Protein AF-A0A3Q0JK46-F1 (afdb_monomer_lite)

Foldseek 3Di:
DVVVVVVVVVVVVVVVVVVVVVVVVVVVVVVVVVVVVVVVVVVVVVVPDDDPDDDDDDDDDDDDDDDDDDDDDDDDDDDDDDDDDDDDDDDDDDDDDDDDDDDDDDDDDDDDDDDDDDDDDDDDDDDDDDDDDDDDDDDDDDDDDDPDPPVVVVVVVVVVVVVVVVVVVVVVVVVVVVVVVVVVVVVVVVVVVVVVVVVVVVVVVVVVVVVVVVVVVVVVVVVVVVVVVVVVVVVVVVVVVVVVVVVVVVVVVVVVVVVVVVVVVVVVVVVVVVVVVVVVVVVVVVVVVVVVVVVVVVVVVVVVVVVVVVVVVVVVVVVVVVVVVVVVVVVVVVVVVVVVVVVVVVVVVVVVVVVVVVVCVVVCCVPDDDYDDDDDDDVVVVVVVVVVVVVVVVVVVVVVVVVVVVVVVVVVVVVVVVVVVVVVVVVVVVVVVVVVVVVVVVVVVVVVVVVVVVVVVVVVVVVPDDDDDDPVCPVVVVVVVVVVVVVVVVVVVVVVVVVVVVVVVVVVVVVVVVVVVVVVVVVVVVVVVVVVVVVVVVVVVVVVVVVVVVVVVVVVVVVVVVVVVVVVVVVVVVVVVVVVVVVVVVVVVVVVVVVVVVVVVVCVVPDDDDDDPPVVVVVVVVVVVVVVVVVVVVVVVVVVVVVVVVVVVVVVVVVVVVVVVVVVVVVVVVVVVVVVVVVVVVVVVVVVVVVVVVVVVVD

pLDDT: mean 78.19, std 22.67, range [26.06, 98.19]

InterPro domains:
  IPR012929 Nucleoprotein, TPR/MLP1-2 domain [PF07926] (473-592)

Secondary structure (DSSP, 8-state):
-HHHHHHHHHHHHHHHHHHHHHHHHHHHHHHHHHHHHHHHHHHHHHHTPPPS----------------------------------------------------------------------------------------------TTHHHHHHHHHHHHHHHHHHHHHHHHHHHHHHHHHHHHHHHHHHHHHHHHHHHHHHHHHHHHHHHHHHHHHHHHHHHHHHHHHHHHHHHHHHHHHHHHHHHHHHHHHHHHHHHHHHHHHHHHHHHHHHHHHHHHHHHHHHHHHHHHHHHHHHHHHHHHHHHHHHHHHHHHHHHHHHHHHHHHHHHHHHHHHHHHHHHHHHHHHHHHHHHHHHHHHHTTTTS----------HHHHHHHHHHHHHHHHHHHHHHHHHHHHHHHHHHHHHHHHHHHHHHHHHHHHHHHHHHHHHHHHHHHHHHHHHHHHHHHHHHHHTTS------SS-HHHHHHHHHHHHHHHHHHHHHHHHHHHHHHHHHHHHHHHHHHHHHHHHHHHHHHHHHHHHHHHHHHHHHHHHHHHHHHHHHHHHHHHHHHHHHHHHHHHHHHHHHHHHHHHHHHHHHHHHHHHHHHHHHHHTT-----SHHHHHHHHHHHHHHHHHHHHHHHHHHHHHHHHHHHHHHHHHHHHHHHHHHHHHHHHHHHHHHHHHHHHHHHHHHHHHHHHHHHTTT-

Organism: Diaphorina citri (NCBI:txid121845)

Structure (mmCIF, N/CA/C/O backbone):
data_AF-A0A3Q0JK46-F1
#
_entry.id   AF-A0A3Q0JK46-F1
#
loop_
_atom_site.group_PDB
_atom_site.id
_atom_site.type_symbol
_atom_site.label_atom_id
_atom_site.label_alt_id
_atom_site.label_comp_id
_atom_site.label_asym_id
_atom_site.label_entity_id
_atom_site.label_seq_id
_atom_site.pdbx_PDB_ins_code
_atom_site.Cartn_x
_atom_site.Cartn_y
_atom_site.Cartn_z
_atom_site.occupancy
_atom_site.B_iso_or_equiv
_atom_site.auth_seq_id
_atom_site.auth_comp_id
_atom_site.auth_asym_id
_atom_site.auth_atom_id
_atom_site.pdbx_PDB_model_num
ATOM 1 N N . MET A 1 1 ? 60.859 -30.352 -31.148 1.00 54.44 1 MET A N 1
ATOM 2 C CA . MET A 1 1 ? 59.499 -29.776 -31.241 1.00 54.44 1 MET A CA 1
ATOM 3 C C . MET A 1 1 ? 59.283 -28.743 -30.148 1.00 54.44 1 MET A C 1
ATOM 5 O O . MET A 1 1 ? 58.729 -27.698 -30.446 1.00 54.44 1 MET A O 1
ATOM 9 N N . ASP A 1 2 ? 59.776 -28.986 -28.934 1.00 56.00 2 ASP A N 1
ATOM 10 C CA . ASP A 1 2 ? 59.498 -28.159 -27.749 1.00 56.00 2 ASP A CA 1
ATOM 11 C C . ASP A 1 2 ? 59.950 -26.694 -27.879 1.00 56.00 2 ASP A C 1
ATOM 13 O O . ASP A 1 2 ? 59.172 -25.804 -27.560 1.00 56.00 2 ASP A O 1
ATOM 17 N N . GLN A 1 3 ? 61.101 -26.423 -28.511 1.00 58.47 3 GLN A N 1
ATOM 18 C CA . GLN A 1 3 ? 61.557 -25.051 -28.813 1.00 58.47 3 GLN A CA 1
ATOM 19 C C . GLN A 1 3 ? 60.502 -24.195 -29.546 1.00 58.47 3 GLN A C 1
ATOM 21 O O . GLN A 1 3 ? 60.342 -23.020 -29.240 1.00 58.47 3 GLN A O 1
ATOM 26 N N . SER A 1 4 ? 59.721 -24.788 -30.458 1.00 75.19 4 SER A N 1
ATOM 27 C CA . SER A 1 4 ? 58.657 -24.070 -31.179 1.00 75.19 4 SER A CA 1
ATOM 28 C C . SER A 1 4 ? 57.432 -23.783 -30.303 1.00 75.19 4 SER A C 1
ATOM 30 O O . SER A 1 4 ? 56.652 -22.890 -30.629 1.00 75.19 4 SER A O 1
ATOM 32 N N . LYS A 1 5 ? 57.236 -24.539 -29.216 1.00 83.19 5 LYS A N 1
ATOM 33 C CA . LYS A 1 5 ? 56.159 -24.320 -28.246 1.00 83.19 5 LYS A CA 1
ATOM 34 C C . LYS A 1 5 ? 56.530 -23.196 -27.280 1.00 83.19 5 LYS A C 1
ATOM 36 O O . LYS A 1 5 ? 55.692 -22.339 -27.019 1.00 83.19 5 LYS A O 1
ATOM 41 N N . ASP A 1 6 ? 57.779 -23.167 -26.824 1.00 87.38 6 ASP A N 1
ATOM 42 C CA . ASP A 1 6 ? 58.286 -22.121 -25.932 1.00 87.38 6 ASP A CA 1
ATOM 43 C C . ASP A 1 6 ? 58.323 -20.752 -26.638 1.00 87.38 6 ASP A C 1
ATOM 45 O O . ASP A 1 6 ? 57.899 -19.752 -26.064 1.00 87.38 6 ASP A O 1
ATOM 49 N N . GLU A 1 7 ? 58.703 -20.707 -27.923 1.00 88.56 7 GLU A N 1
ATOM 50 C CA . GLU A 1 7 ? 58.594 -19.499 -28.762 1.00 88.56 7 GLU A CA 1
ATOM 51 C C . GLU A 1 7 ? 57.142 -19.005 -28.913 1.00 88.56 7 GLU A C 1
ATOM 53 O O . GLU A 1 7 ? 56.888 -17.800 -28.887 1.00 88.56 7 GLU A O 1
ATOM 58 N N . LEU A 1 8 ? 56.174 -19.921 -29.039 1.00 88.62 8 LEU A N 1
ATOM 59 C CA . LEU A 1 8 ? 54.745 -19.593 -29.110 1.00 88.62 8 LEU A CA 1
ATOM 60 C C . LEU A 1 8 ? 54.203 -19.053 -27.779 1.00 88.62 8 LEU A C 1
ATOM 62 O O . LEU A 1 8 ? 53.422 -18.102 -27.790 1.00 88.62 8 LEU A O 1
ATOM 66 N N . ILE A 1 9 ? 54.636 -19.618 -26.648 1.00 88.19 9 ILE A N 1
ATOM 67 C CA . ILE A 1 9 ? 54.274 -19.141 -25.305 1.00 88.19 9 ILE A CA 1
ATOM 68 C C . ILE A 1 9 ? 54.871 -17.751 -25.063 1.00 88.19 9 ILE A C 1
ATOM 70 O O . ILE A 1 9 ? 54.131 -16.830 -24.731 1.00 88.19 9 ILE A O 1
ATOM 74 N N . ALA A 1 10 ? 56.165 -17.554 -25.333 1.00 91.19 10 ALA A N 1
ATOM 75 C CA . ALA A 1 10 ? 56.815 -16.250 -25.193 1.00 91.19 10 ALA A CA 1
ATOM 76 C C . ALA A 1 10 ? 56.170 -15.177 -26.096 1.00 91.19 10 ALA A C 1
ATOM 78 O O . ALA A 1 10 ? 56.003 -14.020 -25.695 1.00 91.19 10 ALA A O 1
ATOM 79 N N . LYS A 1 11 ? 55.748 -15.551 -27.314 1.00 91.75 11 LYS A N 1
ATOM 80 C CA . LYS A 1 11 ? 55.000 -14.649 -28.198 1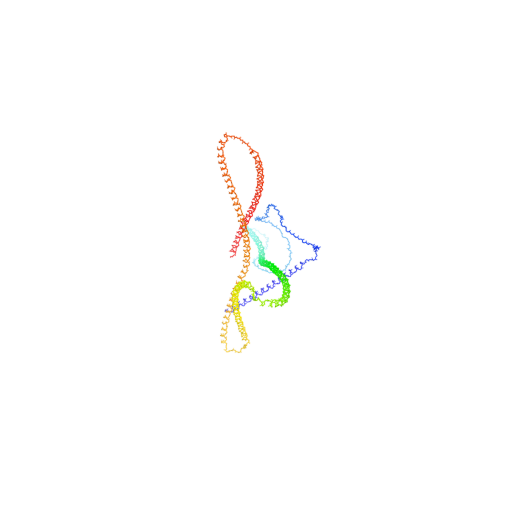.00 91.75 11 LYS A CA 1
ATOM 81 C C . LYS A 1 11 ? 53.621 -14.295 -27.629 1.00 91.75 11 LYS A C 1
ATOM 83 O O . LYS A 1 11 ? 53.259 -13.125 -27.630 1.00 91.75 11 LYS A O 1
ATOM 88 N N . TYR A 1 12 ? 52.883 -15.267 -27.097 1.00 93.75 12 TYR A N 1
ATOM 89 C CA . TYR A 1 12 ? 51.590 -15.015 -26.455 1.00 93.75 12 TYR A CA 1
ATOM 90 C C . TYR A 1 12 ? 51.715 -14.144 -25.191 1.00 93.75 12 TYR A C 1
ATOM 92 O O . TYR A 1 12 ? 50.911 -13.242 -24.985 1.00 93.75 12 TYR A O 1
ATOM 100 N N . GLU A 1 13 ? 52.741 -14.354 -24.363 1.00 92.06 13 GLU A N 1
ATOM 101 C CA . GLU A 1 13 ? 52.990 -13.551 -23.155 1.00 92.06 13 GLU A CA 1
ATOM 102 C C . GLU A 1 13 ? 53.415 -12.108 -23.480 1.00 92.06 13 GLU A C 1
ATOM 104 O O . GLU A 1 13 ? 52.968 -11.161 -22.828 1.00 92.06 13 GLU A O 1
ATOM 109 N N . SER A 1 14 ? 54.227 -11.911 -24.523 1.00 92.50 14 SER A N 1
ATOM 110 C CA . SER A 1 14 ? 54.567 -10.568 -25.019 1.00 92.50 14 SER A CA 1
ATOM 111 C C . SER A 1 14 ? 53.364 -9.854 -25.648 1.00 92.50 14 SER A C 1
ATOM 113 O O . SER A 1 14 ? 53.134 -8.684 -25.355 1.00 92.50 14 SER A O 1
ATOM 115 N N . GLU A 1 15 ? 52.534 -10.549 -26.427 1.00 92.75 15 GLU A N 1
ATOM 116 C CA . GLU A 1 15 ? 51.297 -9.984 -26.982 1.00 92.75 15 GLU A CA 1
ATOM 117 C C . GLU A 1 15 ? 50.302 -9.618 -25.862 1.00 92.75 15 GLU A C 1
ATOM 119 O O . GLU A 1 15 ? 49.806 -8.488 -25.815 1.00 92.75 15 GLU A O 1
ATOM 124 N N . LYS A 1 16 ? 50.121 -10.503 -24.870 1.00 91.50 16 LYS A N 1
ATOM 125 C CA . LYS A 1 16 ? 49.303 -10.254 -23.672 1.00 91.50 16 LYS A CA 1
ATOM 126 C C . LYS A 1 16 ? 49.772 -9.025 -22.891 1.00 91.50 16 LYS A C 1
ATOM 128 O O . LYS A 1 16 ? 48.956 -8.167 -22.571 1.00 91.50 16 LYS A O 1
ATOM 133 N N . THR A 1 17 ? 51.071 -8.909 -22.614 1.00 91.06 17 THR A N 1
ATOM 134 C CA . THR A 1 17 ? 51.610 -7.752 -21.875 1.00 91.06 17 THR A CA 1
ATOM 135 C C . THR A 1 17 ? 51.507 -6.447 -22.669 1.00 91.06 17 THR A C 1
ATOM 137 O O . THR A 1 17 ? 51.283 -5.397 -22.068 1.00 91.06 17 THR A O 1
ATOM 140 N N . THR A 1 18 ? 51.582 -6.477 -24.008 1.00 90.81 18 THR A N 1
ATOM 141 C CA . THR A 1 18 ? 51.302 -5.279 -24.823 1.00 90.81 18 THR A CA 1
ATOM 142 C C . THR A 1 18 ? 49.830 -4.864 -24.810 1.00 90.81 18 THR A C 1
ATOM 144 O O . THR A 1 18 ? 49.554 -3.665 -24.790 1.00 90.81 18 THR A O 1
ATOM 147 N N . LEU A 1 19 ? 48.890 -5.815 -24.759 1.00 89.12 19 LEU A N 1
ATOM 148 C CA . LEU A 1 19 ? 47.460 -5.523 -24.609 1.00 89.12 19 LEU A CA 1
ATOM 149 C C . LEU A 1 19 ? 47.152 -4.943 -23.222 1.00 89.12 19 LEU A C 1
ATOM 151 O O . LEU A 1 19 ? 46.529 -3.890 -23.135 1.00 89.12 19 LEU A O 1
ATOM 155 N N . GLU A 1 20 ? 47.684 -5.541 -22.152 1.00 90.12 20 GLU A N 1
ATOM 156 C CA . GLU A 1 20 ? 47.546 -5.021 -20.780 1.00 90.12 20 GLU A CA 1
ATOM 157 C C . GLU A 1 20 ? 48.080 -3.577 -20.654 1.00 90.12 20 GLU A C 1
ATOM 159 O O . GLU A 1 20 ? 47.459 -2.735 -20.005 1.00 90.12 20 GLU A O 1
ATOM 164 N N . GLN A 1 21 ? 49.187 -3.246 -21.333 1.00 90.94 21 GLN A N 1
ATOM 165 C CA . GLN A 1 21 ? 49.713 -1.874 -21.396 1.00 90.94 21 GLN A CA 1
ATOM 166 C C . GLN A 1 21 ? 48.823 -0.920 -22.212 1.00 90.94 21 GLN A C 1
ATOM 168 O O . GLN A 1 21 ? 48.664 0.241 -21.828 1.00 90.94 21 GLN A O 1
ATOM 173 N N . GLN A 1 22 ? 48.234 -1.374 -23.324 1.00 89.38 22 GLN A N 1
ATOM 174 C CA . GLN A 1 22 ? 47.293 -0.564 -24.110 1.00 89.38 22 GLN A CA 1
ATOM 175 C C . GLN A 1 22 ? 46.001 -0.279 -23.334 1.00 89.38 22 GLN A C 1
ATOM 177 O O . GLN A 1 22 ? 45.529 0.863 -23.343 1.00 89.38 22 GLN A O 1
ATOM 182 N N . ASP A 1 23 ? 45.476 -1.264 -22.608 1.00 90.19 23 ASP A N 1
ATOM 183 C CA . ASP A 1 23 ? 44.317 -1.096 -21.731 1.00 90.19 23 ASP A CA 1
ATOM 184 C C . ASP A 1 23 ? 44.625 -0.126 -20.582 1.00 90.19 23 ASP A C 1
ATOM 186 O O . ASP A 1 23 ? 43.828 0.773 -20.309 1.00 90.19 23 ASP A O 1
ATOM 190 N N . GLU A 1 24 ? 45.807 -0.211 -19.957 1.00 92.62 24 GLU A N 1
ATOM 191 C CA . GLU A 1 24 ? 46.208 0.723 -18.895 1.00 92.62 24 GLU A CA 1
ATOM 192 C C . GLU A 1 24 ? 46.352 2.172 -19.408 1.00 92.62 24 GLU A C 1
ATOM 194 O O . GLU A 1 24 ? 45.926 3.121 -18.739 1.00 92.62 24 GLU A O 1
ATOM 199 N N . ILE A 1 25 ? 46.911 2.367 -20.609 1.00 92.00 25 ILE A N 1
ATOM 200 C CA . ILE A 1 25 ? 47.009 3.686 -21.261 1.00 92.00 25 ILE A CA 1
ATOM 201 C C . ILE A 1 25 ? 45.612 4.234 -21.583 1.00 92.00 25 ILE A C 1
ATOM 203 O O . ILE A 1 25 ? 45.320 5.397 -21.291 1.00 92.00 25 ILE A O 1
ATOM 207 N N . THR A 1 26 ? 44.731 3.398 -22.136 1.00 88.88 26 THR A N 1
ATOM 208 C CA . THR A 1 26 ? 43.356 3.781 -22.493 1.00 88.88 26 THR A CA 1
ATOM 209 C C . THR A 1 26 ? 42.543 4.124 -21.242 1.00 88.88 26 THR A C 1
ATOM 211 O O . THR A 1 26 ? 41.862 5.153 -21.196 1.00 88.88 26 THR A O 1
ATOM 214 N N . PHE A 1 27 ? 42.686 3.337 -20.173 1.00 90.94 27 PHE A N 1
ATOM 215 C CA . PHE A 1 27 ? 42.077 3.610 -18.875 1.00 90.94 27 PHE A CA 1
ATOM 216 C C . PHE A 1 27 ? 42.545 4.958 -18.306 1.00 90.94 27 PHE A C 1
ATOM 218 O O . PHE A 1 27 ? 41.708 5.801 -17.977 1.00 90.94 27 PHE A O 1
ATOM 225 N N . LYS A 1 28 ? 43.859 5.223 -18.277 1.00 91.88 28 LYS A N 1
ATOM 226 C CA . LYS A 1 28 ? 44.412 6.513 -17.820 1.00 91.88 28 LYS A CA 1
ATOM 227 C C . LYS A 1 28 ? 43.871 7.694 -18.633 1.00 91.88 28 LYS A C 1
ATOM 229 O O . LYS A 1 28 ? 43.449 8.682 -18.037 1.00 91.88 28 LYS A O 1
ATOM 234 N N . ALA A 1 29 ? 43.796 7.578 -19.960 1.00 89.44 29 ALA A N 1
ATOM 235 C CA . ALA A 1 29 ? 43.247 8.627 -20.822 1.00 89.44 29 ALA A CA 1
ATOM 236 C C . ALA A 1 29 ? 41.762 8.926 -20.527 1.00 89.44 29 ALA A C 1
ATOM 238 O O . ALA A 1 29 ? 41.373 10.091 -20.410 1.00 89.44 29 ALA A O 1
ATOM 239 N N . THR A 1 30 ? 40.930 7.892 -20.339 1.00 90.25 30 THR A N 1
ATOM 240 C CA . THR A 1 30 ? 39.512 8.086 -19.971 1.00 90.25 30 THR A CA 1
ATOM 241 C C . THR A 1 30 ? 39.337 8.671 -18.566 1.00 90.25 30 THR A C 1
ATOM 243 O O . THR A 1 30 ? 38.408 9.453 -18.343 1.00 90.25 30 THR A O 1
ATOM 246 N N . LEU A 1 31 ? 40.242 8.359 -17.630 1.00 89.06 31 LEU A N 1
ATOM 247 C CA . LEU A 1 31 ? 40.262 8.955 -16.295 1.00 89.06 31 LEU A CA 1
ATOM 248 C C . LEU A 1 31 ? 40.544 10.464 -16.370 1.00 89.06 31 LEU A C 1
ATOM 250 O O . LEU A 1 31 ? 39.764 11.253 -15.837 1.00 89.06 31 LEU A O 1
ATOM 254 N N . THR A 1 32 ? 41.588 10.877 -17.099 1.00 92.25 32 THR A N 1
ATOM 255 C CA . THR A 1 32 ? 41.931 12.297 -17.297 1.00 92.25 32 THR A CA 1
ATOM 256 C C . THR A 1 32 ? 40.783 13.072 -17.950 1.00 92.25 32 THR A C 1
ATOM 258 O O . THR A 1 32 ? 40.392 14.124 -17.445 1.00 92.25 32 THR A O 1
ATOM 261 N N . GLN A 1 33 ? 40.151 12.520 -18.993 1.00 90.69 33 GLN A N 1
ATOM 262 C CA . GLN A 1 33 ? 38.990 13.149 -19.638 1.00 90.69 33 GLN A CA 1
ATOM 263 C C . GLN A 1 33 ? 37.796 13.318 -18.673 1.00 90.69 33 GLN A C 1
ATOM 265 O O . GLN A 1 33 ? 37.050 14.298 -18.746 1.00 90.69 33 GLN A O 1
ATOM 270 N N . ARG A 1 34 ? 37.599 12.374 -17.741 1.00 87.75 34 ARG A N 1
ATOM 271 C CA . ARG A 1 34 ? 36.551 12.458 -16.711 1.00 87.75 34 ARG A CA 1
ATOM 272 C C . ARG A 1 34 ? 36.863 13.519 -15.653 1.00 87.75 34 ARG A C 1
ATOM 274 O O . ARG A 1 34 ? 35.942 14.197 -15.196 1.00 87.75 34 ARG A O 1
ATOM 281 N N . GLU A 1 35 ? 38.130 13.689 -15.281 1.00 91.62 35 GLU A N 1
ATOM 282 C CA . GLU A 1 35 ? 38.567 14.769 -14.390 1.00 91.62 35 GLU A CA 1
ATOM 283 C C . GLU A 1 35 ? 38.396 16.154 -15.024 1.00 91.62 35 GLU A C 1
ATOM 285 O O . GLU A 1 35 ? 37.951 17.080 -14.346 1.00 91.62 35 GLU A O 1
ATOM 290 N N . GLU A 1 36 ? 38.709 16.308 -16.312 1.00 92.12 36 GLU A N 1
ATOM 291 C CA . GLU A 1 36 ? 38.500 17.564 -17.045 1.00 92.12 36 GLU A CA 1
ATOM 292 C C . GLU A 1 36 ? 37.016 17.938 -17.113 1.00 92.12 36 GLU A C 1
ATOM 294 O O . GLU A 1 36 ? 36.653 19.042 -16.708 1.00 92.12 36 GLU A O 1
ATOM 299 N N . ARG A 1 37 ? 36.134 16.991 -17.463 1.00 87.62 37 ARG A N 1
ATOM 300 C CA . ARG A 1 37 ? 34.677 17.219 -17.423 1.00 87.62 37 ARG A CA 1
ATOM 301 C C . ARG A 1 37 ? 34.159 17.578 -16.029 1.00 87.62 37 ARG A C 1
ATOM 303 O O . ARG A 1 37 ? 33.268 18.414 -15.909 1.00 87.62 37 ARG A O 1
ATOM 310 N N . MET A 1 38 ? 34.704 16.992 -14.957 1.00 88.38 38 MET A N 1
ATOM 311 C CA . MET A 1 38 ? 34.345 17.416 -13.594 1.00 88.38 38 MET A CA 1
ATOM 312 C C . MET A 1 38 ? 34.795 18.850 -13.295 1.00 88.38 38 MET A C 1
ATOM 314 O O . MET A 1 38 ? 34.051 19.585 -12.648 1.00 88.38 38 MET A O 1
ATOM 318 N N . LYS A 1 39 ? 35.970 19.277 -13.777 1.00 91.06 39 LYS A N 1
ATOM 319 C CA . LYS A 1 39 ? 36.441 20.665 -13.630 1.00 91.06 39 LYS A CA 1
ATOM 320 C C . LYS A 1 39 ? 35.548 21.648 -14.397 1.00 91.06 39 LYS A C 1
ATOM 322 O O . LYS A 1 39 ? 35.236 22.703 -13.851 1.00 91.06 39 LYS A O 1
ATOM 327 N N . GLU A 1 40 ? 35.086 21.296 -15.598 1.00 89.38 40 GLU A N 1
ATOM 328 C CA . GLU A 1 40 ? 34.120 22.100 -16.366 1.00 89.38 40 GLU A CA 1
ATOM 329 C C . GLU A 1 40 ? 32.773 22.229 -15.643 1.00 89.38 40 GLU A C 1
ATOM 331 O O . GLU A 1 40 ? 32.318 23.345 -15.399 1.00 89.38 40 GLU A O 1
ATOM 336 N N . VAL A 1 41 ? 32.181 21.117 -15.191 1.00 84.69 41 VAL A N 1
ATOM 337 C CA . VAL A 1 41 ? 30.906 21.132 -14.447 1.00 84.69 41 VAL A CA 1
ATOM 338 C C . VAL A 1 41 ? 31.023 21.923 -13.137 1.00 84.69 41 VAL A C 1
ATOM 340 O O . VAL A 1 41 ? 30.101 22.650 -12.764 1.00 84.69 41 VAL A O 1
ATOM 343 N N . LEU A 1 42 ? 32.152 21.833 -12.426 1.00 85.00 42 LEU A N 1
ATOM 344 C CA . LEU A 1 42 ? 32.397 22.651 -11.233 1.00 85.00 42 LEU A CA 1
ATOM 345 C C . LEU A 1 42 ? 32.535 24.143 -11.568 1.00 85.00 42 LEU A C 1
ATOM 347 O O . LEU A 1 42 ? 32.092 24.978 -10.780 1.00 85.00 42 LEU A O 1
ATOM 351 N N . LYS A 1 43 ? 33.100 24.484 -12.731 1.00 88.00 43 LYS A N 1
ATOM 352 C CA . LYS A 1 43 ? 33.203 25.865 -13.214 1.00 88.00 43 LYS A CA 1
ATOM 353 C C . LYS A 1 43 ? 31.827 26.443 -13.564 1.00 88.00 43 LYS A C 1
ATOM 355 O O . LYS A 1 43 ? 31.497 27.514 -13.064 1.00 88.00 43 LYS A O 1
ATOM 360 N N . GLU A 1 44 ? 30.993 25.716 -14.310 1.00 83.44 44 GLU A N 1
ATOM 361 C CA . GLU A 1 44 ? 29.611 26.134 -14.611 1.00 83.44 44 GLU A CA 1
ATOM 362 C C . GLU A 1 44 ? 28.785 26.349 -13.329 1.00 83.44 44 GLU A C 1
ATOM 364 O O . GLU A 1 44 ? 28.089 27.353 -13.191 1.00 83.44 44 GLU A O 1
ATOM 369 N N . ASN A 1 45 ? 28.912 25.459 -12.337 1.00 74.44 45 ASN A N 1
ATOM 370 C CA . ASN A 1 45 ? 28.222 25.611 -11.049 1.00 74.44 45 ASN A CA 1
ATOM 371 C C . ASN A 1 45 ? 28.745 26.787 -10.198 1.00 74.44 45 ASN A C 1
ATOM 373 O O . ASN A 1 45 ? 28.012 27.299 -9.350 1.00 74.44 45 ASN A O 1
ATOM 377 N N . LEU A 1 46 ? 29.990 27.230 -10.403 1.00 75.06 46 LEU A N 1
ATOM 378 C CA . LEU A 1 46 ? 30.533 28.435 -9.766 1.00 75.06 46 LEU A CA 1
ATOM 379 C C . LEU A 1 46 ? 30.070 29.720 -10.469 1.00 75.06 46 LEU A C 1
ATOM 381 O O . LEU A 1 46 ? 29.821 30.715 -9.788 1.00 75.06 46 LEU A O 1
ATOM 385 N N . GLU A 1 47 ? 29.906 29.688 -11.793 1.00 68.38 47 GLU A N 1
ATOM 386 C CA . GLU A 1 47 ? 29.376 30.801 -12.594 1.00 68.38 47 GLU A CA 1
ATOM 387 C C . GLU A 1 47 ? 27.846 30.973 -12.435 1.00 68.38 47 GLU A C 1
ATOM 389 O O . GLU A 1 47 ? 27.329 32.072 -12.616 1.00 68.38 47 GLU A O 1
ATOM 394 N N . LEU A 1 48 ? 27.123 29.931 -11.999 1.00 54.69 48 LEU A N 1
ATOM 395 C CA . LEU A 1 48 ? 25.669 29.942 -11.758 1.00 54.69 48 LEU A CA 1
ATOM 396 C C . LEU A 1 48 ? 25.225 30.378 -10.343 1.00 54.69 48 LEU A C 1
ATOM 398 O O . LEU A 1 48 ? 24.068 30.170 -9.970 1.00 54.69 48 LEU A O 1
ATOM 402 N N . LYS A 1 49 ? 26.087 31.016 -9.539 1.00 47.12 49 LYS A N 1
ATOM 403 C CA . LYS A 1 49 ? 25.633 31.670 -8.296 1.00 47.12 49 LYS A CA 1
ATOM 404 C C . LYS A 1 49 ? 24.848 32.952 -8.622 1.00 47.12 49 LYS A C 1
ATOM 406 O O . LYS A 1 49 ? 25.454 33.895 -9.128 1.00 47.12 49 LYS A O 1
ATOM 411 N N . PRO A 1 50 ? 23.544 33.052 -8.293 1.00 42.72 50 PRO A N 1
ATOM 412 C CA . PRO A 1 50 ? 22.793 34.280 -8.524 1.00 42.72 50 PRO A CA 1
ATOM 413 C C . PRO A 1 50 ? 23.304 35.405 -7.618 1.00 42.72 50 PRO A C 1
ATOM 415 O O . PRO A 1 50 ? 23.495 35.215 -6.413 1.00 42.72 50 PRO A O 1
ATOM 418 N N . THR A 1 51 ? 23.493 36.591 -8.194 1.00 41.31 51 THR A N 1
ATOM 419 C CA . THR A 1 51 ? 23.767 37.823 -7.450 1.00 41.31 51 THR A CA 1
ATOM 420 C C . THR A 1 51 ? 22.619 38.139 -6.497 1.00 41.31 51 THR A C 1
ATOM 422 O O . THR A 1 51 ? 21.451 38.171 -6.880 1.00 41.31 51 THR A O 1
ATOM 425 N N . GLN A 1 52 ? 22.973 38.369 -5.236 1.00 44.19 52 GLN A N 1
ATOM 426 C CA . GLN A 1 52 ? 22.060 38.571 -4.117 1.00 44.19 52 GLN A CA 1
ATOM 427 C C . GLN A 1 52 ? 21.533 40.018 -4.071 1.00 44.19 52 GLN A C 1
ATOM 429 O O . GLN A 1 52 ? 21.844 40.755 -3.142 1.00 44.19 52 GLN A O 1
ATOM 434 N N . GLU A 1 53 ? 20.733 40.423 -5.056 1.00 44.25 53 GLU A N 1
ATOM 435 C CA . GLU A 1 53 ? 20.059 41.732 -5.083 1.00 44.25 53 GLU A CA 1
ATOM 436 C C . GLU A 1 53 ? 18.728 41.628 -5.853 1.00 44.25 53 GLU A C 1
ATOM 438 O O . GLU A 1 53 ? 18.707 41.716 -7.073 1.00 44.25 53 GLU A O 1
ATOM 443 N N . ASP A 1 54 ? 17.646 41.321 -5.120 1.00 37.94 54 ASP A N 1
ATOM 444 C CA . ASP A 1 54 ? 16.265 41.831 -5.293 1.00 37.94 54 ASP A CA 1
ATOM 445 C C . ASP A 1 54 ? 15.234 40.913 -4.604 1.00 37.94 54 ASP A C 1
ATOM 447 O O . ASP A 1 54 ? 14.743 39.924 -5.150 1.00 37.94 54 ASP A O 1
ATOM 451 N N . LEU A 1 55 ? 14.856 41.278 -3.374 1.00 35.28 55 LEU A N 1
ATOM 452 C CA . LEU A 1 55 ? 13.710 40.717 -2.652 1.00 35.28 55 LEU A CA 1
ATOM 453 C C . LEU A 1 55 ? 12.881 41.866 -2.052 1.00 35.28 55 LEU A C 1
ATOM 455 O O . LEU A 1 55 ? 13.330 42.503 -1.096 1.00 35.28 55 LEU A O 1
ATOM 459 N N . PRO A 1 56 ? 11.661 42.142 -2.554 1.00 43.34 56 PRO A N 1
ATOM 460 C CA . PRO A 1 56 ? 10.792 43.152 -1.963 1.00 43.34 56 PRO A CA 1
ATOM 461 C C . PRO A 1 56 ? 10.156 42.640 -0.665 1.00 43.34 56 PRO A C 1
ATOM 463 O O . PRO A 1 56 ? 9.235 41.822 -0.669 1.00 43.34 56 PRO A O 1
ATOM 466 N N . SER A 1 57 ? 10.609 43.171 0.467 1.00 44.28 57 SER A N 1
ATOM 467 C CA . SER A 1 57 ? 10.015 42.932 1.785 1.00 44.28 57 SER A CA 1
ATOM 468 C C . SER A 1 57 ? 8.537 43.342 1.840 1.00 44.28 57 SER A C 1
ATOM 470 O O . SER A 1 57 ? 8.233 44.537 1.867 1.00 44.28 57 SER A O 1
ATOM 472 N N . ARG A 1 58 ? 7.603 42.385 1.970 1.00 36.25 58 ARG A N 1
ATOM 473 C CA . ARG A 1 58 ? 6.223 42.683 2.404 1.00 36.25 58 ARG A CA 1
ATOM 474 C C . ARG A 1 58 ? 5.594 41.626 3.323 1.00 36.25 58 ARG A C 1
ATOM 476 O O . ARG A 1 58 ? 4.921 40.704 2.889 1.00 36.25 58 ARG A O 1
ATOM 483 N N . LEU A 1 59 ? 5.753 41.913 4.617 1.00 33.62 59 LEU A N 1
ATOM 484 C CA . LEU A 1 59 ? 4.778 41.745 5.705 1.00 33.62 59 LEU A CA 1
ATOM 485 C C . LEU A 1 59 ? 4.231 40.342 6.025 1.00 33.62 59 LEU A C 1
ATOM 487 O O . LEU A 1 59 ? 3.298 39.830 5.415 1.00 33.62 59 LEU A O 1
ATOM 491 N N . MET A 1 60 ? 4.707 39.835 7.164 1.00 36.12 60 MET A N 1
ATOM 492 C CA . MET A 1 60 ? 4.004 38.859 7.993 1.00 36.12 60 MET A CA 1
ATOM 493 C C . MET A 1 60 ? 2.657 39.388 8.518 1.00 36.12 60 MET A C 1
ATOM 495 O O . MET A 1 60 ? 2.574 40.519 8.994 1.00 36.12 60 MET A O 1
ATOM 499 N N . GLY A 1 61 ? 1.671 38.488 8.599 1.00 33.47 61 GLY A N 1
ATOM 500 C CA . GLY A 1 61 ? 0.690 38.470 9.690 1.00 33.47 61 GLY A CA 1
ATOM 501 C C . GLY A 1 61 ? -0.756 38.856 9.359 1.00 33.47 61 GLY A C 1
ATOM 502 O O . GLY A 1 61 ? -1.084 40.040 9.311 1.00 33.47 61 GLY A O 1
ATOM 503 N N . LYS A 1 62 ? -1.646 37.847 9.322 1.00 33.06 62 LYS A N 1
ATOM 504 C CA . LYS A 1 62 ? -2.830 37.740 10.211 1.00 33.06 62 LYS A CA 1
ATOM 505 C C . LYS A 1 62 ? -3.600 36.412 10.037 1.00 33.06 62 LYS A C 1
ATOM 507 O O . LYS A 1 62 ? -3.874 35.987 8.925 1.00 33.06 62 LYS A O 1
ATOM 512 N N . SER A 1 63 ? -3.910 35.798 11.182 1.00 30.44 63 SER A N 1
ATOM 513 C CA . SER A 1 63 ? -5.048 34.910 11.518 1.00 30.44 63 SER A CA 1
ATOM 514 C C . SER A 1 63 ? -5.959 34.324 10.412 1.00 30.44 63 SER A C 1
ATOM 516 O O . SER A 1 63 ? -6.669 35.072 9.748 1.00 30.44 63 SER A O 1
ATOM 518 N N . THR A 1 64 ? -6.000 32.980 10.347 1.00 32.03 64 THR A N 1
ATOM 519 C CA . THR A 1 64 ? -7.177 32.061 10.467 1.00 32.03 64 THR A CA 1
ATOM 520 C C . THR A 1 64 ? -8.624 32.543 10.180 1.00 32.03 64 THR A C 1
ATOM 522 O O . THR A 1 64 ? -8.955 33.678 10.511 1.00 32.03 64 THR A O 1
ATOM 525 N N . PRO A 1 65 ? -9.589 31.635 9.856 1.00 55.56 65 PRO A N 1
ATOM 526 C CA . PRO A 1 65 ? -9.510 30.297 9.220 1.00 55.56 65 PRO A CA 1
ATOM 527 C C . PRO A 1 65 ? -10.643 30.027 8.166 1.00 55.56 65 PRO A C 1
ATOM 529 O O . PRO A 1 65 ? -11.411 30.920 7.831 1.00 55.56 65 PRO A O 1
ATOM 532 N N . CYS A 1 66 ? -10.804 28.751 7.756 1.00 27.84 66 CYS A N 1
ATOM 533 C CA . CYS A 1 66 ? -12.039 28.080 7.264 1.00 27.84 66 CYS A CA 1
ATOM 534 C C . CYS A 1 66 ? -12.399 27.956 5.750 1.00 27.84 66 CYS A C 1
ATOM 536 O O . CYS A 1 66 ? -12.471 28.919 5.004 1.00 27.84 66 CYS A O 1
ATOM 538 N N . LEU A 1 67 ? -12.818 26.714 5.419 1.00 29.66 67 LEU A N 1
ATOM 539 C CA . LEU A 1 67 ? -13.880 26.267 4.480 1.00 29.66 67 LEU A CA 1
ATOM 540 C C . LEU A 1 67 ? -13.704 26.273 2.936 1.00 29.66 67 LEU A C 1
ATOM 542 O O . LEU A 1 67 ? -14.020 27.226 2.239 1.00 29.66 67 LEU A O 1
ATOM 546 N N . ARG A 1 68 ? -13.422 25.069 2.407 1.00 34.22 68 ARG A N 1
ATOM 547 C CA . ARG A 1 68 ? -14.331 24.226 1.577 1.00 34.22 68 ARG A CA 1
ATOM 548 C C . ARG A 1 68 ? -15.277 24.914 0.549 1.00 34.22 68 ARG A C 1
ATOM 550 O O . ARG A 1 68 ? -16.416 25.214 0.890 1.00 34.22 68 ARG A O 1
ATOM 557 N N . ALA A 1 69 ? -14.880 24.910 -0.730 1.00 28.12 69 ALA A N 1
ATOM 558 C CA . ALA A 1 69 ? -15.697 24.711 -1.956 1.00 28.12 69 ALA A CA 1
ATOM 559 C C . ALA A 1 69 ? -14.697 24.496 -3.123 1.00 28.12 69 ALA A C 1
ATOM 561 O O . ALA A 1 69 ? -13.711 25.218 -3.180 1.00 28.12 69 ALA A O 1
ATOM 562 N N . GLN A 1 70 ? -14.688 23.460 -3.970 1.00 30.88 70 GLN A N 1
ATOM 563 C CA . GLN A 1 70 ? -15.690 22.824 -4.842 1.00 30.88 70 GLN A CA 1
ATOM 564 C C . GLN A 1 70 ? -16.236 23.688 -6.007 1.00 30.88 70 GLN A C 1
ATOM 566 O O . GLN A 1 70 ? -17.137 24.495 -5.824 1.00 30.88 70 GLN A O 1
ATOM 571 N N . ASN A 1 71 ? -15.764 23.324 -7.211 1.00 31.48 71 ASN A N 1
ATOM 572 C CA . ASN A 1 71 ? -16.427 23.344 -8.527 1.00 31.48 71 ASN A CA 1
ATOM 573 C C . ASN A 1 71 ? -16.559 24.635 -9.367 1.00 31.48 71 ASN A C 1
ATOM 575 O O . ASN A 1 71 ? -16.703 25.745 -8.870 1.00 31.48 71 ASN A O 1
ATOM 579 N N . ALA A 1 72 ? -16.608 24.373 -10.688 1.00 29.28 72 ALA A N 1
ATOM 580 C CA . ALA A 1 72 ? -16.638 25.271 -11.853 1.00 29.28 72 ALA A CA 1
ATOM 581 C C . ALA A 1 72 ? -15.274 25.944 -12.164 1.00 29.28 72 ALA A C 1
ATOM 583 O O . ALA A 1 72 ? -14.583 26.399 -11.265 1.00 29.28 72 ALA A O 1
ATOM 584 N N . TRP A 1 73 ? -14.799 26.023 -13.412 1.00 27.89 73 TRP A N 1
ATOM 585 C CA . TRP A 1 73 ? -15.526 26.103 -14.687 1.00 27.89 73 TRP A CA 1
ATOM 586 C C . TRP A 1 73 ? -14.985 25.165 -15.787 1.00 27.89 73 TRP A C 1
ATOM 588 O O . TRP A 1 73 ? -13.780 25.049 -15.990 1.00 27.89 73 TRP A O 1
ATOM 598 N N . LEU A 1 74 ? -15.908 24.613 -16.577 1.00 32.41 74 LEU A N 1
ATOM 599 C CA . LEU A 1 74 ? -15.724 24.286 -17.999 1.00 32.41 74 LEU A CA 1
ATOM 600 C C . LEU A 1 74 ? -16.538 25.320 -18.800 1.00 32.41 74 LEU A C 1
ATOM 602 O O . LEU A 1 74 ? -17.535 25.829 -18.279 1.00 32.41 74 LEU A O 1
ATOM 606 N N . PRO A 1 75 ? -16.169 25.610 -20.057 1.00 43.88 75 PRO A N 1
ATOM 607 C CA . PRO A 1 75 ? -17.073 25.136 -21.105 1.00 43.88 75 PRO A CA 1
ATOM 608 C C . PRO A 1 75 ? -16.386 24.555 -22.354 1.00 43.88 75 PRO A C 1
ATOM 610 O O . PRO A 1 75 ? -15.257 24.880 -22.708 1.00 43.88 75 PRO A O 1
ATOM 613 N N . SER A 1 76 ? -17.155 23.697 -23.027 1.00 31.08 76 SER A N 1
ATOM 614 C CA . SER A 1 76 ? -17.000 23.243 -24.422 1.00 31.08 76 SER A CA 1
ATOM 615 C C . SER A 1 76 ? -17.212 24.434 -25.402 1.00 31.08 76 SER A C 1
ATOM 617 O O . SER A 1 76 ? -17.665 25.485 -24.958 1.00 31.08 76 SER A O 1
ATOM 619 N N . ALA A 1 77 ? -16.972 24.401 -26.721 1.00 34.69 77 ALA A N 1
ATOM 620 C CA . ALA A 1 77 ? -16.785 23.302 -27.676 1.00 34.69 77 ALA A CA 1
ATOM 621 C C . ALA A 1 77 ? -16.096 23.795 -28.987 1.00 34.69 77 ALA A C 1
ATOM 623 O O . ALA A 1 77 ? -15.649 24.933 -29.074 1.00 34.69 77 ALA A O 1
ATOM 624 N N . ASP A 1 78 ? -16.152 22.946 -30.025 1.00 28.28 78 ASP A N 1
ATOM 625 C CA . ASP A 1 78 ? -16.122 23.249 -31.475 1.00 28.28 78 ASP A CA 1
ATOM 626 C C . ASP A 1 78 ? -14.787 23.390 -32.266 1.00 28.28 78 ASP A C 1
ATOM 628 O O . ASP A 1 78 ? -14.312 24.475 -32.584 1.00 28.28 78 ASP A O 1
ATOM 632 N N . LYS A 1 79 ? -14.410 22.233 -32.850 1.00 32.72 79 LYS A N 1
ATOM 633 C CA . LYS A 1 79 ? -14.263 21.990 -34.316 1.00 32.72 79 LYS A CA 1
ATOM 634 C C . LYS A 1 79 ? -12.899 22.214 -35.030 1.00 32.72 79 LYS A C 1
ATOM 636 O O . LYS A 1 79 ? -11.990 22.805 -34.460 1.00 32.72 79 LYS A O 1
ATOM 641 N N . PRO A 1 80 ? -12.684 21.567 -36.212 1.00 46.75 80 PRO A N 1
ATOM 642 C CA . PRO A 1 80 ? -11.408 20.886 -36.483 1.00 46.75 80 PRO A CA 1
ATOM 643 C C . PRO A 1 80 ? -10.728 21.221 -37.833 1.00 46.75 80 PRO A C 1
ATOM 645 O O . PRO A 1 80 ? -11.263 21.952 -38.658 1.00 46.75 80 PRO A O 1
ATOM 648 N N . HIS A 1 81 ? -9.607 20.526 -38.084 1.00 31.06 81 HIS A N 1
ATOM 649 C CA . HIS A 1 81 ? -8.902 20.338 -39.365 1.00 31.06 81 HIS A CA 1
ATOM 650 C C . HIS A 1 81 ? -8.325 21.581 -40.069 1.00 31.06 81 HIS A C 1
ATOM 652 O O . HIS A 1 81 ? -9.051 22.336 -40.700 1.00 31.06 81 HIS A O 1
ATOM 658 N N . ILE A 1 82 ? -6.990 21.625 -40.190 1.00 32.97 82 ILE A N 1
ATOM 659 C CA . ILE A 1 82 ? -6.300 21.997 -41.440 1.00 32.97 82 ILE A CA 1
ATOM 660 C C . ILE A 1 82 ? -5.007 21.175 -41.590 1.00 32.97 82 ILE A C 1
ATOM 662 O O . ILE A 1 82 ? -4.388 20.739 -40.625 1.00 32.97 82 ILE A O 1
ATOM 666 N N . ARG A 1 83 ? -4.701 20.885 -42.853 1.00 32.06 83 ARG A N 1
ATOM 667 C CA . ARG A 1 83 ? -3.819 19.847 -43.403 1.00 32.06 83 ARG A CA 1
ATOM 668 C C . ARG A 1 83 ? -2.328 19.986 -43.069 1.00 32.06 83 ARG A C 1
ATOM 670 O O . ARG A 1 83 ? -1.768 21.072 -43.161 1.00 32.06 83 ARG A O 1
ATOM 677 N N . PHE A 1 84 ? -1.673 18.833 -42.916 1.00 33.88 84 PHE A N 1
ATOM 678 C CA . PHE A 1 84 ? -0.263 18.657 -43.275 1.00 33.88 84 PHE A CA 1
ATOM 679 C C . PHE A 1 84 ? -0.069 18.836 -44.797 1.00 33.88 84 PHE A C 1
ATOM 681 O O . PHE A 1 84 ? -0.781 18.228 -45.597 1.00 33.88 84 PHE A O 1
ATOM 688 N N . TYR A 1 85 ? 0.932 19.626 -45.173 1.00 29.89 85 TYR A N 1
ATOM 689 C CA . TYR A 1 85 ? 1.628 19.661 -46.467 1.00 29.89 85 TYR A CA 1
ATOM 690 C C . TYR A 1 85 ? 3.104 19.873 -46.073 1.00 29.89 85 TYR A C 1
ATOM 692 O O . TYR A 1 85 ? 3.384 20.710 -45.223 1.00 29.89 85 TYR A O 1
ATOM 700 N N . ILE A 1 86 ? 4.062 19.073 -46.532 1.00 30.91 86 ILE A N 1
ATOM 701 C CA . ILE A 1 86 ? 4.751 19.259 -47.817 1.00 30.91 86 ILE A CA 1
ATOM 702 C C . ILE A 1 86 ? 5.184 17.898 -48.389 1.00 30.91 86 ILE A C 1
ATOM 704 O O . ILE A 1 86 ? 5.353 16.914 -47.675 1.00 30.91 86 ILE A O 1
ATOM 708 N N . TYR A 1 87 ? 5.302 17.860 -49.713 1.00 28.23 87 TYR A N 1
ATOM 709 C CA . TYR A 1 87 ? 5.319 16.663 -50.546 1.00 28.23 87 TYR A CA 1
ATOM 710 C C . TYR A 1 87 ? 6.747 16.255 -50.943 1.00 28.23 87 TYR A C 1
ATOM 712 O O . TYR A 1 87 ? 7.534 17.099 -51.370 1.00 28.23 87 TYR A O 1
ATOM 720 N N . CYS A 1 88 ? 7.063 14.960 -50.899 1.00 29.09 88 CYS A N 1
ATOM 721 C CA . CYS A 1 88 ? 8.215 14.410 -51.614 1.00 29.09 88 CYS A CA 1
ATOM 722 C C . CYS A 1 88 ? 7.841 14.168 -53.082 1.00 29.09 88 CYS A C 1
ATOM 724 O O . CYS A 1 88 ? 6.906 13.417 -53.328 1.00 29.09 88 CYS A O 1
ATOM 726 N N . GLN A 1 89 ? 8.593 14.723 -54.036 1.00 29.42 89 GLN A N 1
ATOM 727 C CA . GLN A 1 89 ? 8.873 14.138 -55.362 1.00 29.42 89 GLN A CA 1
ATOM 728 C C . GLN A 1 89 ? 9.730 15.119 -56.182 1.00 29.42 89 GLN A C 1
ATOM 730 O O . GLN A 1 89 ? 9.355 16.279 -56.310 1.00 29.42 89 GLN A O 1
ATOM 735 N N . TRP A 1 90 ? 10.810 14.641 -56.808 1.00 27.05 90 TRP A N 1
ATOM 736 C CA . TRP A 1 90 ? 10.932 14.561 -58.278 1.00 27.05 90 TRP A CA 1
ATOM 737 C C . TRP A 1 90 ? 12.250 13.872 -58.672 1.00 27.05 90 TRP A C 1
ATOM 739 O O . TRP A 1 90 ? 13.301 14.128 -58.093 1.00 27.05 90 TRP A O 1
ATOM 749 N N . TYR A 1 91 ? 12.188 12.986 -59.667 1.00 31.84 91 TYR A N 1
ATOM 750 C CA . TYR A 1 91 ? 13.326 12.253 -60.236 1.00 31.84 91 TYR A CA 1
ATOM 751 C C . TYR A 1 91 ? 13.199 12.299 -61.767 1.00 31.84 91 TYR A C 1
ATOM 753 O O . TYR A 1 91 ? 12.084 12.169 -62.268 1.00 31.84 91 TYR A O 1
ATOM 761 N N . ARG A 1 92 ? 14.334 12.364 -62.489 1.00 31.16 92 ARG A N 1
ATOM 762 C CA . ARG A 1 92 ? 14.462 12.480 -63.972 1.00 31.16 92 ARG A CA 1
ATOM 763 C C . ARG A 1 92 ? 14.048 13.872 -64.499 1.00 31.16 92 ARG A C 1
ATOM 765 O O . ARG A 1 92 ? 13.009 14.386 -64.129 1.00 31.16 92 ARG A O 1
ATOM 772 N N . THR A 1 93 ? 14.820 14.549 -65.353 1.00 31.23 93 THR A N 1
ATOM 773 C CA . THR A 1 93 ? 15.405 14.070 -66.624 1.00 31.23 93 THR A CA 1
ATOM 774 C C . THR A 1 93 ? 16.733 14.749 -67.011 1.00 31.23 93 THR A C 1
ATOM 776 O O . THR A 1 93 ? 17.013 15.872 -66.610 1.00 31.23 93 THR A O 1
ATOM 779 N N . LEU A 1 94 ? 17.512 14.077 -67.872 1.00 32.59 94 LEU A N 1
ATOM 780 C CA . LEU A 1 94 ? 18.664 14.623 -68.620 1.00 32.59 94 LEU A CA 1
ATOM 781 C C . LEU A 1 94 ? 18.267 15.827 -69.506 1.00 32.59 94 LEU A C 1
ATOM 783 O O . LEU A 1 94 ? 17.116 15.901 -69.944 1.00 32.59 94 LEU A O 1
ATOM 787 N N . PRO A 1 95 ? 19.225 16.703 -69.871 1.00 38.25 95 PRO A N 1
ATOM 788 C CA . PRO A 1 95 ? 19.776 16.575 -71.228 1.00 38.25 95 PRO A CA 1
ATOM 789 C C . PRO A 1 95 ? 21.311 16.708 -71.335 1.00 38.25 95 PRO A C 1
ATOM 791 O O . PRO A 1 95 ? 22.029 17.007 -70.386 1.00 38.25 95 PRO A O 1
ATOM 794 N N . ARG A 1 96 ? 21.810 16.426 -72.544 1.00 32.25 96 ARG A N 1
ATOM 795 C CA . ARG A 1 96 ? 23.226 16.329 -72.936 1.00 32.25 96 ARG A CA 1
ATOM 796 C C . ARG A 1 96 ? 23.800 17.663 -73.462 1.00 32.25 96 ARG A C 1
ATOM 798 O O . ARG A 1 96 ? 23.077 18.488 -74.005 1.00 32.25 96 ARG A O 1
ATOM 805 N N . THR A 1 97 ? 25.139 17.712 -73.487 1.00 31.72 97 THR A N 1
ATOM 806 C CA . THR A 1 97 ? 26.047 18.459 -74.401 1.00 31.72 97 THR A CA 1
ATOM 807 C C . THR A 1 97 ? 26.335 19.967 -74.248 1.00 31.72 97 THR A C 1
ATOM 809 O O . THR A 1 97 ? 25.460 20.808 -74.372 1.00 31.72 97 THR A O 1
ATOM 812 N N . ARG A 1 98 ? 27.658 20.241 -74.227 1.00 30.52 98 ARG A N 1
ATOM 813 C CA . ARG A 1 98 ? 28.415 21.400 -74.763 1.00 30.52 98 ARG A CA 1
ATOM 814 C C . ARG A 1 98 ? 28.110 22.819 -74.244 1.00 30.52 98 ARG A C 1
ATOM 816 O O . ARG A 1 98 ? 27.195 23.471 -74.724 1.00 30.52 98 ARG A O 1
ATOM 823 N N . SER A 1 99 ? 29.099 23.403 -73.555 1.00 30.55 99 SER A N 1
ATOM 824 C CA . SER A 1 99 ? 29.866 24.537 -74.115 1.00 30.55 99 SER A CA 1
ATOM 825 C C . SER A 1 99 ? 31.238 24.693 -73.432 1.00 30.55 99 SER A C 1
ATOM 827 O O . SER A 1 99 ? 31.497 24.077 -72.403 1.00 30.55 99 SER A O 1
ATOM 829 N N . VAL A 1 100 ? 32.125 25.476 -74.050 1.00 32.12 100 VAL A N 1
ATOM 830 C CA . VAL A 1 100 ? 33.545 25.683 -73.704 1.00 32.12 100 VAL A CA 1
ATOM 831 C C . VAL A 1 100 ? 33.766 27.103 -73.153 1.00 32.12 100 VAL A C 1
ATOM 833 O O . VAL A 1 100 ? 33.075 28.028 -73.584 1.00 32.12 100 VAL A O 1
ATOM 836 N N . ARG A 1 101 ? 34.828 27.262 -72.338 1.00 31.55 101 ARG A N 1
ATOM 837 C CA . ARG A 1 101 ? 35.381 28.470 -71.667 1.00 31.55 101 ARG A CA 1
ATOM 838 C C . ARG A 1 101 ? 34.948 28.612 -70.197 1.00 31.55 101 ARG A C 1
ATOM 840 O O . ARG A 1 101 ? 33.776 28.456 -69.895 1.00 31.55 101 ARG A O 1
ATOM 847 N N . GLY A 1 102 ? 35.852 28.930 -69.268 1.00 30.00 102 GLY A N 1
ATOM 848 C CA . GLY A 1 102 ? 37.307 29.104 -69.410 1.00 30.00 102 GLY A CA 1
ATOM 849 C C . GLY A 1 102 ? 38.000 29.244 -68.051 1.00 30.00 102 GLY A C 1
ATOM 850 O O . GLY A 1 102 ? 37.351 29.600 -67.074 1.00 30.00 102 GLY A O 1
ATOM 851 N N . ILE A 1 103 ? 39.302 28.946 -67.995 1.00 33.59 103 ILE A N 1
ATOM 852 C CA . ILE A 1 103 ? 40.109 29.009 -66.767 1.00 33.59 103 ILE A CA 1
ATOM 853 C C . ILE A 1 103 ? 41.002 30.254 -66.785 1.00 33.59 103 ILE A C 1
ATOM 855 O O . ILE A 1 103 ? 41.820 30.435 -67.682 1.00 33.59 103 ILE A O 1
ATOM 859 N N . THR A 1 104 ? 40.869 31.047 -65.728 1.00 33.00 104 THR A N 1
ATOM 860 C CA . THR A 1 104 ? 41.901 31.881 -65.090 1.00 33.00 104 THR A CA 1
ATOM 861 C C . THR A 1 104 ? 41.622 31.755 -63.586 1.00 33.00 104 THR A C 1
ATOM 863 O O . THR A 1 104 ? 40.450 31.698 -63.226 1.00 33.00 104 THR A O 1
ATOM 866 N N . ARG A 1 105 ? 42.579 31.713 -62.661 1.00 30.75 105 ARG A N 1
ATOM 867 C CA . ARG A 1 105 ? 43.968 32.197 -62.674 1.00 30.75 105 ARG A CA 1
ATOM 868 C C . ARG A 1 105 ? 44.787 31.353 -61.667 1.00 30.75 105 ARG A C 1
ATOM 870 O O . ARG A 1 105 ? 44.304 30.320 -61.226 1.00 30.75 105 ARG A O 1
ATOM 877 N N . ASP A 1 106 ? 45.967 31.851 -61.309 1.00 30.94 106 ASP A N 1
ATOM 878 C CA . ASP A 1 106 ? 46.887 31.370 -60.267 1.00 30.94 106 ASP A CA 1
ATOM 879 C C . ASP A 1 106 ? 47.759 30.171 -60.705 1.00 30.94 106 ASP A C 1
ATOM 881 O O . ASP A 1 106 ? 47.260 29.113 -61.062 1.00 30.94 106 ASP A O 1
ATOM 885 N N . GLY A 1 107 ? 49.091 30.264 -60.769 1.00 29.81 107 GLY A N 1
ATOM 886 C CA . GLY A 1 107 ? 49.981 31.384 -60.434 1.00 29.81 107 GLY A CA 1
ATOM 887 C C . GLY A 1 107 ? 50.851 31.092 -59.218 1.00 29.81 107 GLY A C 1
ATOM 888 O O . GLY A 1 107 ? 50.776 31.796 -58.218 1.00 29.81 107 GLY A O 1
ATOM 889 N N . SER A 1 108 ? 51.709 30.083 -59.332 1.00 34.09 108 SER A N 1
ATOM 890 C CA . SER A 1 108 ? 52.828 29.848 -58.422 1.00 34.09 108 SER A CA 1
ATOM 891 C C . SER A 1 108 ? 54.084 29.494 -59.221 1.00 34.09 108 SER A C 1
ATOM 893 O O . SER A 1 108 ? 54.025 29.072 -60.378 1.00 34.09 108 SER A O 1
ATOM 895 N N . THR A 1 109 ? 55.230 29.816 -58.637 1.00 31.67 109 THR A N 1
ATOM 896 C CA . THR A 1 109 ? 56.498 30.041 -59.334 1.00 31.67 109 THR A CA 1
ATOM 897 C C . THR A 1 109 ? 57.471 28.877 -59.226 1.00 31.67 109 THR A C 1
ATOM 899 O O . THR A 1 109 ? 57.548 28.254 -58.179 1.00 31.67 109 THR A O 1
ATOM 902 N N . ALA A 1 110 ? 58.275 28.727 -60.284 1.00 31.77 110 ALA A N 1
ATOM 903 C CA . ALA A 1 110 ? 59.683 28.320 -60.289 1.00 31.77 110 ALA A CA 1
ATOM 904 C C . ALA A 1 110 ? 60.137 27.152 -59.391 1.00 31.77 110 ALA A C 1
ATOM 906 O O . ALA A 1 110 ? 60.247 27.301 -58.183 1.00 31.77 110 ALA A O 1
ATOM 907 N N . GLU A 1 111 ? 60.674 26.110 -60.031 1.00 29.66 111 GLU A N 1
ATOM 908 C CA . GLU A 1 111 ? 62.015 25.634 -59.669 1.00 29.66 111 GLU A CA 1
ATOM 909 C C . GLU A 1 111 ? 62.720 24.979 -60.867 1.00 29.66 111 GLU A C 1
ATOM 911 O O . GLU A 1 111 ? 62.095 24.671 -61.885 1.00 29.66 111 GLU A O 1
ATOM 916 N N . SER A 1 112 ? 64.049 24.879 -60.791 1.00 32.16 112 SER A N 1
ATOM 917 C CA . SER A 1 112 ? 64.933 24.662 -61.943 1.00 32.16 112 SER A CA 1
ATOM 918 C C . SER A 1 112 ? 66.071 23.682 -61.647 1.00 32.16 112 SER A C 1
ATOM 920 O O . SER A 1 112 ? 66.871 23.926 -60.745 1.00 32.16 112 SER A O 1
ATOM 922 N N . SER A 1 113 ? 66.207 22.627 -62.451 1.00 29.03 113 SER A N 1
ATOM 923 C CA . SER A 1 113 ? 67.433 21.827 -62.697 1.00 29.03 113 SER A CA 1
ATOM 924 C C . SER A 1 113 ? 67.138 20.910 -63.902 1.00 29.03 113 SER A C 1
ATOM 926 O O . SER A 1 113 ? 65.986 20.538 -64.092 1.00 29.03 113 SER A O 1
ATOM 928 N N . SER A 1 114 ? 68.017 20.810 -64.911 1.00 29.81 114 SER A N 1
ATOM 929 C CA . SER A 1 114 ? 69.040 19.750 -65.106 1.00 29.81 114 SER A CA 1
ATOM 930 C C . SER A 1 114 ? 68.439 18.322 -65.220 1.00 29.81 114 SER A C 1
ATOM 932 O O . SER A 1 114 ? 67.413 18.038 -64.625 1.00 29.81 114 SER A O 1
ATOM 934 N N . SER A 1 115 ? 68.957 17.361 -65.993 1.00 29.70 115 SER A N 1
ATOM 935 C CA . SER A 1 115 ? 70.260 17.193 -66.648 1.00 29.70 115 SER A CA 1
ATOM 936 C C . SER A 1 115 ? 70.124 16.137 -67.776 1.00 29.70 115 SER A C 1
ATOM 938 O O . SER A 1 115 ? 69.502 15.102 -67.572 1.00 29.70 115 SER A O 1
ATOM 940 N N . ASP A 1 116 ? 70.704 16.448 -68.944 1.00 30.28 116 ASP A N 1
ATOM 941 C CA . ASP A 1 116 ? 71.507 15.573 -69.829 1.00 30.28 116 ASP A CA 1
ATOM 942 C C . ASP A 1 116 ? 70.985 14.348 -70.634 1.00 30.28 116 ASP A C 1
ATOM 944 O O . ASP A 1 116 ? 70.034 13.655 -70.304 1.00 30.28 116 ASP A O 1
ATOM 948 N N . GLN A 1 117 ? 71.782 14.072 -71.687 1.00 28.45 117 GLN A N 1
ATOM 949 C CA . GLN A 1 117 ? 72.135 12.765 -72.286 1.00 28.45 117 GLN A CA 1
ATOM 950 C C . GLN A 1 117 ? 71.113 11.937 -73.103 1.00 28.45 117 GLN A C 1
ATOM 952 O O 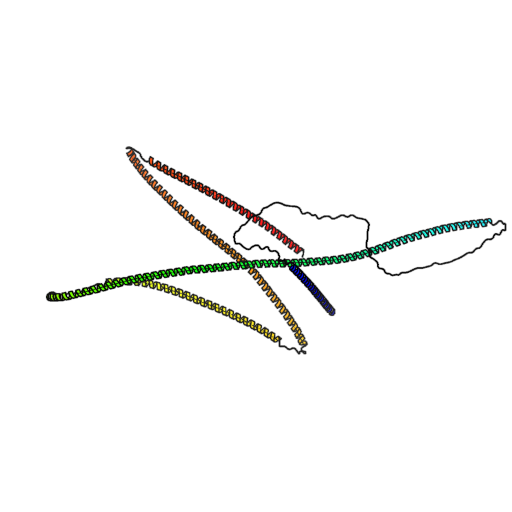. GLN A 1 117 ? 70.365 11.131 -72.567 1.00 28.45 117 GLN A O 1
ATOM 957 N N . GLN A 1 118 ? 71.245 11.989 -74.441 1.00 31.72 118 GLN A N 1
ATOM 958 C CA . GLN A 1 118 ? 71.828 10.938 -75.329 1.00 31.72 118 GLN A CA 1
ATOM 959 C C . GLN A 1 118 ? 71.474 11.275 -76.799 1.00 31.72 118 GLN A C 1
ATOM 961 O O . GLN A 1 118 ? 70.320 11.518 -77.122 1.00 31.72 118 GLN A O 1
ATOM 966 N N . GLU A 1 119 ? 72.400 11.534 -77.728 1.00 29.06 119 GLU A N 1
ATOM 967 C CA . GLU A 1 119 ? 73.490 10.714 -78.300 1.00 29.06 119 GLU A CA 1
ATOM 968 C C . GLU A 1 119 ? 73.078 9.604 -79.306 1.00 29.06 119 GLU A C 1
ATOM 970 O O . GLU A 1 119 ? 72.769 8.483 -78.927 1.00 29.06 119 GLU A O 1
ATOM 975 N N . ARG A 1 120 ? 73.328 9.920 -80.594 1.00 32.22 120 ARG A N 1
ATOM 976 C CA . ARG A 1 120 ? 74.050 9.116 -81.620 1.00 32.22 120 ARG A CA 1
ATOM 977 C C . ARG A 1 120 ? 73.365 8.018 -82.468 1.00 32.22 120 ARG A C 1
ATOM 979 O O . ARG A 1 120 ? 72.492 7.281 -82.039 1.00 32.22 120 ARG A O 1
ATOM 986 N N . HIS A 1 121 ? 74.011 7.864 -83.642 1.00 33.34 121 HIS A N 1
ATOM 987 C CA . HIS A 1 121 ? 74.002 6.802 -84.676 1.00 33.34 121 HIS A CA 1
ATOM 988 C C . HIS A 1 121 ? 73.033 7.011 -85.860 1.00 33.34 121 HIS A C 1
ATOM 990 O O . HIS A 1 121 ? 71.856 7.251 -85.647 1.00 33.34 121 HIS A O 1
ATOM 996 N N . GLY A 1 122 ? 73.440 6.935 -87.141 1.00 29.66 122 GLY A N 1
ATOM 997 C CA . GLY A 1 122 ? 74.758 6.795 -87.812 1.00 29.66 122 GLY A CA 1
ATOM 998 C C . GLY A 1 122 ? 74.646 7.318 -89.272 1.00 29.66 122 GLY A C 1
ATOM 999 O O . GLY A 1 122 ? 73.539 7.488 -89.758 1.00 29.66 122 GLY A O 1
ATOM 1000 N N . GLN A 1 123 ? 75.697 7.768 -89.979 1.00 31.83 123 GLN A N 1
ATOM 1001 C CA . GLN A 1 123 ? 76.701 6.947 -90.702 1.00 31.83 123 GLN A CA 1
ATOM 1002 C C . GLN A 1 123 ? 76.058 5.823 -91.559 1.00 31.83 123 GLN A C 1
ATOM 1004 O O . GLN A 1 123 ? 75.312 5.028 -91.007 1.00 31.83 123 GLN A O 1
ATOM 1009 N N . ARG A 1 124 ? 76.326 5.648 -92.871 1.00 31.86 124 ARG A N 1
ATOM 1010 C CA . ARG A 1 124 ? 77.556 5.910 -93.666 1.00 31.86 124 ARG A CA 1
ATOM 1011 C C . ARG A 1 124 ? 77.314 5.784 -95.196 1.00 31.86 124 ARG A C 1
ATOM 1013 O O . ARG A 1 124 ? 76.397 5.082 -95.586 1.00 31.86 124 ARG A O 1
ATOM 1020 N N . LEU A 1 125 ? 78.255 6.333 -95.983 1.00 29.81 125 LEU A N 1
ATOM 1021 C CA . LEU A 1 125 ? 78.778 5.869 -97.296 1.00 29.81 125 LEU A CA 1
ATOM 1022 C C . LEU A 1 125 ? 77.819 5.522 -98.458 1.00 29.81 125 LEU A C 1
ATOM 1024 O O . LEU A 1 125 ? 77.039 4.584 -98.377 1.00 29.81 125 LEU A O 1
ATOM 1028 N N . ILE A 1 126 ? 78.102 6.110 -99.627 1.00 31.33 126 ILE A N 1
ATOM 1029 C CA . ILE A 1 126 ? 78.802 5.410 -100.726 1.00 31.33 126 ILE A CA 1
ATOM 1030 C C . ILE A 1 126 ? 79.617 6.450 -101.519 1.00 31.33 126 ILE A C 1
ATOM 1032 O O . ILE A 1 126 ? 79.096 7.481 -101.937 1.00 31.33 126 ILE A O 1
ATOM 1036 N N . GLU A 1 127 ? 80.914 6.193 -101.680 1.00 33.25 127 GLU A N 1
ATOM 1037 C CA . GLU A 1 127 ? 81.769 6.847 -102.678 1.00 33.25 127 GLU A CA 1
ATOM 1038 C C . GLU A 1 127 ? 81.613 6.114 -104.022 1.00 33.25 127 GLU A C 1
ATOM 1040 O O . GLU A 1 127 ? 81.309 4.923 -104.016 1.00 33.25 127 GLU A O 1
ATOM 1045 N N . LEU A 1 128 ? 81.910 6.769 -105.153 1.00 30.62 128 LEU A N 1
ATOM 1046 C CA . LEU A 1 128 ? 83.012 6.371 -106.057 1.00 30.62 128 LEU A CA 1
ATOM 1047 C C . LEU A 1 128 ? 82.933 7.049 -107.446 1.00 30.62 128 LEU A C 1
ATOM 1049 O O . LEU A 1 128 ? 81.923 6.992 -108.136 1.00 30.62 128 LEU A O 1
ATOM 1053 N N . LEU A 1 129 ? 84.106 7.536 -107.869 1.00 29.80 129 LEU A N 1
ATOM 1054 C CA . LEU A 1 129 ? 84.683 7.440 -109.222 1.00 29.80 129 LEU A CA 1
ATOM 1055 C C . LEU A 1 129 ? 84.147 8.274 -110.417 1.00 29.80 129 LEU A C 1
ATOM 1057 O O . LEU A 1 129 ? 83.108 8.001 -111.001 1.00 29.80 129 LEU A O 1
ATOM 1061 N N . VAL A 1 130 ? 85.084 9.112 -110.901 1.00 31.61 130 VAL A N 1
ATOM 1062 C CA . VAL A 1 130 ? 85.610 9.197 -112.291 1.00 31.61 130 VAL A CA 1
ATOM 1063 C C . VAL A 1 130 ? 85.362 10.493 -113.092 1.00 31.61 130 VAL A C 1
ATOM 1065 O O . VAL A 1 130 ? 84.264 10.834 -113.515 1.00 31.61 130 VAL A O 1
ATOM 1068 N N . LEU A 1 131 ? 86.495 11.180 -113.302 1.00 33.94 131 LEU A N 1
ATOM 1069 C CA . LEU A 1 131 ? 86.808 12.270 -114.240 1.00 33.94 131 LEU A CA 1
ATOM 1070 C C . LEU A 1 131 ? 87.092 11.683 -115.667 1.00 33.94 131 LEU A C 1
ATOM 1072 O O . LEU A 1 131 ? 86.719 10.548 -115.932 1.00 33.94 131 LEU A O 1
ATOM 1076 N N . PRO A 1 132 ? 87.839 12.337 -116.580 1.00 50.00 132 PRO A N 1
ATOM 1077 C CA . PRO A 1 132 ? 87.401 13.421 -117.465 1.00 50.00 132 PRO A CA 1
ATOM 1078 C C . PRO A 1 132 ? 87.701 13.142 -118.965 1.00 50.00 132 PRO A C 1
ATOM 1080 O O . PRO A 1 132 ? 88.487 12.258 -119.290 1.00 50.00 132 PRO A O 1
ATOM 1083 N N . GLN A 1 133 ? 87.202 13.988 -119.876 1.00 31.02 133 GLN A N 1
ATOM 1084 C CA . GLN A 1 133 ? 87.854 14.332 -121.163 1.00 31.02 133 GLN A CA 1
ATOM 1085 C C . GLN A 1 133 ? 87.505 15.806 -121.460 1.00 31.02 133 GLN A C 1
ATOM 1087 O O . GLN A 1 133 ? 86.336 16.170 -121.390 1.00 31.02 133 GLN A O 1
ATOM 1092 N N . GLU A 1 134 ? 88.428 16.772 -121.551 1.00 31.31 134 GLU A N 1
ATOM 1093 C CA . GLU A 1 134 ? 89.534 16.969 -122.516 1.00 31.31 134 GLU A CA 1
ATOM 1094 C C . GLU A 1 134 ? 89.099 17.018 -123.993 1.00 31.31 134 GLU A C 1
ATOM 1096 O O . GLU A 1 134 ? 88.479 16.084 -124.489 1.00 31.31 134 GLU A O 1
ATOM 1101 N N . GLY A 1 135 ? 89.474 18.084 -124.726 1.00 31.50 135 GLY A N 1
ATOM 1102 C CA . GLY A 1 135 ? 89.269 18.131 -126.187 1.00 31.50 135 GLY A CA 1
ATOM 1103 C C . GLY A 1 135 ? 89.117 19.509 -126.850 1.00 31.50 135 GLY A C 1
ATOM 1104 O O . GLY A 1 135 ? 88.086 19.795 -127.444 1.00 31.50 135 GLY A O 1
ATOM 1105 N N . MET A 1 136 ? 90.174 20.320 -126.755 1.00 32.56 136 MET A N 1
ATOM 1106 C CA . MET A 1 136 ? 90.598 21.498 -127.555 1.00 32.56 136 MET A CA 1
ATOM 1107 C C . MET A 1 136 ? 90.185 21.583 -129.073 1.00 32.56 136 MET A C 1
ATOM 1109 O O . MET A 1 136 ? 89.624 20.646 -129.637 1.00 32.56 136 MET A O 1
ATOM 1113 N N . PRO A 1 137 ? 90.414 22.730 -129.768 1.00 47.12 137 PRO A N 1
ATOM 1114 C CA . PRO A 1 137 ? 89.528 23.252 -130.822 1.00 47.12 137 PRO A CA 1
ATOM 1115 C C . PRO A 1 137 ? 89.800 22.738 -132.245 1.00 47.12 137 PRO A C 1
ATOM 1117 O O . PRO A 1 137 ? 90.829 22.130 -132.533 1.00 47.12 137 PRO A O 1
ATOM 1120 N N . LYS A 1 138 ? 88.904 23.089 -133.182 1.00 35.81 138 LYS A N 1
ATOM 1121 C CA . LYS A 1 138 ? 89.090 22.866 -134.626 1.00 35.81 138 LYS A CA 1
ATOM 1122 C C . LYS A 1 138 ? 89.380 24.164 -135.378 1.00 35.81 138 LYS A C 1
ATOM 1124 O O . LYS A 1 138 ? 88.564 25.081 -135.412 1.00 35.81 138 LYS A O 1
ATOM 1129 N N . SER A 1 139 ? 90.555 24.200 -135.995 1.00 35.88 139 SER A N 1
ATOM 1130 C CA . SER A 1 139 ? 91.017 25.230 -136.922 1.00 35.88 139 SER A CA 1
ATOM 1131 C C . SER A 1 139 ? 90.384 25.084 -138.313 1.00 35.88 139 SER A C 1
ATOM 1133 O O . SER A 1 139 ? 89.951 24.006 -138.721 1.00 35.88 139 SER A O 1
ATOM 1135 N N . SER A 1 140 ? 90.347 26.192 -139.055 1.00 35.84 140 SER A N 1
ATOM 1136 C CA . SER A 1 140 ? 89.897 26.231 -140.448 1.00 35.84 140 SER A CA 1
ATOM 1137 C C . SER A 1 140 ? 91.003 25.752 -141.393 1.00 35.84 140 SER A C 1
ATOM 1139 O O . SER A 1 140 ? 92.097 26.315 -141.385 1.00 35.84 140 SER A O 1
ATOM 1141 N N . ILE A 1 141 ? 90.713 24.754 -142.236 1.00 39.81 141 ILE A N 1
ATOM 1142 C CA . ILE A 1 141 ? 91.542 24.383 -143.391 1.00 39.81 141 ILE A CA 1
ATOM 1143 C C . ILE A 1 141 ? 90.634 24.211 -144.614 1.00 39.81 141 ILE A C 1
ATOM 1145 O O . ILE A 1 141 ? 89.822 23.291 -144.683 1.00 39.81 141 ILE A O 1
ATOM 1149 N N . ASN A 1 142 ? 90.809 25.096 -145.596 1.00 36.34 142 ASN A N 1
ATOM 1150 C CA . ASN A 1 142 ? 90.256 24.953 -146.940 1.00 36.34 142 ASN A CA 1
ATOM 1151 C C . ASN A 1 142 ? 91.153 24.035 -147.785 1.00 36.34 142 ASN A C 1
ATOM 1153 O O . ASN A 1 142 ? 92.310 24.377 -148.022 1.00 36.34 142 ASN A O 1
ATOM 1157 N N . SER A 1 143 ? 90.606 22.959 -148.353 1.00 37.59 143 SER A N 1
ATOM 1158 C CA . SER A 1 143 ? 91.073 22.403 -149.634 1.00 37.59 143 SER A CA 1
ATOM 1159 C C . SER A 1 143 ? 89.957 21.582 -150.321 1.00 37.59 143 SER A C 1
ATOM 1161 O O . SER A 1 143 ? 88.996 21.190 -149.652 1.00 37.59 143 SER A O 1
ATOM 1163 N N . PRO A 1 144 ? 89.972 21.412 -151.661 1.00 47.75 144 PRO A N 1
ATOM 1164 C CA . PRO A 1 144 ? 88.733 21.190 -152.411 1.00 47.75 144 PRO A CA 1
ATOM 1165 C C . PRO A 1 144 ? 88.524 19.771 -152.983 1.00 47.75 144 PRO A C 1
ATOM 1167 O O . PRO A 1 144 ? 89.460 19.115 -153.418 1.00 47.75 144 PRO A O 1
ATOM 1170 N N . LYS A 1 145 ? 87.237 19.418 -153.147 1.00 38.12 145 LYS A N 1
ATOM 1171 C CA . LYS A 1 145 ? 86.655 18.554 -154.205 1.00 38.12 145 LYS A CA 1
ATOM 1172 C C . LYS A 1 145 ? 87.187 17.111 -154.382 1.00 38.12 145 LYS A C 1
ATOM 1174 O O . LYS A 1 145 ? 88.142 16.879 -155.113 1.00 38.12 145 LYS A O 1
ATOM 1179 N N . SER A 1 146 ? 86.382 16.128 -153.964 1.00 40.81 146 SER A N 1
ATOM 1180 C CA . SER A 1 146 ? 85.899 15.048 -154.859 1.00 40.81 146 SER A CA 1
ATOM 1181 C C . SER A 1 146 ? 84.649 14.347 -154.279 1.00 40.81 146 SER A C 1
ATOM 1183 O O . SER A 1 146 ? 84.347 14.460 -153.090 1.00 40.81 146 SER A O 1
ATOM 1185 N N . ASN A 1 147 ? 83.848 13.710 -155.141 1.00 49.66 147 ASN A N 1
ATOM 1186 C CA . ASN A 1 147 ? 82.408 13.483 -154.925 1.00 49.66 147 ASN A CA 1
ATOM 1187 C C . ASN A 1 147 ? 82.044 12.184 -154.170 1.00 49.66 147 ASN A C 1
ATOM 1189 O O . ASN A 1 147 ? 81.399 11.310 -154.743 1.00 49.66 147 ASN A O 1
ATOM 1193 N N . VAL A 1 148 ? 82.410 12.054 -152.887 1.00 51.88 148 VAL A N 1
ATOM 1194 C CA . VAL A 1 148 ? 82.017 10.884 -152.050 1.00 51.88 148 VAL A CA 1
ATOM 1195 C C . VAL A 1 148 ? 81.395 11.273 -150.686 1.00 51.88 148 VAL A C 1
ATOM 1197 O O . VAL A 1 148 ? 80.832 10.439 -149.985 1.00 51.88 148 VAL A O 1
ATOM 1200 N N . SER A 1 149 ? 81.412 12.553 -150.294 1.00 54.81 149 SER A N 1
ATOM 1201 C CA . SER A 1 149 ? 81.124 12.977 -148.907 1.00 54.81 149 SER A CA 1
ATOM 1202 C C . SER A 1 149 ? 79.648 13.177 -148.515 1.00 54.81 149 SER A C 1
ATOM 1204 O O . SER A 1 149 ? 79.372 13.403 -147.336 1.00 54.81 149 SER A O 1
ATOM 1206 N N . ILE A 1 150 ? 78.691 13.107 -149.449 1.00 60.72 150 ILE A N 1
ATOM 1207 C CA . ILE A 1 150 ? 77.271 13.406 -149.158 1.00 60.72 150 ILE A CA 1
ATOM 1208 C C . ILE A 1 150 ? 76.578 12.233 -148.443 1.00 60.72 150 ILE A C 1
ATOM 1210 O O . ILE A 1 150 ? 75.882 12.447 -147.454 1.00 60.72 150 ILE A O 1
ATOM 1214 N N . PHE A 1 151 ? 76.808 10.992 -148.885 1.00 62.25 151 PHE A N 1
ATOM 1215 C CA . PHE A 1 151 ? 76.141 9.809 -148.321 1.00 62.25 151 PHE A CA 1
ATOM 1216 C C . PHE A 1 151 ? 76.568 9.528 -146.870 1.00 62.25 151 PHE A C 1
ATOM 1218 O O . PHE A 1 151 ? 75.723 9.332 -146.000 1.00 62.25 151 PHE A O 1
ATOM 1225 N N . ALA A 1 152 ? 77.873 9.617 -146.585 1.00 62.56 152 ALA A N 1
ATOM 1226 C CA . ALA A 1 152 ? 78.399 9.470 -145.228 1.00 62.56 152 ALA A CA 1
ATOM 1227 C C . ALA A 1 152 ? 77.907 10.579 -144.280 1.00 62.56 152 ALA A C 1
ATOM 1229 O O . ALA A 1 152 ? 77.655 10.309 -143.110 1.00 62.56 152 ALA A O 1
ATOM 1230 N N . ARG A 1 153 ? 77.710 11.814 -144.774 1.00 66.06 153 ARG A N 1
ATOM 1231 C CA . ARG A 1 153 ? 77.050 12.871 -143.991 1.00 66.06 153 ARG A CA 1
ATOM 1232 C C . ARG A 1 153 ? 75.598 12.525 -143.689 1.00 66.06 153 ARG A C 1
ATOM 1234 O O . ARG A 1 153 ? 75.215 12.638 -142.537 1.00 66.06 153 ARG A O 1
ATOM 1241 N N . SER A 1 154 ? 74.830 12.051 -144.671 1.00 72.94 154 SER A N 1
ATOM 1242 C CA . SER A 1 154 ? 73.424 11.675 -144.465 1.00 72.94 154 SER A CA 1
ATOM 1243 C C . SER A 1 154 ? 73.257 10.617 -143.368 1.00 72.94 154 SER A C 1
ATOM 1245 O O . SER A 1 154 ? 72.436 10.802 -142.479 1.00 72.94 154 SER A O 1
ATOM 1247 N N . GLN A 1 155 ? 74.072 9.555 -143.380 1.00 73.38 155 GLN A N 1
ATOM 1248 C CA . GLN A 1 155 ? 74.019 8.514 -142.342 1.00 73.38 155 GLN A CA 1
ATOM 1249 C C . GLN A 1 155 ? 74.477 9.018 -140.964 1.00 73.38 155 GLN A C 1
ATOM 1251 O O . GLN A 1 155 ? 73.928 8.606 -139.945 1.00 73.38 155 GLN A O 1
ATOM 1256 N N . LEU A 1 156 ? 75.458 9.926 -140.911 1.00 74.06 156 LEU A N 1
ATOM 1257 C CA . LEU A 1 156 ? 75.881 10.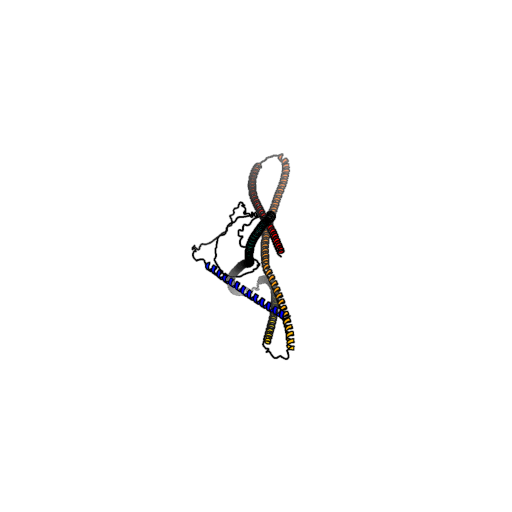554 -139.655 1.00 74.06 156 LEU A CA 1
ATOM 1258 C C . LEU A 1 156 ? 74.828 11.523 -139.102 1.00 74.06 156 LEU A C 1
ATOM 1260 O O . LEU A 1 156 ? 74.653 11.578 -137.890 1.00 74.06 156 LEU A O 1
ATOM 1264 N N . GLU A 1 157 ? 74.114 12.259 -139.956 1.00 75.81 157 GLU A N 1
ATOM 1265 C CA . GLU A 1 157 ? 73.003 13.131 -139.550 1.00 75.81 157 GLU A CA 1
ATOM 1266 C C . GLU A 1 157 ? 71.806 12.303 -139.042 1.00 75.81 157 GLU A C 1
ATOM 1268 O O . GLU A 1 157 ? 71.174 12.680 -138.059 1.00 75.81 157 GLU A O 1
ATOM 1273 N N . GLU A 1 158 ? 71.536 11.142 -139.651 1.00 79.56 158 GLU A N 1
ATOM 1274 C CA . GLU A 1 158 ? 70.471 10.213 -139.247 1.00 79.56 158 GLU A CA 1
ATOM 1275 C C . GLU A 1 158 ? 70.773 9.521 -137.905 1.00 79.56 158 GLU A C 1
ATOM 1277 O O . GLU A 1 158 ? 69.946 9.566 -136.994 1.00 79.56 158 GLU A O 1
ATOM 1282 N N . LEU A 1 159 ? 71.984 8.975 -137.726 1.00 78.94 159 LEU A N 1
ATOM 1283 C CA . LEU A 1 159 ? 72.443 8.432 -136.437 1.00 78.94 159 LEU A CA 1
ATOM 1284 C C . LEU A 1 159 ? 72.476 9.504 -135.340 1.00 78.94 159 LEU A C 1
ATOM 1286 O O . LEU A 1 159 ? 72.127 9.236 -134.192 1.00 78.94 159 LEU A O 1
ATOM 1290 N N . ARG A 1 160 ? 72.862 10.737 -135.687 1.00 80.88 160 ARG A N 1
ATOM 1291 C CA . ARG A 1 160 ? 72.808 11.884 -134.775 1.00 80.88 160 ARG A CA 1
ATOM 1292 C C . ARG A 1 160 ? 71.369 12.225 -134.391 1.00 80.88 160 ARG A C 1
ATOM 1294 O O . ARG A 1 160 ? 71.130 12.489 -133.221 1.00 80.88 160 ARG A O 1
ATOM 1301 N N . GLY A 1 161 ? 70.427 12.191 -135.334 1.00 81.56 161 GLY A N 1
ATOM 1302 C CA . GLY A 1 161 ? 69.000 12.367 -135.060 1.00 81.56 161 GLY A CA 1
ATOM 1303 C C . GLY A 1 161 ? 68.461 11.305 -134.101 1.00 81.56 161 GLY A C 1
ATOM 1304 O O . GLY A 1 161 ? 67.843 11.650 -133.100 1.00 81.56 161 GLY A O 1
ATOM 1305 N N . GLN A 1 162 ? 68.780 10.029 -134.343 1.00 83.50 162 GLN A N 1
ATOM 1306 C CA . GLN A 1 162 ? 68.405 8.922 -133.456 1.00 83.50 162 GLN A CA 1
ATOM 1307 C C . GLN A 1 162 ? 68.967 9.113 -132.039 1.00 83.50 162 GLN A C 1
ATOM 1309 O O . GLN A 1 162 ? 68.204 9.071 -131.077 1.00 83.50 162 GLN A O 1
ATOM 1314 N N . LEU A 1 163 ? 70.264 9.416 -131.907 1.00 82.12 163 LEU A N 1
ATOM 1315 C CA . LEU A 1 163 ? 70.902 9.684 -130.611 1.00 82.12 163 LEU A CA 1
ATOM 1316 C C . LEU A 1 163 ? 70.320 10.911 -129.895 1.00 82.12 163 LEU A C 1
ATOM 1318 O O . LEU A 1 163 ? 70.216 10.893 -128.672 1.00 82.12 163 LEU A O 1
ATOM 1322 N N . VAL A 1 164 ? 69.923 11.957 -130.629 1.00 84.62 164 VAL A N 1
ATOM 1323 C CA . VAL A 1 164 ? 69.223 13.115 -130.051 1.00 84.62 164 VAL A CA 1
ATOM 1324 C C . VAL A 1 164 ? 67.860 12.686 -129.509 1.00 84.62 164 VAL A C 1
ATOM 1326 O O . VAL A 1 164 ? 67.617 12.901 -128.328 1.00 84.62 164 VAL A O 1
ATOM 1329 N N . THR A 1 165 ? 67.034 11.981 -130.289 1.00 86.69 165 THR A N 1
ATOM 1330 C CA . THR A 1 165 ? 65.716 11.512 -129.811 1.00 86.69 165 THR A CA 1
ATOM 1331 C C . THR A 1 165 ? 65.810 10.504 -128.660 1.00 86.69 165 THR A C 1
ATOM 1333 O O . THR A 1 165 ? 64.981 10.514 -127.754 1.00 86.69 165 THR A O 1
ATOM 1336 N N . GLU A 1 166 ? 66.840 9.651 -128.642 1.00 88.12 166 GLU A N 1
ATOM 1337 C CA . GLU A 1 166 ? 67.093 8.722 -127.537 1.00 88.12 166 GLU A CA 1
ATOM 1338 C C . GLU A 1 166 ? 67.550 9.470 -126.273 1.00 88.12 166 GLU A C 1
ATOM 1340 O O . GLU A 1 166 ? 67.186 9.085 -125.161 1.00 88.12 166 GLU A O 1
ATOM 1345 N N . ASN A 1 167 ? 68.328 10.547 -126.426 1.00 85.25 167 ASN A N 1
ATOM 1346 C CA . ASN A 1 167 ? 68.743 11.391 -125.311 1.00 85.25 167 ASN A CA 1
ATOM 1347 C C . ASN A 1 167 ? 67.585 12.248 -124.776 1.00 85.25 167 ASN A C 1
ATOM 1349 O O . ASN A 1 167 ? 67.395 12.290 -123.567 1.00 85.25 167 ASN A O 1
ATOM 1353 N N . GLU A 1 168 ? 66.765 12.841 -125.648 1.00 88.81 168 GLU A N 1
ATOM 1354 C CA . GLU A 1 168 ? 65.530 13.553 -125.284 1.00 88.81 168 GLU A CA 1
ATOM 1355 C C . GLU A 1 168 ? 64.578 12.629 -124.506 1.00 88.81 168 GLU A C 1
ATOM 1357 O O . GLU A 1 168 ? 64.163 12.964 -123.398 1.00 88.81 168 GLU A O 1
ATOM 1362 N N . TYR A 1 169 ? 64.334 11.407 -124.997 1.00 91.69 169 TYR A N 1
ATOM 1363 C CA . TYR A 1 169 ? 63.537 10.402 -124.282 1.00 91.69 169 TYR A CA 1
ATOM 1364 C C . TYR A 1 169 ? 64.147 10.008 -122.924 1.00 91.69 169 TYR A C 1
ATOM 1366 O O . TYR A 1 169 ? 63.430 9.853 -121.933 1.00 91.69 169 TYR A O 1
ATOM 1374 N N . LYS A 1 170 ? 65.476 9.857 -122.834 1.00 91.12 170 LYS A N 1
ATOM 1375 C CA . LYS A 1 170 ? 66.158 9.589 -121.554 1.00 91.12 170 LYS A CA 1
ATOM 1376 C C . LYS A 1 170 ? 66.061 10.773 -120.594 1.00 91.12 170 LYS A C 1
ATOM 1378 O O . LYS A 1 170 ? 65.905 10.544 -119.398 1.00 91.12 170 LYS A O 1
ATOM 1383 N N . GLU A 1 171 ? 66.121 12.010 -121.078 1.00 92.00 171 GLU A N 1
ATOM 1384 C CA . GLU A 1 171 ? 65.941 13.218 -120.269 1.00 92.00 171 GLU A CA 1
ATOM 1385 C C . GLU A 1 171 ? 64.489 13.362 -119.777 1.00 92.00 171 GLU A C 1
ATOM 1387 O O . GLU A 1 171 ? 64.275 13.624 -118.590 1.00 92.00 171 GLU A O 1
ATOM 1392 N N . GLU A 1 172 ? 63.484 13.085 -120.611 1.00 91.25 172 GLU A N 1
ATOM 1393 C CA . GLU A 1 172 ? 62.072 13.007 -120.198 1.00 91.25 172 GLU A CA 1
ATOM 1394 C C . GLU A 1 172 ? 61.827 11.880 -119.182 1.00 91.25 172 GLU A C 1
ATOM 1396 O O . GLU A 1 172 ? 61.151 12.073 -118.167 1.00 91.25 172 GLU A O 1
ATOM 1401 N N . MET A 1 173 ? 62.438 10.710 -119.377 1.00 93.62 173 MET A N 1
ATOM 1402 C CA . MET A 1 173 ? 62.354 9.612 -118.413 1.00 93.62 173 MET A CA 1
ATOM 1403 C C . MET A 1 173 ? 63.046 9.977 -117.089 1.00 93.62 173 MET A C 1
ATOM 1405 O O . MET A 1 173 ? 62.506 9.702 -116.018 1.00 93.62 173 MET A O 1
ATOM 1409 N N . LEU A 1 174 ? 64.206 10.642 -117.129 1.00 92.25 174 LEU A N 1
ATOM 1410 C CA . LEU A 1 174 ? 64.924 11.104 -115.936 1.00 92.25 174 LEU A CA 1
ATOM 1411 C C . LEU A 1 174 ? 64.185 12.225 -115.198 1.00 92.25 174 LEU A C 1
ATOM 1413 O O . LEU A 1 174 ? 64.178 12.223 -113.969 1.00 92.25 174 LEU A O 1
ATOM 1417 N N . THR A 1 175 ? 63.546 13.163 -115.899 1.00 93.50 175 THR A N 1
ATOM 1418 C CA . THR A 1 175 ? 62.705 14.194 -115.263 1.00 93.50 175 THR A CA 1
ATOM 1419 C C . THR A 1 175 ? 61.448 13.581 -114.655 1.00 93.50 175 THR A C 1
ATOM 1421 O O . THR A 1 175 ? 61.117 13.908 -113.519 1.00 93.50 175 THR A O 1
ATOM 1424 N N . THR A 1 176 ? 60.822 12.607 -115.321 1.00 92.56 176 THR A N 1
ATOM 1425 C CA . THR A 1 176 ? 59.686 11.853 -114.767 1.00 92.56 176 THR A CA 1
ATOM 1426 C C . THR A 1 176 ? 60.091 11.045 -113.524 1.00 92.56 176 THR A C 1
ATOM 1428 O O . THR A 1 176 ? 59.387 11.063 -112.516 1.00 92.56 176 THR A O 1
ATOM 1431 N N . LEU A 1 177 ? 61.251 10.378 -113.537 1.00 92.81 177 LEU A N 1
ATOM 1432 C CA . LEU A 1 177 ? 61.779 9.651 -112.374 1.00 92.81 177 LEU A CA 1
ATOM 1433 C C . LEU A 1 177 ? 62.157 10.588 -111.218 1.00 92.81 177 LEU A C 1
ATOM 1435 O O . LEU A 1 177 ? 61.869 10.261 -110.069 1.00 92.81 177 LEU A O 1
ATOM 1439 N N . ARG A 1 178 ? 62.739 11.763 -111.502 1.00 94.38 178 ARG A N 1
ATOM 1440 C CA . ARG A 1 178 ? 62.984 12.813 -110.496 1.00 94.38 178 ARG A CA 1
ATOM 1441 C C . ARG A 1 178 ? 61.676 13.313 -109.892 1.00 94.38 178 ARG A C 1
ATOM 1443 O O . ARG A 1 178 ? 61.558 13.324 -108.674 1.00 94.38 178 ARG A O 1
ATOM 1450 N N . HIS A 1 179 ? 60.676 13.620 -110.716 1.00 94.88 179 HIS A N 1
ATOM 1451 C CA . HIS A 1 179 ? 59.363 14.051 -110.242 1.00 94.88 179 HIS A CA 1
ATOM 1452 C C . HIS A 1 179 ? 58.687 12.982 -109.366 1.00 94.88 179 HIS A C 1
ATOM 1454 O O . HIS A 1 179 ? 58.167 13.290 -108.298 1.00 94.88 179 HIS A O 1
ATOM 1460 N N . ASN A 1 180 ? 58.766 11.704 -109.748 1.00 94.38 180 ASN A N 1
ATOM 1461 C CA . ASN A 1 180 ? 58.254 10.597 -108.935 1.00 94.38 180 ASN A CA 1
ATOM 1462 C C . ASN A 1 180 ? 59.032 10.415 -107.616 1.00 94.38 180 ASN A C 1
ATOM 1464 O O . ASN A 1 180 ? 58.427 10.113 -106.584 1.00 94.38 180 ASN A O 1
ATOM 1468 N N . ALA A 1 181 ? 60.352 10.622 -107.614 1.00 93.12 181 ALA A N 1
ATOM 1469 C CA . ALA A 1 181 ? 61.169 10.633 -106.399 1.00 93.12 181 ALA A CA 1
ATOM 1470 C C . ALA A 1 181 ? 60.828 11.823 -105.476 1.00 93.12 181 ALA A C 1
ATOM 1472 O O . ALA A 1 181 ? 60.732 11.657 -104.263 1.00 93.12 181 ALA A O 1
ATOM 1473 N N . GLU A 1 182 ? 60.576 13.008 -106.036 1.00 95.25 182 GLU A N 1
ATOM 1474 C CA . GLU A 1 182 ? 60.118 14.194 -105.301 1.00 95.25 182 GLU A CA 1
ATOM 1475 C C . GLU A 1 182 ? 58.714 13.991 -104.711 1.00 95.25 182 GLU A C 1
ATOM 1477 O O . GLU A 1 182 ? 58.493 14.287 -103.537 1.00 95.25 182 GLU A O 1
ATOM 1482 N N . LEU A 1 183 ? 57.778 13.424 -105.481 1.00 95.38 183 LEU A N 1
ATOM 1483 C CA . LEU A 1 183 ? 56.426 13.101 -105.017 1.00 95.38 183 LEU A CA 1
ATOM 1484 C C . LEU A 1 183 ? 56.441 12.069 -103.883 1.00 95.38 183 LEU A C 1
ATOM 1486 O O . LEU A 1 183 ? 55.781 12.274 -102.865 1.00 95.38 183 LEU A O 1
ATOM 1490 N N . THR A 1 184 ? 57.196 10.977 -104.028 1.00 94.50 184 THR A N 1
ATOM 1491 C CA . THR A 1 184 ? 57.297 9.942 -102.982 1.00 94.50 184 THR A CA 1
ATOM 1492 C C . THR A 1 184 ? 58.024 10.452 -101.737 1.00 94.50 184 THR A C 1
ATOM 1494 O O . THR A 1 184 ? 57.588 10.162 -100.625 1.00 94.50 184 THR A O 1
ATOM 1497 N N . SER A 1 185 ? 59.053 11.290 -101.896 1.00 95.88 185 SER A N 1
ATOM 1498 C CA . SER A 1 185 ? 59.708 12.004 -100.791 1.00 95.88 185 SER A CA 1
ATOM 1499 C C . SER A 1 185 ? 58.743 12.954 -100.063 1.00 95.88 185 SER A C 1
ATOM 1501 O O . SER A 1 185 ? 58.648 12.930 -98.837 1.00 95.88 185 SER A O 1
ATOM 1503 N N . GLY A 1 186 ? 57.931 13.722 -100.799 1.00 95.81 186 GLY A N 1
ATOM 1504 C CA . GLY A 1 186 ? 56.888 14.576 -100.220 1.00 95.81 186 GLY A CA 1
ATOM 1505 C C . GLY A 1 186 ? 55.800 13.782 -99.484 1.00 95.81 186 GLY A C 1
ATOM 1506 O O . GLY A 1 186 ? 55.370 14.168 -98.393 1.00 95.81 186 GLY A O 1
ATOM 1507 N N . GLN A 1 187 ? 55.386 12.636 -100.031 1.00 95.81 187 GLN A N 1
ATOM 1508 C CA . GLN A 1 187 ? 54.461 11.715 -99.364 1.00 95.81 187 GLN A CA 1
ATOM 1509 C C . GLN A 1 187 ? 55.065 11.151 -98.070 1.00 95.81 187 GLN A C 1
ATOM 1511 O O . GLN A 1 187 ? 54.405 11.197 -97.034 1.00 95.81 187 GLN A O 1
ATOM 1516 N N . LEU A 1 188 ? 56.327 10.712 -98.085 1.00 94.94 188 LEU A N 1
ATOM 1517 C CA . LEU A 1 188 ? 57.045 10.287 -96.879 1.00 94.94 188 LEU A CA 1
ATOM 1518 C C . LEU A 1 188 ? 57.094 11.403 -95.826 1.00 94.94 188 LEU A C 1
ATOM 1520 O O . LEU A 1 188 ? 56.649 11.182 -94.705 1.00 94.94 188 LEU A O 1
ATOM 1524 N N . ALA A 1 189 ? 57.497 12.622 -96.193 1.00 95.12 189 ALA A N 1
ATOM 1525 C CA . ALA A 1 189 ? 57.565 13.756 -95.267 1.00 95.12 189 ALA A CA 1
ATOM 1526 C C . ALA A 1 189 ? 56.194 14.125 -94.655 1.00 95.12 189 ALA A C 1
ATOM 1528 O O . ALA A 1 189 ? 56.099 14.508 -93.484 1.00 95.12 189 ALA A O 1
ATOM 1529 N N . THR A 1 190 ? 55.099 13.996 -95.416 1.00 95.06 190 THR A N 1
ATOM 1530 C CA . THR A 1 190 ? 53.739 14.193 -94.875 1.00 95.06 190 THR A CA 1
ATOM 1531 C C . THR A 1 190 ? 53.308 13.059 -93.940 1.00 95.06 190 THR A C 1
ATOM 1533 O O . THR A 1 190 ? 52.729 13.330 -92.883 1.00 95.06 190 THR A O 1
ATOM 1536 N N . LEU A 1 191 ? 53.638 11.804 -94.257 1.00 95.00 191 LEU A N 1
ATOM 1537 C CA . LEU A 1 191 ? 53.407 10.657 -93.373 1.00 95.00 191 LEU A CA 1
ATOM 1538 C C . LEU A 1 191 ? 54.229 10.755 -92.078 1.00 95.00 191 LEU A C 1
ATOM 1540 O O . LEU A 1 191 ? 53.685 10.545 -90.998 1.00 95.00 191 LEU A O 1
ATOM 1544 N N . GLU A 1 192 ? 55.493 11.164 -92.148 1.00 96.31 192 GLU A N 1
ATOM 1545 C CA . GLU A 1 192 ? 56.339 11.426 -90.979 1.00 96.31 192 GLU A CA 1
ATOM 1546 C C . GLU A 1 192 ? 55.749 12.530 -90.095 1.00 96.31 192 GLU A C 1
ATOM 1548 O O . GLU A 1 192 ? 55.593 12.334 -88.889 1.00 96.31 192 GLU A O 1
ATOM 1553 N N . LYS A 1 193 ? 55.316 13.653 -90.685 1.00 96.38 193 LYS A N 1
ATOM 1554 C CA . LYS A 1 193 ? 54.684 14.755 -89.943 1.00 96.38 193 LYS A CA 1
ATOM 1555 C C . LYS A 1 193 ? 53.369 14.343 -89.270 1.00 96.38 193 LYS A C 1
ATOM 1557 O O . LYS A 1 193 ? 53.113 14.740 -88.132 1.00 96.38 193 LYS A O 1
ATOM 1562 N N . THR A 1 194 ? 52.531 13.545 -89.938 1.00 96.00 194 THR A N 1
ATOM 1563 C CA . THR A 1 194 ? 51.304 13.011 -89.314 1.00 96.00 194 THR A CA 1
ATOM 1564 C C . THR A 1 194 ? 51.630 12.002 -88.211 1.00 96.00 194 THR A C 1
ATOM 1566 O O . THR A 1 194 ? 51.070 12.106 -87.122 1.00 96.00 194 THR A O 1
ATOM 1569 N N . SER A 1 195 ? 52.600 11.106 -88.423 1.00 94.94 195 SER A N 1
ATOM 1570 C CA . SER A 1 195 ? 53.100 10.166 -87.410 1.00 94.94 195 SER A CA 1
ATOM 1571 C C . SER A 1 195 ? 53.634 10.890 -86.168 1.00 94.94 195 SER A C 1
ATOM 1573 O O . SER A 1 195 ? 53.270 10.537 -85.046 1.00 94.94 195 SER A O 1
ATOM 1575 N N . GLN A 1 196 ? 54.420 11.955 -86.348 1.00 97.38 196 GLN A N 1
ATOM 1576 C CA . GLN A 1 196 ? 54.895 12.803 -85.256 1.00 97.38 196 GLN A CA 1
ATOM 1577 C C . GLN A 1 196 ? 53.729 13.457 -84.499 1.00 97.38 196 GLN A C 1
ATOM 1579 O O . GLN A 1 196 ? 53.679 13.377 -83.273 1.00 97.38 196 GLN A O 1
ATOM 1584 N N . SER A 1 197 ? 52.750 14.032 -85.205 1.00 96.38 197 SER A N 1
ATOM 1585 C CA . SER A 1 197 ? 51.567 14.633 -84.575 1.00 96.38 197 SER A CA 1
ATOM 1586 C C . SER A 1 197 ? 50.736 13.615 -83.776 1.00 96.38 197 SER A C 1
ATOM 1588 O O . SER A 1 197 ? 50.250 13.931 -82.684 1.00 96.38 197 SER A O 1
ATOM 1590 N N . TYR A 1 198 ? 50.628 12.370 -84.256 1.00 97.56 198 TYR A N 1
ATOM 1591 C CA . TYR A 1 198 ? 50.013 11.279 -83.499 1.00 97.56 198 TYR A CA 1
ATOM 1592 C C . TYR A 1 198 ? 50.837 10.884 -82.267 1.00 97.56 198 TYR A C 1
ATOM 1594 O O . TYR A 1 198 ? 50.247 10.715 -81.203 1.00 97.56 198 TYR A O 1
ATOM 1602 N N . ARG A 1 199 ? 52.174 10.805 -82.355 1.00 97.31 199 ARG A N 1
ATOM 1603 C CA . ARG A 1 199 ? 53.052 10.537 -81.194 1.00 97.31 199 ARG A CA 1
ATOM 1604 C C . ARG A 1 199 ? 52.931 11.621 -80.123 1.00 97.31 199 ARG A C 1
ATOM 1606 O O . ARG A 1 199 ? 52.735 11.304 -78.956 1.00 97.31 199 ARG A O 1
ATOM 1613 N N . GLU A 1 200 ? 52.967 12.895 -80.508 1.00 97.00 200 GLU A N 1
ATOM 1614 C CA . GLU A 1 200 ? 52.763 14.017 -79.581 1.00 97.00 200 GLU A CA 1
ATOM 1615 C C . GLU A 1 200 ? 51.378 13.980 -78.918 1.00 97.00 200 GLU A C 1
ATOM 1617 O O . GLU A 1 200 ? 51.235 14.324 -77.745 1.00 97.00 200 GLU A O 1
ATOM 1622 N N . SER A 1 201 ? 50.350 13.562 -79.661 1.00 97.00 201 SER A N 1
ATOM 1623 C CA . SER A 1 201 ? 48.990 13.399 -79.133 1.00 97.00 201 SER A CA 1
ATOM 1624 C C . SER A 1 201 ? 48.878 12.194 -78.194 1.00 97.00 201 SER A C 1
ATOM 1626 O O . SER A 1 201 ? 48.181 12.276 -77.185 1.00 97.00 201 SER A O 1
ATOM 1628 N N . LEU A 1 202 ? 49.592 11.100 -78.480 1.00 96.69 202 LEU A N 1
ATOM 1629 C CA . LEU A 1 202 ? 49.669 9.919 -77.622 1.00 96.69 202 LEU A CA 1
ATOM 1630 C C . LEU A 1 202 ? 50.317 10.265 -76.275 1.00 96.69 202 LEU A C 1
ATOM 1632 O O . LEU A 1 202 ? 49.699 10.031 -75.245 1.00 96.69 202 LEU A O 1
ATOM 1636 N N . ILE A 1 203 ? 51.472 10.940 -76.282 1.00 96.75 203 ILE A N 1
ATOM 1637 C CA . ILE A 1 203 ? 52.180 11.384 -75.065 1.00 96.75 203 ILE A CA 1
ATOM 1638 C C . ILE A 1 203 ? 51.304 12.327 -74.216 1.00 96.75 203 ILE A C 1
ATOM 1640 O O . ILE A 1 203 ? 51.254 12.226 -72.987 1.00 96.75 203 ILE A O 1
ATOM 1644 N N . LYS A 1 204 ? 50.551 13.236 -74.854 1.00 97.56 204 LYS A N 1
ATOM 1645 C CA . LYS A 1 204 ? 49.566 14.092 -74.162 1.00 97.56 204 LYS A CA 1
ATOM 1646 C C . LYS A 1 204 ? 48.435 13.274 -73.529 1.00 97.56 204 LYS A C 1
ATOM 1648 O O . LYS A 1 204 ? 48.012 13.581 -72.420 1.00 97.56 204 LYS A O 1
ATOM 1653 N N . ASN A 1 205 ? 47.966 12.217 -74.189 1.00 95.50 205 ASN A N 1
ATOM 1654 C CA . ASN A 1 205 ? 46.948 11.334 -73.621 1.00 95.50 205 ASN A CA 1
ATOM 1655 C C . ASN A 1 205 ? 47.512 10.478 -72.471 1.00 95.50 205 ASN A C 1
ATOM 1657 O O . ASN A 1 205 ? 46.853 10.348 -71.445 1.00 95.50 205 ASN A O 1
ATOM 1661 N N . GLU A 1 206 ? 48.731 9.949 -72.590 1.00 97.38 206 GLU A N 1
ATOM 1662 C CA . GLU A 1 206 ? 49.410 9.159 -71.548 1.00 97.38 206 GLU A CA 1
ATOM 1663 C C . GLU A 1 206 ? 49.671 9.977 -70.274 1.00 97.38 206 GLU A C 1
ATOM 1665 O O . GLU A 1 206 ? 49.422 9.501 -69.163 1.00 97.38 206 GLU A O 1
ATOM 1670 N N . THR A 1 207 ? 50.098 11.235 -70.416 1.00 96.62 207 THR A N 1
ATOM 1671 C CA . THR A 1 207 ? 50.275 12.153 -69.277 1.00 96.62 207 THR A CA 1
ATOM 1672 C C . THR A 1 207 ? 48.942 12.502 -68.608 1.00 96.62 207 THR A C 1
ATOM 1674 O O . THR A 1 207 ? 48.858 12.474 -67.379 1.00 96.62 207 THR A O 1
ATOM 1677 N N . VAL A 1 208 ? 47.869 12.730 -69.378 1.00 96.81 208 VAL A N 1
ATOM 1678 C CA . VAL A 1 208 ? 46.511 12.930 -68.831 1.00 96.81 208 VAL A CA 1
ATOM 1679 C C . VAL A 1 208 ? 45.993 11.677 -68.114 1.00 96.81 208 VAL A C 1
ATOM 1681 O O . VAL A 1 208 ? 45.463 11.791 -67.012 1.00 96.81 208 VAL A O 1
ATOM 1684 N N . VAL A 1 209 ? 46.176 10.482 -68.683 1.00 97.31 209 VAL A N 1
ATOM 1685 C CA . VAL A 1 209 ? 45.789 9.209 -68.044 1.00 97.31 209 VAL A CA 1
ATOM 1686 C C . VAL A 1 209 ? 46.555 8.999 -66.737 1.00 97.31 209 VAL A C 1
ATOM 1688 O O . VAL A 1 209 ? 45.953 8.619 -65.735 1.00 97.31 209 VAL A O 1
ATOM 1691 N N . SER A 1 210 ? 47.851 9.313 -66.716 1.00 96.88 210 SER A N 1
ATOM 1692 C CA . SER A 1 210 ? 48.685 9.224 -65.512 1.00 96.88 210 SER A CA 1
ATOM 1693 C C . SER A 1 210 ? 48.205 10.181 -64.414 1.00 96.88 210 SER A C 1
ATOM 1695 O O . SER A 1 210 ? 48.033 9.766 -63.269 1.00 96.88 210 SER A O 1
ATOM 1697 N N . ALA A 1 211 ? 47.895 11.434 -64.764 1.00 95.94 211 ALA A N 1
ATOM 1698 C CA . ALA A 1 211 ? 47.356 12.419 -63.825 1.00 95.94 211 ALA A CA 1
ATOM 1699 C C . ALA A 1 211 ? 45.968 12.026 -63.282 1.00 95.94 211 ALA A C 1
ATOM 1701 O O . ALA A 1 211 ? 45.721 12.144 -62.082 1.00 95.94 211 ALA A O 1
ATOM 1702 N N . LEU A 1 212 ? 45.076 11.506 -64.133 1.00 96.69 212 LEU A N 1
ATOM 1703 C CA . LEU A 1 212 ? 43.765 10.994 -63.714 1.00 96.69 212 LEU A CA 1
ATOM 1704 C C . LEU A 1 212 ? 43.887 9.760 -62.809 1.00 96.69 212 LEU A C 1
ATOM 1706 O O . LEU A 1 212 ? 43.108 9.608 -61.872 1.00 96.69 212 LEU A O 1
ATOM 1710 N N 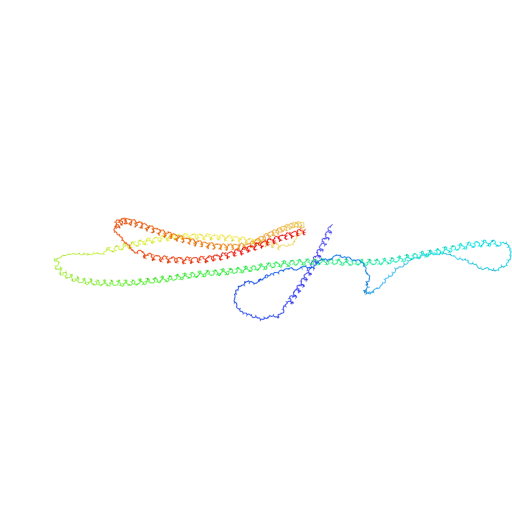. HIS A 1 213 ? 44.869 8.890 -63.051 1.00 97.94 213 HIS A N 1
ATOM 1711 C CA . HIS A 1 213 ? 45.130 7.728 -62.205 1.00 97.94 213 HIS A CA 1
ATOM 1712 C C . HIS A 1 213 ? 45.677 8.130 -60.824 1.00 97.94 213 HIS A C 1
ATOM 1714 O O . HIS A 1 213 ? 45.288 7.544 -59.813 1.00 97.94 213 HIS A O 1
ATOM 1720 N N . GLU A 1 214 ? 46.514 9.168 -60.756 1.00 97.25 214 GLU A N 1
ATOM 1721 C CA . GLU A 1 214 ? 46.987 9.738 -59.490 1.00 97.25 214 GLU A CA 1
ATOM 1722 C C . GLU A 1 214 ? 45.840 10.403 -58.706 1.00 97.25 214 GLU A C 1
ATOM 1724 O O . GLU A 1 214 ? 45.672 10.147 -57.514 1.00 97.25 214 GLU A O 1
ATOM 1729 N N . GLN A 1 215 ? 44.971 11.162 -59.386 1.00 96.50 215 GLN A N 1
ATOM 1730 C CA . GLN A 1 215 ? 43.749 11.726 -58.791 1.00 96.50 215 GLN A CA 1
ATOM 1731 C C . GLN A 1 215 ? 42.773 10.642 -58.305 1.00 96.50 215 GLN A C 1
ATOM 1733 O O . GLN A 1 215 ? 42.178 10.777 -57.238 1.00 96.50 215 GLN A O 1
ATOM 1738 N N . LEU A 1 216 ? 42.630 9.533 -59.036 1.00 97.00 216 LEU A N 1
ATOM 1739 C CA . LEU A 1 216 ? 41.809 8.404 -58.596 1.00 97.00 216 LEU A CA 1
ATOM 1740 C C . LEU A 1 216 ? 42.367 7.771 -57.310 1.00 97.00 216 LEU A C 1
ATOM 1742 O O . LEU A 1 216 ? 41.597 7.442 -56.408 1.00 97.00 216 LEU A O 1
ATOM 1746 N N . LYS A 1 217 ? 43.696 7.649 -57.182 1.00 97.38 217 LYS A N 1
ATOM 1747 C CA . LYS A 1 217 ? 44.345 7.168 -55.950 1.00 97.38 217 LYS A CA 1
ATOM 1748 C C . LYS A 1 217 ? 44.144 8.120 -54.774 1.00 97.38 217 LYS A C 1
ATOM 1750 O O . LYS A 1 217 ? 43.916 7.642 -53.664 1.00 97.38 217 LYS A O 1
ATOM 1755 N N . THR A 1 218 ? 44.237 9.437 -54.970 1.00 97.06 218 THR A N 1
ATOM 1756 C CA . THR A 1 218 ? 44.029 10.395 -53.869 1.00 97.06 218 THR A CA 1
ATOM 1757 C C . THR A 1 218 ? 42.574 10.409 -53.408 1.00 97.06 218 THR A C 1
ATOM 1759 O O . THR A 1 218 ? 42.337 10.304 -52.206 1.00 97.06 218 THR A O 1
ATOM 1762 N N . VAL A 1 219 ? 41.608 10.413 -54.333 1.00 96.44 219 VAL A N 1
ATOM 1763 C CA . VAL A 1 219 ? 40.173 10.307 -54.007 1.00 96.44 219 VAL A CA 1
ATOM 1764 C C . VAL A 1 219 ? 39.848 8.969 -53.333 1.00 96.44 219 VAL A C 1
ATOM 1766 O O . VAL A 1 219 ? 39.122 8.952 -52.345 1.00 96.44 219 VAL A O 1
ATOM 1769 N N . SER A 1 220 ? 40.425 7.852 -53.789 1.00 96.50 220 SER A N 1
ATOM 1770 C CA . SER A 1 220 ? 40.245 6.539 -53.150 1.00 96.50 220 SER A CA 1
ATOM 1771 C C . SER A 1 220 ? 40.781 6.503 -51.712 1.00 96.50 220 SER A C 1
ATOM 1773 O O . SER A 1 220 ? 40.108 5.974 -50.829 1.00 96.50 220 SER A O 1
ATOM 1775 N N . LYS A 1 221 ? 41.945 7.115 -51.444 1.00 97.19 221 LYS A N 1
ATOM 1776 C CA . LYS A 1 221 ? 42.474 7.266 -50.076 1.00 97.19 221 LYS A CA 1
ATOM 1777 C C . LYS A 1 221 ? 41.569 8.143 -49.207 1.00 97.19 221 LYS A C 1
ATOM 1779 O O . LYS A 1 221 ? 41.300 7.777 -48.069 1.00 97.19 221 LYS A O 1
ATOM 1784 N N . GLN A 1 222 ? 41.088 9.268 -49.742 1.00 97.56 222 GLN A N 1
ATOM 1785 C CA . GLN A 1 222 ? 40.170 10.172 -49.038 1.00 97.56 222 GLN A CA 1
ATOM 1786 C C . GLN A 1 222 ? 38.843 9.484 -48.688 1.00 97.56 222 GLN A C 1
ATOM 1788 O O . GLN A 1 222 ? 38.367 9.623 -47.561 1.00 97.56 222 GLN A O 1
ATOM 1793 N N . LEU A 1 223 ? 38.287 8.696 -49.615 1.00 95.25 223 LEU A N 1
ATOM 1794 C CA . LEU A 1 223 ? 37.088 7.892 -49.383 1.00 95.25 223 LEU A CA 1
ATOM 1795 C C . LEU A 1 223 ? 37.311 6.886 -48.247 1.00 95.25 223 LEU A C 1
ATOM 1797 O O . LEU A 1 223 ? 36.563 6.915 -47.276 1.00 95.25 223 LEU A O 1
ATOM 1801 N N . ALA A 1 224 ? 38.387 6.094 -48.300 1.00 95.62 224 ALA A N 1
ATOM 1802 C CA . ALA A 1 224 ? 38.705 5.129 -47.247 1.00 95.62 224 ALA A CA 1
ATOM 1803 C C . ALA A 1 224 ? 38.879 5.795 -45.865 1.00 95.62 224 ALA A C 1
ATOM 1805 O O . ALA A 1 224 ? 38.411 5.269 -44.857 1.00 95.62 224 ALA A O 1
ATOM 1806 N N . THR A 1 225 ? 39.496 6.984 -45.793 1.00 97.06 225 THR A N 1
ATOM 1807 C CA . THR A 1 225 ? 39.582 7.732 -44.524 1.00 97.06 225 THR A CA 1
ATOM 1808 C C . THR A 1 225 ? 38.224 8.239 -44.033 1.00 97.06 225 THR A C 1
ATOM 1810 O O . THR A 1 225 ? 37.974 8.204 -42.830 1.00 97.06 225 THR A O 1
ATOM 1813 N N . ALA A 1 226 ? 37.335 8.666 -44.934 1.00 93.62 226 ALA A N 1
ATOM 1814 C CA . ALA A 1 226 ? 35.993 9.127 -44.581 1.00 93.62 226 ALA A CA 1
ATOM 1815 C C . ALA A 1 226 ? 35.079 7.969 -44.137 1.00 93.62 226 ALA A C 1
ATOM 1817 O O . ALA A 1 226 ? 34.298 8.130 -43.201 1.00 93.62 226 ALA A O 1
ATOM 1818 N N . GLU A 1 227 ? 35.210 6.791 -44.753 1.00 95.62 227 GLU A N 1
ATOM 1819 C CA . GLU A 1 227 ? 34.511 5.564 -44.351 1.00 95.62 227 GLU A CA 1
ATOM 1820 C C . GLU A 1 227 ? 34.920 5.138 -42.932 1.00 95.62 227 GLU A C 1
ATOM 1822 O O . GLU A 1 227 ? 34.054 4.934 -42.081 1.00 95.62 227 GLU A O 1
ATOM 1827 N N . ILE A 1 228 ? 36.226 5.114 -42.630 1.00 97.44 228 ILE A N 1
ATOM 1828 C CA . ILE A 1 228 ? 36.741 4.816 -41.280 1.00 97.44 228 ILE A CA 1
ATOM 1829 C C . ILE A 1 228 ? 36.220 5.828 -40.245 1.00 97.44 228 ILE A C 1
ATOM 1831 O O . ILE A 1 228 ? 35.799 5.423 -39.161 1.00 97.44 228 ILE A O 1
ATOM 1835 N N . GLN A 1 229 ? 36.202 7.126 -40.571 1.00 96.75 229 GLN A N 1
ATOM 1836 C CA . GLN A 1 229 ? 35.659 8.170 -39.689 1.00 96.75 229 GLN A CA 1
ATOM 1837 C C . GLN A 1 229 ? 34.148 8.013 -39.467 1.00 96.75 229 GLN A C 1
ATOM 1839 O O . GLN A 1 229 ? 33.679 8.112 -38.335 1.00 96.75 229 GLN A O 1
ATOM 1844 N N . SER A 1 230 ? 33.378 7.702 -40.514 1.00 91.94 230 SER A N 1
ATOM 1845 C CA . SER A 1 230 ? 31.943 7.421 -40.393 1.00 91.94 230 SER A CA 1
ATOM 1846 C C . SER A 1 230 ? 31.671 6.227 -39.472 1.00 91.94 230 SER A C 1
ATOM 1848 O O . SER A 1 230 ? 30.727 6.256 -38.683 1.00 91.94 230 SER A O 1
ATOM 1850 N N . ASP A 1 231 ? 32.505 5.191 -39.538 1.00 96.12 231 ASP A N 1
ATOM 1851 C CA . ASP A 1 231 ? 32.427 4.025 -38.659 1.00 96.12 231 ASP A CA 1
ATOM 1852 C C . ASP A 1 231 ? 32.857 4.325 -37.214 1.00 96.12 231 ASP A C 1
ATOM 1854 O O . ASP A 1 231 ? 32.313 3.741 -36.276 1.00 96.12 231 ASP A O 1
ATOM 1858 N N . GLN A 1 232 ? 33.811 5.235 -37.000 1.00 97.00 232 GLN A N 1
ATOM 1859 C CA . GLN A 1 232 ? 34.158 5.734 -35.664 1.00 97.00 232 GLN A CA 1
ATOM 1860 C C . GLN A 1 232 ? 32.972 6.481 -35.041 1.00 97.00 232 GLN A C 1
ATOM 1862 O O . GLN A 1 232 ? 32.511 6.089 -33.969 1.00 97.00 232 GLN A O 1
ATOM 1867 N N . TYR A 1 233 ? 32.395 7.459 -35.748 1.00 95.69 233 TYR A N 1
ATOM 1868 C CA . TYR A 1 233 ? 31.225 8.200 -35.264 1.00 95.69 233 TYR A CA 1
ATOM 1869 C C . TYR A 1 233 ? 30.003 7.302 -35.027 1.00 95.69 233 TYR A C 1
ATOM 1871 O O . TYR A 1 233 ? 29.259 7.516 -34.071 1.00 95.69 233 TYR A O 1
ATOM 1879 N N . ARG A 1 234 ? 29.804 6.258 -35.845 1.00 97.25 234 ARG A N 1
ATOM 1880 C CA . ARG A 1 234 ? 28.744 5.261 -35.630 1.00 97.25 234 ARG A CA 1
ATOM 1881 C C . ARG A 1 234 ? 28.904 4.533 -34.290 1.00 97.25 234 ARG A C 1
ATOM 1883 O O . ARG A 1 234 ? 27.956 4.516 -33.506 1.00 97.25 234 ARG A O 1
ATOM 1890 N N . ARG A 1 235 ? 30.106 4.025 -33.988 1.00 97.38 235 ARG A N 1
ATOM 1891 C CA . ARG A 1 235 ? 30.409 3.372 -32.697 1.00 97.38 235 ARG A CA 1
ATOM 1892 C C . ARG A 1 235 ? 30.287 4.338 -31.516 1.00 97.38 235 ARG A C 1
ATOM 1894 O O . ARG A 1 235 ? 29.780 3.957 -30.465 1.00 97.38 235 ARG A O 1
ATOM 1901 N N . GLU A 1 236 ? 30.708 5.595 -31.676 1.00 96.06 236 GLU A N 1
ATOM 1902 C CA . GLU A 1 236 ? 30.537 6.625 -30.642 1.00 96.06 236 GLU A CA 1
ATOM 1903 C C . GLU A 1 236 ? 29.058 6.884 -30.330 1.00 96.06 236 GLU A C 1
ATOM 1905 O O . GLU A 1 236 ? 28.684 6.949 -29.159 1.00 96.06 236 GLU A O 1
ATOM 1910 N N . VAL A 1 237 ? 28.202 6.978 -31.354 1.00 94.06 237 VAL A N 1
ATOM 1911 C CA . VAL A 1 237 ? 26.748 7.133 -31.190 1.00 94.06 237 VAL A CA 1
ATOM 1912 C C . VAL A 1 237 ? 26.124 5.905 -30.519 1.00 94.06 237 VAL A C 1
ATOM 1914 O O . VAL A 1 237 ? 25.287 6.064 -29.631 1.00 94.06 237 VAL A O 1
ATOM 1917 N N . GLU A 1 238 ? 26.529 4.689 -30.888 1.00 96.00 238 GLU A N 1
ATOM 1918 C CA . GLU A 1 238 ? 26.071 3.444 -30.250 1.00 96.00 238 GLU A CA 1
ATOM 1919 C C . GLU A 1 238 ? 26.412 3.425 -28.744 1.00 96.00 238 GLU A C 1
ATOM 1921 O O . GLU A 1 238 ? 25.517 3.279 -27.909 1.00 96.00 238 GLU A O 1
ATOM 1926 N N . HIS A 1 239 ? 27.665 3.711 -28.384 1.00 96.56 239 HIS A N 1
ATOM 1927 C CA . HIS A 1 239 ? 28.149 3.781 -26.997 1.00 96.56 239 HIS A CA 1
ATOM 1928 C C . HIS A 1 239 ? 27.547 4.948 -26.182 1.00 96.56 239 HIS A C 1
ATOM 1930 O O . HIS A 1 239 ? 27.302 4.818 -24.979 1.00 96.56 239 HIS A O 1
ATOM 1936 N N . LEU A 1 240 ? 27.255 6.096 -26.807 1.00 96.00 240 LEU A N 1
ATOM 1937 C CA . LEU A 1 240 ? 26.521 7.188 -26.153 1.00 96.00 240 LEU A CA 1
ATOM 1938 C C . LEU A 1 240 ? 25.052 6.819 -25.896 1.00 96.00 240 LEU A C 1
ATOM 1940 O O . LEU A 1 240 ? 24.513 7.177 -24.848 1.00 96.00 240 LEU A O 1
ATOM 1944 N N . ASN A 1 241 ? 24.413 6.082 -26.809 1.00 96.75 241 ASN A N 1
ATOM 1945 C CA . ASN A 1 241 ? 23.055 5.570 -26.617 1.00 96.75 241 ASN A CA 1
ATOM 1946 C C . ASN A 1 241 ? 22.991 4.500 -25.517 1.00 96.75 241 ASN A C 1
ATOM 1948 O O . ASN A 1 241 ? 22.037 4.492 -24.742 1.00 96.75 241 ASN A O 1
ATOM 1952 N N . GLU A 1 242 ? 23.998 3.633 -25.410 1.00 97.38 242 GLU A N 1
ATOM 1953 C CA . GLU A 1 242 ? 24.133 2.674 -24.307 1.00 97.38 242 GLU A CA 1
ATOM 1954 C C . GLU A 1 242 ? 24.244 3.394 -22.955 1.00 97.38 242 GLU A C 1
ATOM 1956 O O . GLU A 1 242 ? 23.400 3.201 -22.081 1.00 97.38 242 GLU A O 1
ATOM 1961 N N . LYS A 1 243 ? 25.158 4.365 -22.832 1.00 95.81 243 LYS A N 1
ATOM 1962 C CA . LYS A 1 243 ? 25.267 5.208 -21.627 1.00 95.81 243 LYS A CA 1
ATOM 1963 C C . LYS A 1 243 ? 23.987 5.977 -21.304 1.00 95.81 243 LYS A C 1
ATOM 1965 O O . LYS A 1 243 ? 23.671 6.179 -20.131 1.00 95.81 243 LYS A O 1
ATOM 1970 N N . LEU A 1 244 ? 23.233 6.412 -22.315 1.00 92.44 244 LEU A N 1
ATOM 1971 C CA . LEU A 1 244 ? 21.931 7.038 -22.104 1.00 92.44 244 LEU A CA 1
ATOM 1972 C C . LEU A 1 244 ? 20.917 6.037 -21.528 1.00 92.44 244 LEU A C 1
ATOM 1974 O O . LEU A 1 244 ? 20.204 6.398 -20.591 1.00 92.44 244 LEU A O 1
ATOM 1978 N N . ARG A 1 245 ? 20.887 4.789 -22.021 1.00 95.00 245 ARG A N 1
ATOM 1979 C CA . ARG A 1 245 ? 20.047 3.709 -21.468 1.00 95.00 245 ARG A CA 1
ATOM 1980 C C . ARG A 1 245 ? 20.400 3.436 -20.007 1.00 95.00 245 ARG A C 1
ATOM 1982 O O . ARG A 1 245 ? 19.496 3.487 -19.171 1.00 95.00 245 ARG A O 1
ATOM 1989 N N . ASP A 1 246 ? 21.681 3.283 -19.678 1.00 97.06 246 ASP A N 1
ATOM 1990 C CA . ASP A 1 246 ? 22.154 3.067 -18.302 1.00 97.06 246 ASP A CA 1
ATOM 1991 C C . ASP A 1 246 ? 21.734 4.203 -17.363 1.00 97.06 246 ASP A C 1
ATOM 1993 O O . ASP A 1 246 ? 21.152 3.971 -16.300 1.00 97.06 246 ASP A O 1
ATOM 1997 N N . MET A 1 247 ? 21.954 5.454 -17.779 1.00 93.19 247 MET A N 1
ATOM 1998 C CA . MET A 1 247 ? 21.566 6.633 -17.001 1.00 93.19 247 MET A CA 1
ATOM 1999 C C . MET A 1 247 ? 20.044 6.752 -16.845 1.00 93.19 247 MET A C 1
ATOM 2001 O O . MET A 1 247 ? 19.568 7.163 -15.784 1.00 93.19 247 MET A O 1
ATOM 2005 N N . THR A 1 248 ? 19.255 6.378 -17.860 1.00 93.94 248 THR A N 1
ATOM 2006 C CA . THR A 1 248 ? 17.789 6.341 -17.731 1.00 93.94 248 THR A CA 1
ATOM 2007 C C . THR A 1 248 ? 17.313 5.225 -16.804 1.00 93.94 248 THR A C 1
ATOM 2009 O O . THR A 1 248 ? 16.474 5.500 -15.949 1.00 93.94 248 THR A O 1
ATOM 2012 N N . SER A 1 249 ? 17.901 4.028 -16.882 1.00 95.50 249 SER A N 1
ATOM 2013 C CA . SER A 1 249 ? 17.619 2.903 -15.981 1.00 95.50 249 SER A CA 1
ATOM 2014 C C . SER A 1 249 ? 17.947 3.257 -14.525 1.00 95.50 249 SER A C 1
ATOM 2016 O O . SER A 1 249 ? 17.090 3.149 -13.645 1.00 95.50 249 SER A O 1
ATOM 2018 N N . SER A 1 250 ? 19.138 3.813 -14.274 1.00 92.94 250 SER A N 1
ATOM 2019 C CA . SER A 1 250 ? 19.556 4.305 -12.955 1.00 92.94 250 SER A CA 1
ATOM 2020 C C . SER A 1 250 ? 18.603 5.377 -12.407 1.00 92.94 250 SER A C 1
ATOM 2022 O O . SER A 1 250 ? 18.174 5.307 -11.252 1.00 92.94 250 SER A O 1
ATOM 2024 N N . ARG A 1 251 ? 18.180 6.333 -13.248 1.00 95.94 251 ARG A N 1
ATOM 2025 C CA . ARG A 1 251 ? 17.174 7.340 -12.877 1.00 95.94 251 ARG A CA 1
ATOM 2026 C C . ARG A 1 251 ? 15.834 6.703 -12.506 1.00 95.94 251 ARG A C 1
ATOM 2028 O O . ARG A 1 251 ? 15.218 7.137 -11.536 1.00 95.94 251 ARG A O 1
ATOM 2035 N N . GLU A 1 252 ? 15.374 5.697 -13.247 1.00 95.19 252 GLU A N 1
ATOM 2036 C CA . GLU A 1 252 ? 14.132 4.997 -12.916 1.00 95.19 252 GLU A CA 1
ATOM 2037 C C . GLU A 1 252 ? 14.229 4.258 -11.577 1.00 95.19 252 GLU A C 1
ATOM 2039 O O . GLU A 1 252 ? 13.318 4.391 -10.758 1.00 95.19 252 GLU A O 1
ATOM 2044 N N . VAL A 1 253 ? 15.330 3.545 -11.311 1.00 95.44 253 VAL A N 1
ATOM 2045 C CA . VAL A 1 253 ? 15.587 2.904 -10.007 1.00 95.44 253 VAL A CA 1
ATOM 2046 C C . VAL A 1 253 ? 15.515 3.936 -8.879 1.00 95.44 253 VAL A C 1
ATOM 2048 O O . VAL A 1 253 ? 14.707 3.771 -7.967 1.00 95.44 253 VAL A O 1
ATOM 2051 N N . LEU A 1 254 ? 16.216 5.068 -9.005 1.00 95.88 254 LEU A N 1
ATOM 2052 C CA . LEU A 1 254 ? 16.159 6.162 -8.026 1.00 95.88 254 LEU A CA 1
ATOM 2053 C C . LEU A 1 254 ? 14.742 6.737 -7.838 1.00 95.88 254 LEU A C 1
ATOM 2055 O O . LEU A 1 254 ? 14.383 7.146 -6.734 1.00 95.88 254 LEU A O 1
ATOM 2059 N N . THR A 1 255 ? 13.906 6.787 -8.884 1.00 94.25 255 THR A N 1
ATOM 2060 C CA . THR A 1 255 ? 12.496 7.198 -8.722 1.00 94.25 255 THR A CA 1
ATOM 2061 C C . THR A 1 255 ? 11.639 6.139 -8.027 1.00 94.25 255 THR A C 1
ATOM 2063 O O . THR A 1 255 ? 10.792 6.501 -7.211 1.00 94.25 255 THR A O 1
ATOM 2066 N N . ARG A 1 256 ? 11.880 4.843 -8.275 1.00 96.56 256 ARG A N 1
ATOM 2067 C CA . ARG A 1 256 ? 11.212 3.738 -7.563 1.00 96.56 256 ARG A CA 1
ATOM 2068 C C . ARG A 1 256 ? 11.578 3.757 -6.075 1.00 96.56 256 ARG A C 1
ATOM 2070 O O . ARG A 1 256 ? 10.681 3.709 -5.238 1.00 96.56 256 ARG A O 1
ATOM 2077 N N . GLU A 1 257 ? 12.857 3.933 -5.749 1.00 94.75 257 GLU A N 1
ATOM 2078 C CA . GLU A 1 257 ? 13.350 4.068 -4.371 1.00 94.75 257 GLU A CA 1
ATOM 2079 C C . GLU A 1 257 ? 12.764 5.288 -3.653 1.00 94.75 257 GLU A C 1
ATOM 2081 O O . GLU A 1 257 ? 12.286 5.161 -2.527 1.00 94.75 257 GLU A O 1
ATOM 2086 N N . LYS A 1 258 ? 12.721 6.461 -4.303 1.00 95.12 258 LYS A N 1
ATOM 2087 C CA . LYS A 1 258 ? 12.083 7.664 -3.734 1.00 95.12 258 LYS A CA 1
ATOM 2088 C C . LYS A 1 258 ? 10.597 7.454 -3.444 1.00 95.12 258 LYS A C 1
ATOM 2090 O O . LYS A 1 258 ? 10.128 7.864 -2.385 1.00 95.12 258 LYS A O 1
ATOM 2095 N N . ASN A 1 259 ? 9.870 6.795 -4.345 1.00 94.50 259 ASN A N 1
ATOM 2096 C CA . ASN A 1 259 ? 8.454 6.488 -4.145 1.00 94.50 259 ASN A CA 1
ATOM 2097 C C . ASN A 1 259 ? 8.249 5.480 -3.001 1.00 94.50 259 ASN A C 1
ATOM 2099 O O . ASN A 1 259 ? 7.381 5.689 -2.156 1.00 94.50 259 ASN A O 1
ATOM 2103 N N . MET A 1 260 ? 9.085 4.439 -2.920 1.00 96.44 260 MET A N 1
ATOM 2104 C CA . MET A 1 260 ? 9.078 3.479 -1.812 1.00 96.44 260 MET A CA 1
ATOM 2105 C C . MET A 1 260 ? 9.400 4.161 -0.473 1.00 96.44 260 MET A C 1
ATOM 2107 O O . MET A 1 260 ? 8.716 3.928 0.519 1.00 96.44 260 MET A O 1
ATOM 2111 N N . HIS A 1 261 ? 10.394 5.052 -0.436 1.00 95.94 261 HIS A N 1
ATOM 2112 C CA . HIS A 1 261 ? 10.738 5.812 0.765 1.00 95.94 261 HIS A CA 1
ATOM 2113 C C . HIS A 1 261 ? 9.597 6.747 1.201 1.00 95.94 261 HIS A C 1
ATOM 2115 O O . HIS A 1 261 ? 9.276 6.802 2.385 1.00 95.94 261 HIS A O 1
ATOM 2121 N N . ALA A 1 262 ? 8.924 7.420 0.261 1.00 93.25 262 ALA A N 1
ATOM 2122 C CA . ALA A 1 262 ? 7.749 8.240 0.561 1.00 93.25 262 ALA A CA 1
ATOM 2123 C C . ALA A 1 262 ? 6.581 7.410 1.134 1.00 93.25 262 ALA A C 1
ATOM 2125 O O . ALA A 1 262 ? 5.936 7.838 2.092 1.00 93.25 262 ALA A O 1
ATOM 2126 N N . GLN A 1 263 ? 6.342 6.203 0.606 1.00 95.44 263 GLN A N 1
ATOM 2127 C CA . GLN A 1 263 ? 5.360 5.261 1.161 1.00 95.44 263 GLN A CA 1
ATOM 2128 C C . GLN A 1 263 ? 5.746 4.807 2.576 1.00 95.44 263 GLN A C 1
ATOM 2130 O O . GLN A 1 263 ? 4.913 4.859 3.478 1.00 95.44 263 GLN A O 1
ATOM 2135 N N . LEU A 1 264 ? 7.012 4.441 2.806 1.00 97.44 264 LEU A N 1
ATOM 2136 C CA . LEU A 1 264 ? 7.516 4.067 4.133 1.00 97.44 264 LEU A CA 1
ATOM 2137 C C . LEU A 1 264 ? 7.358 5.206 5.151 1.00 97.44 264 LEU A C 1
ATOM 2139 O O . LEU A 1 264 ? 6.888 4.962 6.260 1.00 97.44 264 LEU A O 1
ATOM 2143 N N . MET A 1 265 ? 7.673 6.448 4.775 1.00 95.94 265 MET A N 1
ATOM 2144 C CA . MET A 1 265 ? 7.459 7.617 5.636 1.00 95.94 265 MET A CA 1
ATOM 2145 C C . MET A 1 265 ? 5.973 7.825 5.960 1.00 95.94 265 MET A C 1
ATOM 2147 O O . MET A 1 265 ? 5.628 8.016 7.125 1.00 95.94 265 MET A O 1
ATOM 2151 N N . SER A 1 266 ? 5.082 7.688 4.973 1.00 96.56 266 SER A N 1
ATOM 2152 C CA . SER A 1 266 ? 3.631 7.752 5.194 1.00 96.56 266 SER A CA 1
ATOM 2153 C C . SER A 1 266 ? 3.129 6.639 6.129 1.00 96.56 266 SER A C 1
ATOM 2155 O O . SER A 1 266 ? 2.312 6.899 7.012 1.00 96.56 266 SER A O 1
ATOM 2157 N N . HIS A 1 267 ? 3.657 5.416 6.007 1.00 96.44 267 HIS A N 1
ATOM 2158 C CA . HIS A 1 267 ? 3.326 4.306 6.907 1.00 96.44 267 HIS A CA 1
ATOM 2159 C C . HIS A 1 267 ? 3.824 4.565 8.341 1.00 96.44 267 HIS A C 1
ATOM 2161 O O . HIS A 1 267 ? 3.100 4.297 9.299 1.00 96.44 267 HIS A O 1
ATOM 2167 N N . ILE A 1 268 ? 5.025 5.130 8.507 1.00 97.56 268 ILE A N 1
ATOM 2168 C CA . ILE A 1 268 ? 5.574 5.520 9.817 1.00 97.56 268 ILE A CA 1
ATOM 2169 C C . ILE A 1 268 ? 4.704 6.606 10.473 1.00 97.56 268 ILE A C 1
ATOM 2171 O O . ILE A 1 268 ? 4.406 6.521 11.666 1.00 97.56 268 ILE A O 1
ATOM 2175 N N . GLU A 1 269 ? 4.242 7.599 9.710 1.00 95.56 269 GLU A N 1
ATOM 2176 C CA . GLU A 1 269 ? 3.318 8.632 10.199 1.00 95.56 269 GLU A CA 1
ATOM 2177 C C . GLU A 1 269 ? 1.942 8.057 10.577 1.00 95.56 269 GLU A C 1
ATOM 2179 O O . GLU A 1 269 ? 1.396 8.400 11.631 1.00 95.56 269 GLU A O 1
ATOM 2184 N N . ALA A 1 270 ? 1.405 7.125 9.784 1.00 95.81 270 ALA A N 1
ATOM 2185 C CA . ALA A 1 270 ? 0.165 6.418 10.102 1.00 95.81 270 ALA A CA 1
ATOM 2186 C C . ALA A 1 270 ? 0.287 5.615 11.411 1.00 95.81 270 ALA A C 1
ATOM 2188 O O . ALA A 1 270 ? -0.532 5.784 12.314 1.00 95.81 270 ALA A O 1
ATOM 2189 N N . ILE A 1 271 ? 1.358 4.828 11.578 1.00 97.00 271 ILE A N 1
ATOM 2190 C CA . ILE A 1 271 ? 1.630 4.079 12.817 1.00 97.00 271 ILE A CA 1
ATOM 2191 C C . ILE A 1 271 ? 1.764 5.034 14.011 1.00 97.00 271 ILE A C 1
ATOM 2193 O O . ILE A 1 271 ? 1.177 4.791 15.064 1.00 97.00 271 ILE A O 1
ATOM 2197 N N . LYS A 1 272 ? 2.479 6.155 13.850 1.00 97.81 272 LYS A N 1
ATOM 2198 C CA . LYS A 1 272 ? 2.644 7.170 14.901 1.00 97.81 272 LYS A CA 1
ATOM 2199 C C . LYS A 1 272 ? 1.304 7.767 15.342 1.00 97.81 272 LYS A C 1
ATOM 2201 O O . LYS A 1 272 ? 1.057 7.863 16.543 1.00 97.81 272 LYS A O 1
ATOM 2206 N N . THR A 1 273 ? 0.432 8.143 14.404 1.00 96.00 273 THR A N 1
ATOM 2207 C CA . THR A 1 273 ? -0.897 8.692 14.738 1.00 96.00 273 THR A CA 1
ATOM 2208 C C . THR A 1 273 ? -1.812 7.639 15.371 1.00 96.00 273 THR A C 1
ATOM 2210 O O . THR A 1 273 ? -2.503 7.940 16.343 1.00 96.00 273 THR A O 1
ATOM 2213 N N . GLN A 1 274 ? -1.762 6.385 14.908 1.00 97.00 274 GLN A N 1
ATOM 2214 C CA . GLN A 1 274 ? -2.501 5.269 15.505 1.00 97.00 274 GLN A CA 1
ATOM 2215 C C . GLN A 1 274 ? -2.024 4.949 16.933 1.00 97.00 274 GLN A C 1
ATOM 2217 O O . GLN A 1 274 ? -2.849 4.694 17.812 1.00 97.00 274 GLN A O 1
ATOM 2222 N N . MET A 1 275 ? -0.715 5.004 17.191 1.00 96.44 275 MET A N 1
ATOM 2223 C CA . MET A 1 275 ? -0.137 4.818 18.525 1.00 96.44 275 MET A CA 1
ATOM 2224 C C . MET A 1 275 ? -0.582 5.934 19.479 1.00 96.44 275 MET A C 1
ATOM 2226 O O . MET A 1 275 ? -1.104 5.639 20.551 1.00 96.44 275 MET A O 1
ATOM 2230 N N . GLN A 1 276 ? -0.502 7.199 19.052 1.00 96.69 276 GLN A N 1
ATOM 2231 C CA . GLN A 1 276 ? -0.994 8.351 19.824 1.00 96.69 276 GLN A CA 1
ATOM 2232 C C . GLN A 1 276 ? -2.507 8.270 20.109 1.00 96.69 276 GLN A C 1
ATOM 2234 O O . GLN A 1 276 ? -2.968 8.619 21.202 1.00 96.69 276 GLN A O 1
ATOM 2239 N N . LEU A 1 277 ? -3.301 7.771 19.155 1.00 96.69 277 LEU A N 1
ATOM 2240 C CA . LEU A 1 277 ? -4.728 7.519 19.364 1.00 96.69 277 LEU A CA 1
ATOM 2241 C C . LEU A 1 277 ? -4.947 6.406 20.403 1.00 96.69 277 LEU A C 1
ATOM 2243 O O . LEU A 1 277 ? -5.740 6.575 21.323 1.00 96.69 277 LEU A O 1
ATOM 2247 N N . SER A 1 278 ? -4.215 5.295 20.300 1.00 96.25 278 SER A N 1
ATOM 2248 C CA . SER A 1 278 ? -4.295 4.180 21.252 1.00 96.25 278 SER A CA 1
ATOM 2249 C C . SER A 1 278 ? -3.907 4.601 22.675 1.00 96.25 278 SER A C 1
ATOM 2251 O O . SER A 1 278 ? -4.625 4.296 23.627 1.00 96.25 278 SER A O 1
ATOM 2253 N N . GLU A 1 279 ? -2.828 5.375 22.827 1.00 96.56 279 GLU A N 1
ATOM 2254 C CA . GLU A 1 279 ? -2.383 5.941 24.106 1.00 96.56 279 GLU A CA 1
ATOM 2255 C C . GLU A 1 279 ? -3.430 6.885 24.711 1.00 96.56 279 GLU A C 1
ATOM 2257 O O . GLU A 1 279 ? -3.783 6.742 25.883 1.00 96.56 279 GLU A O 1
ATOM 2262 N N . SER A 1 280 ? -3.984 7.812 23.922 1.00 96.12 280 SER A N 1
ATOM 2263 C CA . SER A 1 280 ? -5.011 8.751 24.402 1.00 96.12 280 SER A CA 1
ATOM 2264 C C . SER A 1 280 ? -6.332 8.055 24.753 1.00 96.12 280 SER A C 1
ATOM 2266 O O . SER A 1 280 ? -6.914 8.348 25.798 1.00 96.12 280 SER A O 1
ATOM 2268 N N . MET A 1 281 ? -6.770 7.067 23.964 1.00 95.62 281 MET A N 1
ATOM 2269 C CA . MET A 1 281 ? -7.925 6.221 24.291 1.00 95.62 281 MET A CA 1
ATOM 2270 C C . MET A 1 281 ? -7.678 5.347 25.527 1.00 95.62 281 MET A C 1
ATOM 2272 O O . MET A 1 281 ? -8.592 5.141 26.327 1.00 95.62 281 MET A O 1
ATOM 2276 N N . GLY A 1 282 ? -6.462 4.822 25.699 1.00 95.56 282 GLY A N 1
ATOM 2277 C CA . GLY A 1 282 ? -6.056 4.071 26.885 1.00 95.56 282 GLY A CA 1
ATOM 2278 C C . GLY A 1 282 ? -6.087 4.943 28.138 1.00 95.56 282 GLY A C 1
ATOM 2279 O O . GLY A 1 282 ? -6.700 4.561 29.135 1.00 95.56 282 GLY A O 1
ATOM 2280 N N . LYS A 1 283 ? -5.518 6.151 28.055 1.00 97.75 283 LYS A N 1
ATOM 2281 C CA . LYS A 1 283 ? -5.537 7.154 29.125 1.00 97.75 283 LYS A CA 1
ATOM 2282 C C . LYS A 1 283 ? -6.966 7.544 29.505 1.00 97.75 283 LYS A C 1
ATOM 2284 O O . LYS A 1 283 ? -7.315 7.417 30.672 1.00 97.75 283 LYS A O 1
ATOM 2289 N N . ALA A 1 284 ? -7.819 7.877 28.534 1.00 94.12 284 ALA A N 1
ATOM 2290 C CA . ALA A 1 284 ? -9.221 8.223 28.783 1.00 94.12 284 ALA A CA 1
ATOM 2291 C C . ALA A 1 284 ? -10.017 7.075 29.443 1.00 94.12 284 ALA A C 1
ATOM 2293 O O . ALA A 1 284 ? -10.833 7.309 30.333 1.00 94.12 284 ALA A O 1
ATOM 2294 N N . LYS A 1 285 ? -9.757 5.812 29.066 1.00 97.94 285 LYS A N 1
ATOM 2295 C CA . LYS A 1 285 ? -10.362 4.635 29.722 1.00 97.94 285 LYS A CA 1
ATOM 2296 C C . LYS A 1 285 ? -9.879 4.444 31.162 1.00 97.94 285 LYS A C 1
ATOM 2298 O O . LYS A 1 285 ? -10.663 4.014 32.004 1.00 97.94 285 LYS A O 1
ATOM 2303 N N . LEU A 1 286 ? -8.607 4.724 31.448 1.00 96.31 286 LEU A N 1
ATOM 2304 C CA . LEU A 1 286 ? -8.064 4.675 32.809 1.00 96.31 286 LEU A CA 1
ATOM 2305 C C . LEU A 1 286 ? -8.607 5.825 33.668 1.00 96.31 286 LEU A C 1
ATOM 2307 O O . LEU A 1 286 ? -8.988 5.588 34.809 1.00 96.31 286 LEU A O 1
ATOM 2311 N N . GLU A 1 287 ? -8.714 7.031 33.108 1.00 96.94 287 GLU A N 1
ATOM 2312 C CA . GLU A 1 287 ? -9.317 8.204 33.753 1.00 96.94 287 GLU A CA 1
ATOM 2313 C C . GLU A 1 287 ? -10.800 7.967 34.078 1.00 96.94 287 GLU A C 1
ATOM 2315 O O . GLU A 1 287 ? -11.208 8.190 35.213 1.00 96.94 287 GLU A O 1
ATOM 2320 N N . SER A 1 288 ? -11.585 7.407 33.149 1.00 96.50 288 SER A N 1
ATOM 2321 C CA . SER A 1 288 ? -12.985 7.022 33.397 1.00 96.50 288 SER A CA 1
ATOM 2322 C C . SER A 1 288 ? -13.117 5.964 34.499 1.00 96.50 288 SER A C 1
ATOM 2324 O O . SER A 1 288 ? -13.911 6.144 35.418 1.00 96.50 288 SER A O 1
ATOM 2326 N N . LYS A 1 289 ? -12.303 4.897 34.476 1.00 97.50 289 LYS A N 1
ATOM 2327 C CA . LYS A 1 289 ? -12.305 3.883 35.549 1.00 97.50 289 LYS A CA 1
ATOM 2328 C C . LYS A 1 289 ? -11.902 4.459 36.908 1.00 97.50 289 LYS A C 1
ATOM 2330 O O . LYS A 1 289 ? -12.428 4.025 37.930 1.00 97.50 289 LYS A O 1
ATOM 2335 N N . LEU A 1 290 ? -10.970 5.412 36.925 1.00 97.50 290 LEU A N 1
ATOM 2336 C CA . LEU A 1 290 ? -10.576 6.126 38.135 1.00 97.50 290 LEU A CA 1
ATOM 2337 C C . LEU A 1 290 ? -11.727 6.999 38.653 1.00 97.50 290 LEU A C 1
ATOM 2339 O O . LEU A 1 290 ? -11.991 6.990 39.850 1.00 97.50 290 LEU A O 1
ATOM 2343 N N . GLU A 1 291 ? -12.437 7.708 37.774 1.00 98.19 291 GLU A N 1
ATOM 2344 C CA . GLU A 1 291 ? -13.602 8.516 38.145 1.00 98.19 291 GLU A CA 1
ATOM 2345 C C . GLU A 1 291 ? -14.733 7.654 38.728 1.00 98.19 291 GLU A C 1
ATOM 2347 O O . GLU A 1 291 ? -15.315 8.013 39.751 1.00 98.19 291 GLU A O 1
ATOM 2352 N N . ASP A 1 292 ? -15.007 6.489 38.138 1.00 97.69 292 ASP A N 1
ATOM 2353 C CA . ASP A 1 292 ? -16.037 5.569 38.630 1.00 97.69 292 ASP A CA 1
ATOM 2354 C C . ASP A 1 292 ? -15.654 4.935 39.976 1.00 97.69 292 ASP A C 1
ATOM 2356 O O . ASP A 1 292 ? -16.471 4.916 40.899 1.00 97.69 292 ASP A O 1
ATOM 2360 N N . ALA A 1 293 ? -14.391 4.530 40.154 1.00 96.62 293 ALA A N 1
ATOM 2361 C CA . ALA A 1 293 ? -13.882 4.078 41.450 1.00 96.62 293 ALA A CA 1
ATOM 2362 C C . ALA A 1 293 ? -13.930 5.193 42.515 1.00 96.62 293 ALA A C 1
ATOM 2364 O O . ALA A 1 293 ? -14.256 4.936 43.674 1.00 96.62 293 ALA A O 1
ATOM 2365 N N . LEU A 1 294 ? -13.662 6.450 42.142 1.00 96.56 294 LEU A N 1
ATOM 2366 C CA . LEU A 1 294 ? -13.800 7.601 43.040 1.00 96.56 294 LEU A CA 1
ATOM 2367 C C . LEU A 1 294 ? -15.268 7.867 43.411 1.00 96.56 294 LEU A C 1
ATOM 2369 O O . LEU A 1 294 ? -15.547 8.171 44.573 1.00 96.56 294 LEU A O 1
ATOM 2373 N N . LYS A 1 295 ? -16.216 7.718 42.474 1.00 97.75 295 LYS A N 1
ATOM 2374 C CA . LYS A 1 295 ? -17.662 7.792 42.761 1.00 97.75 295 LYS A CA 1
ATOM 2375 C C . LYS A 1 295 ? -18.093 6.691 43.727 1.00 97.75 295 LYS A C 1
ATOM 2377 O O . LYS A 1 295 ? -18.798 6.990 44.688 1.00 97.75 295 LYS A O 1
ATOM 2382 N N . GLU A 1 296 ? -17.640 5.454 43.523 1.00 96.31 296 GLU A N 1
ATOM 2383 C CA . GLU A 1 296 ? -17.934 4.335 44.424 1.00 96.31 296 GLU A CA 1
ATOM 2384 C C . GLU A 1 296 ? -17.355 4.571 45.826 1.00 96.31 296 GLU A C 1
ATOM 2386 O O . GLU A 1 296 ? -18.091 4.495 46.809 1.00 96.31 296 GLU A O 1
ATOM 2391 N N . VAL A 1 297 ? -16.078 4.955 45.938 1.00 95.88 297 VAL A N 1
ATOM 2392 C CA . VAL A 1 297 ? -15.438 5.277 47.227 1.00 95.88 297 VAL A CA 1
ATOM 2393 C C . VAL A 1 297 ? -16.165 6.416 47.945 1.00 95.88 297 VAL A C 1
ATOM 2395 O O . VAL A 1 297 ? -16.375 6.337 49.156 1.00 95.88 297 VAL A O 1
ATOM 2398 N N . ASN A 1 298 ? -16.590 7.458 47.229 1.00 96.12 298 ASN A N 1
ATOM 2399 C CA . ASN A 1 298 ? -17.365 8.551 47.818 1.00 96.12 298 ASN A CA 1
ATOM 2400 C C . ASN A 1 298 ? -18.775 8.101 48.246 1.00 96.12 298 ASN A C 1
ATOM 2402 O O . ASN A 1 298 ? -19.225 8.482 49.325 1.00 96.12 298 ASN A O 1
ATOM 2406 N N . GLY A 1 299 ? -19.441 7.239 47.471 1.00 97.25 299 GLY A N 1
ATOM 2407 C CA . GLY A 1 299 ? -20.728 6.642 47.842 1.00 97.25 299 GLY A CA 1
ATOM 2408 C C . GLY A 1 299 ? -20.635 5.727 49.068 1.00 97.25 299 GLY A C 1
ATOM 2409 O O . GLY A 1 299 ? -21.477 5.806 49.960 1.00 97.25 299 GLY A O 1
ATOM 2410 N N . LEU A 1 300 ? -19.586 4.903 49.162 1.00 96.25 300 LEU A N 1
ATOM 2411 C CA . LEU A 1 300 ? -19.306 4.061 50.331 1.00 96.25 300 LEU A CA 1
ATOM 2412 C C . LEU A 1 300 ? -18.963 4.900 51.566 1.00 96.25 300 LEU A C 1
ATOM 2414 O O . LEU A 1 300 ? -19.455 4.605 52.653 1.00 96.25 300 LEU A O 1
ATOM 2418 N N . ARG A 1 301 ? -18.180 5.977 51.409 1.00 97.38 301 ARG A N 1
ATOM 2419 C CA . ARG A 1 301 ? -17.923 6.946 52.486 1.00 97.38 301 ARG A CA 1
ATOM 2420 C C . ARG A 1 301 ? -19.213 7.591 52.979 1.00 97.38 301 ARG A C 1
ATOM 2422 O O . ARG A 1 301 ? -19.399 7.677 54.187 1.00 97.38 301 ARG A O 1
ATOM 2429 N N . HIS A 1 302 ? -20.107 7.999 52.076 1.00 96.75 302 HIS A N 1
ATOM 2430 C CA . HIS A 1 302 ? -21.374 8.607 52.474 1.00 96.75 302 HIS A CA 1
ATOM 2431 C C . HIS A 1 302 ? -22.253 7.617 53.249 1.00 96.75 302 HIS A C 1
ATOM 2433 O O . HIS A 1 302 ? -22.617 7.914 54.385 1.00 96.75 302 HIS A O 1
ATOM 2439 N N . LYS A 1 303 ? -22.456 6.402 52.722 1.00 97.44 303 LYS A N 1
ATOM 2440 C CA . LYS A 1 303 ? -23.183 5.327 53.422 1.00 97.44 303 LYS A CA 1
ATOM 2441 C C . LYS A 1 303 ? -22.588 5.012 54.795 1.00 97.44 303 LYS A C 1
ATOM 2443 O O . LYS A 1 303 ? -23.325 4.864 55.760 1.00 97.44 303 LYS A O 1
ATOM 2448 N N . LEU A 1 304 ? -21.258 4.960 54.912 1.00 96.56 304 LEU A N 1
ATOM 2449 C CA . LEU A 1 304 ? -20.591 4.752 56.198 1.00 96.56 304 LEU A CA 1
ATOM 2450 C C . LEU A 1 304 ? -20.878 5.898 57.181 1.00 96.56 304 LEU A C 1
ATOM 2452 O O . LEU A 1 304 ? -21.143 5.634 58.350 1.00 96.56 304 LEU A O 1
ATOM 2456 N N . THR A 1 305 ? -20.871 7.157 56.723 1.00 97.19 305 THR A N 1
ATOM 2457 C CA . THR A 1 305 ? -21.260 8.293 57.578 1.00 97.19 305 THR A CA 1
ATOM 2458 C C . THR A 1 305 ? -22.741 8.272 57.959 1.00 97.19 305 THR A C 1
ATOM 2460 O O . THR A 1 305 ? -23.070 8.620 59.088 1.00 97.19 305 THR A O 1
ATOM 2463 N N . GLU A 1 306 ? -23.633 7.827 57.070 1.00 96.62 306 GLU A N 1
ATOM 2464 C CA . GLU A 1 306 ? -25.064 7.671 57.361 1.00 96.62 306 GLU A CA 1
ATOM 2465 C C . GLU A 1 306 ? -25.301 6.581 58.414 1.00 96.62 306 GLU A C 1
ATOM 2467 O O . GLU A 1 306 ? -25.922 6.859 59.439 1.00 96.62 306 GLU A O 1
ATOM 2472 N N . GLU A 1 307 ? -24.734 5.384 58.235 1.00 94.75 307 GLU A N 1
ATOM 2473 C CA . GLU A 1 307 ? -24.802 4.294 59.220 1.00 94.75 307 GLU A CA 1
ATOM 2474 C C . GLU A 1 307 ? -24.187 4.707 60.565 1.00 94.75 307 GLU A C 1
ATOM 2476 O O . GLU A 1 307 ? -24.771 4.468 61.622 1.00 94.75 307 GLU A O 1
ATOM 2481 N N . GLN A 1 308 ? -23.045 5.403 60.559 1.00 96.50 308 GLN A N 1
ATOM 2482 C CA . GLN A 1 308 ? -22.431 5.912 61.787 1.00 96.50 308 GLN A CA 1
ATOM 2483 C C . GLN A 1 308 ? -23.337 6.930 62.504 1.00 96.50 308 GLN A C 1
ATOM 2485 O O . GLN A 1 308 ? -23.499 6.843 63.723 1.00 96.50 308 GLN A O 1
ATOM 2490 N N . ASN A 1 309 ? -23.985 7.842 61.773 1.00 96.44 309 ASN A N 1
ATOM 2491 C CA . ASN A 1 309 ? -24.953 8.788 62.337 1.00 96.44 309 ASN A CA 1
ATOM 2492 C C . ASN A 1 309 ? -26.204 8.075 62.887 1.00 96.44 309 ASN A C 1
ATOM 2494 O O . ASN A 1 309 ? -26.678 8.408 63.976 1.00 96.44 309 ASN A O 1
ATOM 2498 N N . MET A 1 310 ? -26.707 7.053 62.186 1.00 96.81 310 MET A N 1
ATOM 2499 C CA . MET A 1 310 ? -27.820 6.212 62.644 1.00 96.81 310 MET A CA 1
ATOM 2500 C C . MET A 1 310 ? -27.464 5.437 63.919 1.00 96.81 310 MET A C 1
ATOM 2502 O O . MET A 1 310 ? -28.269 5.375 64.851 1.00 96.81 310 MET A O 1
ATOM 2506 N N . HIS A 1 311 ? -26.247 4.893 64.007 1.00 94.75 311 HIS A N 1
ATOM 2507 C CA . HIS A 1 311 ? -25.741 4.244 65.215 1.00 94.75 311 HIS A CA 1
ATOM 2508 C C . HIS A 1 311 ? -25.642 5.217 66.395 1.00 94.75 311 HIS A C 1
ATOM 2510 O O . HIS A 1 311 ? -26.112 4.878 67.482 1.00 94.75 311 HIS A O 1
ATOM 2516 N N . VAL A 1 312 ? -25.101 6.425 66.191 1.00 97.81 312 VAL A N 1
ATOM 2517 C CA . VAL A 1 312 ? -25.043 7.472 67.229 1.00 97.81 312 VAL A CA 1
ATOM 2518 C C . VAL A 1 312 ? -26.452 7.825 67.717 1.00 97.81 312 VAL A C 1
ATOM 2520 O O . VAL A 1 312 ? -26.718 7.734 68.914 1.00 97.81 312 VAL A O 1
ATOM 2523 N N . SER A 1 313 ? -27.390 8.104 66.807 1.00 95.94 313 SER A N 1
ATOM 2524 C CA . SER A 1 313 ? -28.784 8.416 67.159 1.00 95.94 313 SER A CA 1
ATOM 2525 C C . SER A 1 313 ? -29.476 7.274 67.923 1.00 95.94 313 SER A C 1
ATOM 2527 O O . SER A 1 313 ? -30.185 7.505 68.907 1.00 95.94 313 SER A O 1
ATOM 2529 N N . LYS A 1 314 ? -29.220 6.015 67.540 1.00 96.69 314 LYS A N 1
ATOM 2530 C CA . LYS A 1 314 ? -29.736 4.836 68.251 1.00 96.69 314 LYS A CA 1
ATOM 2531 C C . LYS A 1 314 ? -29.154 4.706 69.662 1.00 96.69 314 LYS A C 1
ATOM 2533 O O . LYS A 1 314 ? -29.896 4.364 70.582 1.00 96.69 314 LYS A O 1
ATOM 2538 N N . VAL A 1 315 ? -27.864 4.987 69.851 1.00 96.19 315 VAL A N 1
ATOM 2539 C CA . VAL A 1 315 ? -27.222 5.004 71.177 1.00 96.19 315 VAL A CA 1
ATOM 2540 C C . VAL A 1 315 ? -27.794 6.128 72.045 1.00 96.19 315 VAL A C 1
ATOM 2542 O O . VAL A 1 315 ? -28.128 5.881 73.200 1.00 96.19 315 VAL A O 1
ATOM 2545 N N . GLU A 1 316 ? -28.007 7.327 71.498 1.00 95.88 316 GLU A N 1
ATOM 2546 C CA . GLU A 1 316 ? -28.663 8.428 72.217 1.00 95.88 316 GLU A CA 1
ATOM 2547 C C . GLU A 1 316 ? -30.089 8.076 72.667 1.00 95.88 316 GLU A C 1
ATOM 2549 O O . GLU A 1 316 ? -30.465 8.363 73.804 1.00 95.88 316 GLU A O 1
ATOM 2554 N N . MET A 1 317 ? -30.884 7.430 71.806 1.00 96.44 317 MET A N 1
ATOM 2555 C CA . MET A 1 317 ? -32.226 6.952 72.164 1.00 96.44 317 MET A CA 1
ATOM 2556 C C . MET A 1 317 ? -32.190 5.872 73.250 1.00 96.44 317 MET A C 1
ATOM 2558 O O . MET A 1 317 ? -32.987 5.917 74.186 1.00 96.44 317 MET A O 1
ATOM 2562 N N . LEU A 1 318 ? -31.259 4.916 73.163 1.00 94.56 318 LEU A N 1
ATOM 2563 C CA . LEU A 1 318 ? -31.095 3.880 74.186 1.00 94.56 318 LEU A CA 1
ATOM 2564 C C . LEU A 1 318 ? -30.649 4.465 75.531 1.00 94.56 318 LEU A C 1
ATOM 2566 O O . LEU A 1 318 ? -31.171 4.040 76.557 1.00 94.56 318 LEU A O 1
ATOM 2570 N N . ASN A 1 319 ? -29.765 5.466 75.533 1.00 95.25 319 ASN A N 1
ATOM 2571 C CA . ASN A 1 319 ? -29.356 6.170 76.749 1.00 95.25 319 ASN A CA 1
ATOM 2572 C C . ASN A 1 319 ? -30.532 6.930 77.381 1.00 95.25 319 ASN A C 1
ATOM 2574 O O . ASN A 1 319 ? -30.779 6.766 78.570 1.00 95.25 319 ASN A O 1
ATOM 2578 N N . LYS A 1 320 ? -31.329 7.666 76.589 1.00 96.19 320 LYS A N 1
ATOM 2579 C CA . LYS A 1 320 ? -32.557 8.325 77.079 1.00 96.19 320 LYS A CA 1
ATOM 2580 C C . LYS A 1 320 ? -33.533 7.320 77.695 1.00 96.19 320 LYS A C 1
ATOM 2582 O O . LYS A 1 320 ? -34.015 7.540 78.802 1.00 96.19 320 LYS A O 1
ATOM 2587 N N . ASN A 1 321 ? -33.780 6.195 77.021 1.00 94.88 321 ASN A N 1
ATOM 2588 C CA . ASN A 1 321 ? -34.649 5.139 77.542 1.00 94.88 321 ASN A CA 1
ATOM 2589 C C . ASN A 1 321 ? -34.088 4.528 78.838 1.00 94.88 321 ASN A C 1
ATOM 2591 O O . ASN A 1 321 ? -34.833 4.333 79.796 1.00 94.88 321 ASN A O 1
ATOM 2595 N N . LEU A 1 322 ? -32.778 4.267 78.895 1.00 94.56 322 LEU A N 1
ATOM 2596 C CA . LEU A 1 322 ? -32.096 3.780 80.094 1.00 94.56 322 LEU A CA 1
ATOM 2597 C C . LEU A 1 322 ? -32.249 4.763 81.260 1.00 94.56 322 LEU A C 1
ATOM 2599 O O . LEU A 1 322 ? -32.549 4.332 82.368 1.00 94.56 322 LEU A O 1
ATOM 2603 N N . ASP A 1 323 ? -32.088 6.063 81.022 1.00 95.62 323 ASP A N 1
ATOM 2604 C CA . ASP A 1 323 ? -32.228 7.083 82.060 1.00 95.62 323 ASP A CA 1
ATOM 2605 C C . ASP A 1 323 ? -33.682 7.195 82.546 1.00 95.62 323 ASP A C 1
ATOM 2607 O O . ASP A 1 323 ? -33.904 7.197 83.753 1.00 95.62 323 ASP A O 1
ATOM 2611 N N . THR A 1 324 ? -34.685 7.127 81.658 1.00 94.94 324 THR A N 1
ATOM 2612 C CA . THR A 1 324 ? -36.102 7.043 82.082 1.00 94.94 324 THR A CA 1
ATOM 2613 C C . THR A 1 324 ? -36.444 5.759 82.845 1.00 94.94 324 THR A C 1
ATOM 2615 O O . THR A 1 324 ? -37.350 5.753 83.676 1.00 94.94 324 THR A O 1
ATOM 2618 N N . LEU A 1 325 ? -35.730 4.656 82.589 1.00 91.38 325 LEU A N 1
ATOM 2619 C CA . LEU A 1 325 ? -35.875 3.424 83.365 1.00 91.38 325 LEU A CA 1
ATOM 2620 C C . LEU A 1 325 ? -35.185 3.537 84.729 1.00 91.38 325 LEU A C 1
ATOM 2622 O O . LEU A 1 325 ? -35.733 3.030 85.702 1.00 91.38 325 LEU A O 1
ATOM 2626 N N . LYS A 1 326 ? -34.033 4.218 84.827 1.00 94.38 326 LYS A N 1
ATOM 2627 C CA . LYS A 1 326 ? -33.377 4.509 86.113 1.00 94.38 326 LYS A CA 1
ATOM 2628 C C . LYS A 1 326 ? -34.275 5.361 87.001 1.00 94.38 326 LYS A C 1
ATOM 2630 O O . LYS A 1 326 ? -34.562 4.920 88.106 1.00 94.38 326 LYS A O 1
ATOM 2635 N N . THR A 1 327 ? -34.787 6.494 86.506 1.00 94.56 327 THR A N 1
ATOM 2636 C CA . THR A 1 327 ? -35.670 7.364 87.307 1.00 94.56 327 THR A CA 1
ATOM 2637 C C . THR A 1 327 ? -36.918 6.616 87.762 1.00 94.56 327 THR A C 1
ATOM 2639 O O . THR A 1 327 ? -37.312 6.722 88.914 1.00 94.56 327 THR A O 1
ATOM 2642 N N . ARG A 1 328 ? -37.498 5.766 86.904 1.00 92.69 328 ARG A N 1
ATOM 2643 C CA . ARG A 1 328 ? -38.659 4.947 87.277 1.00 92.69 328 ARG A CA 1
ATOM 2644 C C . ARG A 1 328 ? -38.331 3.840 88.287 1.00 92.69 328 ARG A C 1
ATOM 2646 O O . ARG A 1 328 ? -39.171 3.495 89.109 1.00 92.69 328 ARG A O 1
ATOM 2653 N N . VAL A 1 329 ? -37.124 3.272 88.249 1.00 91.88 329 VAL A N 1
ATOM 2654 C CA . VAL A 1 329 ? -36.645 2.343 89.287 1.00 91.88 329 VAL A CA 1
ATOM 2655 C C . VAL A 1 329 ? -36.387 3.085 90.599 1.00 91.88 329 VAL A C 1
ATOM 2657 O O . VAL A 1 329 ? -36.733 2.559 91.652 1.00 91.88 329 VAL A O 1
ATOM 2660 N N . GLU A 1 330 ? -35.834 4.296 90.550 1.00 93.25 330 GLU A N 1
ATOM 2661 C CA . GLU A 1 330 ? -35.653 5.170 91.713 1.00 93.25 330 GLU A CA 1
ATOM 2662 C C . GLU A 1 330 ? -37.016 5.488 92.355 1.00 93.25 330 GLU A C 1
ATOM 2664 O O . GLU A 1 330 ? -37.216 5.131 93.516 1.00 93.25 330 GLU A O 1
ATOM 2669 N N . GLU A 1 331 ? -37.993 5.977 91.581 1.00 92.38 331 GLU A N 1
ATOM 2670 C CA . GLU A 1 331 ? -39.394 6.191 91.992 1.00 92.38 331 GLU A CA 1
ATOM 2671 C C . GLU A 1 331 ? -40.025 4.939 92.636 1.00 92.38 331 GLU A C 1
ATOM 2673 O O . GLU A 1 331 ? -40.615 5.023 93.712 1.00 92.38 331 GLU A O 1
ATOM 2678 N N . GLU A 1 332 ? -39.874 3.754 92.034 1.00 87.12 332 GLU A N 1
ATOM 2679 C CA . GLU A 1 332 ? -40.373 2.489 92.600 1.00 87.12 332 GLU A CA 1
ATOM 2680 C C . GLU A 1 332 ? -39.635 2.091 93.892 1.00 87.12 332 GLU A C 1
ATOM 2682 O O . GLU A 1 332 ? -40.234 1.525 94.812 1.00 87.12 332 GLU A O 1
ATOM 2687 N N . THR A 1 333 ? -38.337 2.392 94.023 1.00 90.81 333 THR A N 1
ATOM 2688 C CA . THR A 1 333 ? -37.610 2.168 95.285 1.00 90.81 333 THR A CA 1
ATOM 2689 C C . THR A 1 333 ? -38.013 3.157 96.377 1.00 90.81 333 THR A C 1
ATOM 2691 O O . THR A 1 333 ? -38.141 2.750 97.535 1.00 90.81 333 THR A O 1
ATOM 2694 N N . GLU A 1 334 ? -38.296 4.413 96.033 1.00 93.00 334 GLU A N 1
ATOM 2695 C CA . GLU A 1 334 ? -38.864 5.408 96.944 1.00 93.00 334 GLU A CA 1
ATOM 2696 C C . GLU A 1 334 ? -40.271 4.993 97.385 1.00 93.00 334 GLU A C 1
ATOM 2698 O O . GLU A 1 334 ? -40.510 4.836 98.582 1.00 93.00 334 GLU A O 1
ATOM 2703 N N . ALA A 1 335 ? -41.166 4.655 96.454 1.00 90.44 335 ALA A N 1
ATOM 2704 C CA . ALA A 1 335 ? -42.496 4.126 96.755 1.00 90.44 335 ALA A CA 1
ATOM 2705 C C . ALA A 1 335 ? -42.432 2.873 97.649 1.00 90.44 335 ALA A C 1
ATOM 2707 O O . ALA A 1 335 ? -43.168 2.758 98.629 1.00 90.44 335 ALA A O 1
ATOM 2708 N N . LYS A 1 336 ? -41.493 1.956 97.390 1.00 89.75 336 LYS A N 1
ATOM 2709 C CA . LYS A 1 336 ? -41.269 0.756 98.211 1.00 89.75 336 LYS A CA 1
ATOM 2710 C C . LYS A 1 336 ? -40.691 1.061 99.593 1.00 89.75 336 LYS A C 1
ATOM 2712 O O . LYS A 1 336 ? -40.989 0.330 100.540 1.00 89.75 336 LYS A O 1
ATOM 2717 N N . THR A 1 337 ? -39.852 2.087 99.745 1.00 90.44 337 THR A N 1
ATOM 2718 C CA . THR A 1 337 ? -39.368 2.510 101.072 1.00 90.44 337 THR A CA 1
ATOM 2719 C C . THR A 1 337 ? -40.457 3.232 101.855 1.00 90.44 337 THR A C 1
ATOM 2721 O O . THR A 1 337 ? -40.635 2.913 103.028 1.00 90.44 337 THR A O 1
ATOM 2724 N N . MET A 1 338 ? -41.259 4.081 101.210 1.00 91.25 338 MET A N 1
ATOM 2725 C CA . MET A 1 338 ? -42.454 4.696 101.793 1.00 91.25 338 MET A CA 1
ATOM 2726 C C . MET A 1 338 ? -43.468 3.639 102.242 1.00 91.25 338 MET A C 1
ATOM 2728 O O . MET A 1 338 ? -43.823 3.603 103.416 1.00 91.25 338 MET A O 1
ATOM 2732 N N . ALA A 1 339 ? -43.826 2.684 101.378 1.00 87.69 339 ALA A N 1
ATOM 2733 C CA . ALA A 1 339 ? -44.711 1.574 101.731 1.00 87.69 339 ALA A CA 1
ATOM 2734 C C . ALA A 1 339 ? -44.138 0.694 102.861 1.00 87.69 339 ALA A C 1
ATOM 2736 O O . ALA A 1 339 ? -44.884 0.189 103.694 1.00 87.69 339 ALA A O 1
ATOM 2737 N N . ARG A 1 340 ? -42.810 0.526 102.953 1.00 89.81 340 ARG A N 1
ATOM 2738 C CA . ARG A 1 340 ? -42.165 -0.139 104.104 1.00 89.81 340 ARG A CA 1
ATOM 2739 C C . ARG A 1 340 ? -42.264 0.679 105.391 1.00 89.81 340 ARG A C 1
ATOM 2741 O O . ARG A 1 340 ? -42.472 0.083 106.442 1.00 89.81 340 ARG A O 1
ATOM 2748 N N . GLN A 1 341 ? -42.117 2.001 105.327 1.00 91.19 341 GLN A N 1
ATOM 2749 C CA . GLN A 1 341 ? -42.312 2.882 106.482 1.00 91.19 341 GLN A CA 1
ATOM 2750 C C . GLN A 1 341 ? -43.775 2.883 106.933 1.00 91.19 341 GLN A C 1
ATOM 2752 O O . GLN A 1 341 ? -44.039 2.826 108.128 1.00 91.19 341 GLN A O 1
ATOM 2757 N N . GLU A 1 342 ? -44.730 2.898 106.003 1.00 87.38 342 GLU A N 1
ATOM 2758 C CA . GLU A 1 342 ? -46.156 2.743 106.302 1.00 87.38 342 GLU A CA 1
ATOM 2759 C C . GLU A 1 342 ? -46.464 1.370 106.891 1.00 87.38 342 GLU A C 1
ATOM 2761 O O . GLU A 1 342 ? -47.145 1.299 107.905 1.00 87.38 342 GLU A O 1
ATOM 2766 N N . LEU A 1 343 ? -45.903 0.287 106.346 1.00 85.19 343 LEU A N 1
ATOM 2767 C CA . LEU A 1 343 ? -46.035 -1.047 106.932 1.00 85.19 343 LEU A CA 1
ATOM 2768 C C . LEU A 1 343 ? -45.399 -1.148 108.321 1.00 85.19 343 LEU A C 1
ATOM 2770 O O . LEU A 1 343 ? -45.941 -1.867 109.153 1.00 85.19 343 LEU A O 1
ATOM 2774 N N . GLU A 1 344 ? -44.293 -0.455 108.614 1.00 90.62 344 GLU A N 1
ATOM 2775 C CA . GLU A 1 344 ? -43.735 -0.452 109.973 1.00 90.62 344 GLU A CA 1
ATOM 2776 C C . GLU A 1 344 ? -44.565 0.418 110.926 1.00 90.62 344 GLU A C 1
ATOM 2778 O O . GLU A 1 344 ? -44.835 -0.033 112.032 1.00 90.62 344 GLU A O 1
ATOM 2783 N N . LYS A 1 345 ? -45.104 1.566 110.488 1.00 89.69 345 LYS A N 1
ATOM 2784 C CA . LYS A 1 345 ? -46.115 2.326 111.253 1.00 89.69 345 LYS A CA 1
ATOM 2785 C C . LYS A 1 345 ? -47.362 1.481 111.522 1.00 89.69 345 LYS A C 1
ATOM 2787 O O . LYS A 1 345 ? -47.842 1.442 112.647 1.00 89.69 345 LYS A O 1
ATOM 2792 N N . ILE A 1 346 ? -47.865 0.757 110.520 1.00 86.25 346 ILE A N 1
ATOM 2793 C CA . ILE A 1 346 ? -48.988 -0.178 110.671 1.00 86.25 346 ILE A CA 1
ATOM 2794 C C . ILE A 1 346 ? -48.593 -1.329 111.595 1.00 86.25 346 ILE A C 1
ATOM 2796 O O . ILE A 1 346 ? -49.418 -1.739 112.391 1.00 86.25 346 ILE A O 1
ATOM 2800 N N . ARG A 1 347 ? -47.352 -1.828 111.575 1.00 88.69 347 ARG A N 1
ATOM 2801 C CA . ARG A 1 347 ? -46.868 -2.820 112.553 1.00 88.69 347 ARG A CA 1
ATOM 2802 C C . ARG A 1 347 ? -46.711 -2.249 113.951 1.00 88.69 347 ARG A C 1
ATOM 2804 O O . ARG A 1 347 ? -46.862 -3.000 114.897 1.00 88.69 347 ARG A O 1
ATOM 2811 N N . GLU A 1 348 ? -46.386 -0.976 114.119 1.00 88.44 348 GLU A N 1
ATOM 2812 C CA . GLU A 1 348 ? -46.376 -0.312 115.424 1.00 88.44 348 GLU A CA 1
ATOM 2813 C C . GLU A 1 348 ? -47.800 -0.129 115.943 1.00 88.44 348 GLU A C 1
ATOM 2815 O O . GLU A 1 348 ? -48.074 -0.515 117.074 1.00 88.44 348 GLU A O 1
ATOM 2820 N N . VAL A 1 349 ? -48.725 0.326 115.094 1.00 86.12 349 VAL A N 1
ATOM 2821 C CA . VAL A 1 349 ? -50.165 0.352 115.387 1.00 86.12 349 VAL A CA 1
ATOM 2822 C C . VAL A 1 349 ? -50.692 -1.053 115.659 1.00 86.12 349 VAL A C 1
ATOM 2824 O O . VAL A 1 349 ? -51.448 -1.215 116.599 1.00 86.12 349 VAL A O 1
ATOM 2827 N N . VAL A 1 350 ? -50.253 -2.084 114.933 1.00 81.88 350 VAL A N 1
ATOM 2828 C CA . VAL A 1 350 ? -50.613 -3.484 115.195 1.00 81.88 350 VAL A CA 1
ATOM 2829 C C . VAL A 1 350 ? -49.948 -3.994 116.467 1.00 81.88 350 VAL A C 1
ATOM 2831 O O . VAL A 1 350 ? -50.617 -4.690 117.194 1.00 81.88 350 VAL A O 1
ATOM 2834 N N . LYS A 1 351 ? -48.715 -3.613 116.828 1.00 86.06 351 LYS A N 1
ATOM 2835 C CA . LYS A 1 351 ? -48.108 -3.943 118.137 1.00 86.06 351 LYS A CA 1
ATOM 2836 C C . LYS A 1 351 ? -48.844 -3.253 119.291 1.00 86.06 351 LYS A C 1
ATOM 2838 O O . LYS A 1 351 ? -48.891 -3.797 120.389 1.00 86.06 351 LYS A O 1
ATOM 2843 N N . VAL A 1 352 ? -49.384 -2.051 119.071 1.00 83.94 352 VAL A N 1
ATOM 2844 C CA . VAL A 1 352 ? -50.260 -1.356 120.028 1.00 83.94 352 VAL A CA 1
ATOM 2845 C C . VAL A 1 352 ? -51.608 -2.066 120.084 1.00 83.94 352 VAL A C 1
ATOM 2847 O O . VAL A 1 352 ? -51.959 -2.539 121.151 1.00 83.94 352 VAL A O 1
ATOM 2850 N N . MET A 1 353 ? -52.268 -2.302 118.951 1.00 78.12 353 MET A N 1
ATOM 2851 C CA . MET A 1 353 ? -53.482 -3.114 118.843 1.00 78.12 353 MET A CA 1
ATOM 2852 C C . MET A 1 353 ? -53.281 -4.577 119.254 1.00 78.12 353 MET A C 1
ATOM 2854 O O . MET A 1 353 ? -54.267 -5.243 119.487 1.00 78.12 353 MET A O 1
ATOM 2858 N N . GLU A 1 354 ? -52.062 -5.114 119.341 1.00 80.06 354 GLU A N 1
ATOM 2859 C CA . GLU A 1 354 ? -51.725 -6.453 119.852 1.00 80.06 354 GLU A CA 1
ATOM 2860 C C . GLU A 1 354 ? -51.461 -6.421 121.353 1.00 80.06 354 GLU A C 1
ATOM 2862 O O . GLU A 1 354 ? -51.589 -7.457 121.991 1.00 80.06 354 GLU A O 1
ATOM 2867 N N . LYS A 1 355 ? -51.121 -5.257 121.924 1.00 79.38 355 LYS A N 1
ATOM 2868 C CA . LYS A 1 355 ? -51.161 -5.014 123.371 1.00 79.38 355 LYS A CA 1
ATOM 2869 C C . LYS A 1 355 ? -52.592 -4.756 123.819 1.00 79.38 355 LYS A C 1
ATOM 2871 O O . LYS A 1 355 ? -53.049 -5.444 124.715 1.00 79.38 355 LYS A O 1
ATOM 2876 N N . GLU A 1 356 ? -53.330 -3.902 123.116 1.00 77.50 356 GLU A N 1
ATOM 2877 C CA . GLU A 1 356 ? -54.776 -3.740 123.276 1.00 77.50 356 GLU A CA 1
ATOM 2878 C C . GLU A 1 356 ? -55.485 -5.066 122.989 1.00 77.50 356 GLU A C 1
ATOM 2880 O O . GLU A 1 356 ? -56.341 -5.451 123.754 1.00 77.50 356 GLU A O 1
ATOM 2885 N N . MET A 1 357 ? -55.097 -5.852 121.977 1.00 67.88 357 MET A N 1
ATOM 2886 C CA . MET A 1 357 ? -55.602 -7.221 121.779 1.00 67.88 357 MET A CA 1
ATOM 2887 C C . MET A 1 357 ? -54.931 -8.251 122.685 1.00 67.88 357 MET A C 1
ATOM 2889 O O . MET A 1 357 ? -55.347 -9.396 122.640 1.00 67.88 357 MET A O 1
ATOM 2893 N N . ALA A 1 358 ? -53.934 -7.914 123.503 1.00 70.06 358 ALA A N 1
ATOM 2894 C CA . ALA A 1 358 ? -53.474 -8.756 124.611 1.00 70.06 358 ALA A CA 1
ATOM 2895 C C . ALA A 1 358 ? -54.258 -8.434 125.886 1.00 70.06 358 ALA A C 1
ATOM 2897 O O . ALA A 1 358 ? -54.512 -9.333 126.670 1.00 70.06 358 ALA A O 1
ATOM 2898 N N . GLU A 1 359 ? -54.729 -7.199 126.043 1.00 68.31 359 GLU A N 1
ATOM 2899 C CA . GLU A 1 359 ? -55.719 -6.775 127.032 1.00 68.31 359 GLU A CA 1
ATOM 2900 C C . GLU A 1 359 ? -57.090 -7.371 126.656 1.00 68.31 359 GLU A C 1
ATOM 2902 O O . GLU A 1 359 ? -57.636 -8.179 127.402 1.00 68.31 359 GLU A O 1
ATOM 2907 N N . LEU A 1 360 ? -57.560 -7.175 125.421 1.00 63.38 360 LEU A N 1
ATOM 2908 C CA . LEU A 1 360 ? -58.723 -7.861 124.855 1.00 63.38 360 LEU A CA 1
ATOM 2909 C C . LEU A 1 360 ? -58.484 -9.369 124.647 1.00 63.38 360 LEU A C 1
ATOM 2911 O O . LEU A 1 360 ? -59.458 -10.060 124.415 1.00 63.38 360 LEU A O 1
ATOM 2915 N N . ARG A 1 361 ? -57.259 -9.930 124.727 1.00 54.28 361 ARG A N 1
ATOM 2916 C CA . ARG A 1 361 ? -57.012 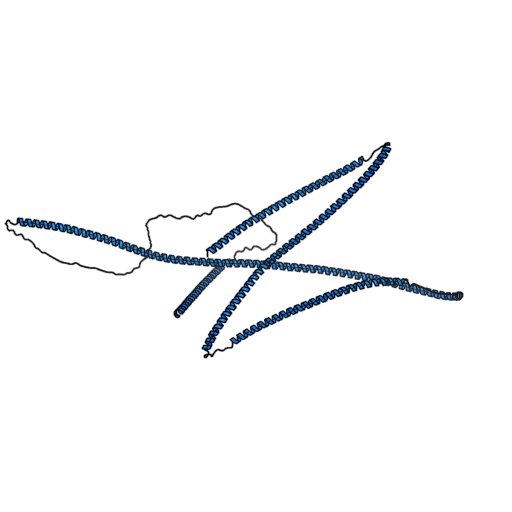-11.397 124.851 1.00 54.28 361 ARG A CA 1
ATOM 2917 C C . ARG A 1 361 ? -56.784 -11.853 126.286 1.00 54.28 361 ARG A C 1
ATOM 2919 O O . ARG A 1 361 ? -56.833 -13.046 126.518 1.00 54.28 361 ARG A O 1
ATOM 2926 N N . ILE A 1 362 ? -56.662 -10.965 127.260 1.00 58.12 362 ILE A N 1
ATOM 2927 C CA . ILE A 1 362 ? -57.032 -11.293 128.637 1.00 58.12 362 ILE A CA 1
ATOM 2928 C C . ILE A 1 362 ? -58.571 -11.386 128.703 1.00 58.12 362 ILE A C 1
ATOM 2930 O O . ILE A 1 362 ? -59.108 -12.240 129.404 1.00 58.12 362 ILE A O 1
ATOM 2934 N N . GLU A 1 363 ? -59.290 -10.629 127.864 1.00 52.31 363 GLU A N 1
ATOM 2935 C CA . GLU A 1 363 ? -60.738 -10.784 127.649 1.00 52.31 363 GLU A CA 1
ATOM 2936 C C . GLU A 1 363 ? -61.118 -11.907 126.645 1.00 52.31 363 GLU A C 1
ATOM 2938 O O . GLU A 1 363 ? -62.207 -12.465 126.753 1.00 52.31 363 GLU A O 1
ATOM 2943 N N . LEU A 1 364 ? -60.233 -12.299 125.717 1.00 40.69 364 LEU A N 1
ATOM 2944 C CA . LEU A 1 364 ? -60.449 -13.279 124.624 1.00 40.69 364 LEU A CA 1
ATOM 2945 C C . LEU A 1 364 ? -59.558 -14.542 124.732 1.00 40.69 364 LEU A C 1
ATOM 2947 O O . LEU A 1 364 ? -59.643 -15.434 123.890 1.00 40.69 364 LEU A O 1
ATOM 2951 N N . ASP A 1 365 ? -58.831 -14.735 125.835 1.00 45.25 365 ASP A N 1
ATOM 2952 C CA . ASP A 1 365 ? -58.562 -16.077 126.386 1.00 45.25 365 ASP A CA 1
ATOM 2953 C C . ASP A 1 365 ? -59.856 -16.696 126.950 1.00 45.25 365 ASP A C 1
ATOM 2955 O O . ASP A 1 365 ? -59.921 -17.897 127.210 1.00 45.25 365 ASP A O 1
ATOM 2959 N N . ASN A 1 366 ? -60.949 -15.922 126.982 1.00 42.12 366 ASN A N 1
ATOM 2960 C CA . ASN A 1 366 ? -62.305 -16.462 126.977 1.00 42.12 366 ASN A CA 1
ATOM 2961 C C . ASN A 1 366 ? -62.785 -16.931 125.567 1.00 42.12 366 ASN A C 1
ATOM 2963 O O . ASN A 1 366 ? -63.875 -17.495 125.491 1.00 42.12 366 ASN A O 1
ATOM 2967 N N . ALA A 1 367 ? -62.036 -16.738 124.453 1.00 35.44 367 ALA A N 1
ATOM 2968 C CA . ALA A 1 367 ? -62.502 -17.011 123.066 1.00 35.44 367 ALA A CA 1
ATOM 2969 C C . ALA A 1 367 ? -61.447 -17.182 121.898 1.00 35.44 367 ALA A C 1
ATOM 2971 O O . ALA A 1 367 ? -61.574 -16.570 120.843 1.00 35.44 367 ALA A O 1
ATOM 2972 N N . LYS A 1 368 ? -60.458 -18.088 122.024 1.00 31.50 368 LYS A N 1
ATOM 2973 C CA . LYS A 1 368 ? -59.856 -19.007 120.987 1.00 31.50 368 LYS A CA 1
ATOM 2974 C C . LYS A 1 368 ? -59.677 -18.659 119.451 1.00 31.50 368 LYS A C 1
ATOM 2976 O O . LYS A 1 368 ? -60.640 -18.536 118.706 1.00 31.50 368 LYS A O 1
ATOM 2981 N N . THR A 1 369 ? -58.438 -18.912 118.946 1.00 30.12 369 THR A N 1
ATOM 2982 C CA . THR A 1 369 ? -57.982 -19.657 117.695 1.00 30.12 369 THR A CA 1
ATOM 2983 C C . THR A 1 369 ? -57.844 -19.100 116.222 1.00 30.12 369 THR A C 1
ATOM 2985 O O . THR A 1 369 ? -58.836 -18.837 115.563 1.00 30.12 369 THR A O 1
ATOM 2988 N N . MET A 1 370 ? -56.600 -19.210 115.661 1.00 26.06 370 MET A N 1
ATOM 2989 C CA . MET A 1 370 ? -56.113 -19.753 114.325 1.00 26.06 370 MET A CA 1
ATOM 2990 C C . MET A 1 370 ? -56.013 -19.003 112.927 1.00 26.06 370 MET A C 1
ATOM 2992 O O . MET A 1 370 ? -57.002 -18.783 112.246 1.00 26.06 370 MET A O 1
ATOM 2996 N N . SER A 1 371 ? -54.748 -18.838 112.446 1.00 26.27 371 SER A N 1
ATOM 2997 C CA . SER A 1 371 ? -54.057 -19.183 111.136 1.00 26.27 371 SER A CA 1
ATOM 2998 C C . SER A 1 371 ? -54.250 -18.580 109.687 1.00 26.27 371 SER A C 1
ATOM 3000 O O . SER A 1 371 ? -55.224 -18.891 109.017 1.00 26.27 371 SER A O 1
ATOM 3002 N N . VAL A 1 372 ? -53.151 -17.984 109.139 1.00 35.75 372 VAL A N 1
ATOM 3003 C CA . VAL A 1 372 ? -52.310 -18.303 107.909 1.00 35.75 372 VAL A CA 1
ATOM 3004 C C . VAL A 1 372 ? -52.788 -18.175 106.412 1.00 35.75 372 VAL A C 1
ATOM 3006 O O . VAL A 1 372 ? -53.842 -18.660 106.029 1.00 35.75 372 VAL A O 1
ATOM 3009 N N . SER A 1 373 ? -51.849 -17.719 105.537 1.00 36.84 373 SER A N 1
ATOM 3010 C CA . SER A 1 373 ? -51.696 -17.840 104.037 1.00 36.84 373 SER A CA 1
ATOM 3011 C C . SER A 1 373 ? -52.301 -16.766 103.084 1.00 36.84 373 SER A C 1
ATOM 3013 O O . SER A 1 373 ? -53.148 -16.000 103.521 1.00 36.84 373 SER A O 1
ATOM 3015 N N . SER A 1 374 ? -51.983 -16.681 101.763 1.00 43.91 374 SER A N 1
ATOM 3016 C CA . SER A 1 374 ? -50.686 -16.542 101.007 1.00 43.91 374 SER A CA 1
ATOM 3017 C C . SER A 1 374 ? -50.674 -17.218 99.598 1.00 43.91 374 SER A C 1
ATOM 3019 O O . SER A 1 374 ? -50.920 -18.420 99.535 1.00 43.91 374 SER A O 1
ATOM 3021 N N . GLY A 1 375 ? -50.269 -16.532 98.498 1.00 40.94 375 GLY A N 1
ATOM 3022 C CA . GLY A 1 375 ? -49.929 -17.177 97.197 1.00 40.94 375 GLY A CA 1
ATOM 3023 C C . GLY A 1 375 ? -49.966 -16.333 95.893 1.00 40.94 375 GLY A C 1
ATOM 3024 O O . GLY A 1 375 ? -51.042 -16.034 95.393 1.00 40.94 375 GLY A O 1
ATOM 3025 N N . GLU A 1 376 ? -48.804 -16.063 95.269 1.00 42.47 376 GLU A N 1
ATOM 3026 C CA . GLU A 1 376 ? -48.660 -15.558 93.877 1.00 42.47 376 GLU A CA 1
ATOM 3027 C C . GLU A 1 376 ? -47.359 -16.090 93.222 1.00 42.47 376 GLU A C 1
ATOM 3029 O O . GLU A 1 376 ? -46.302 -15.471 93.343 1.00 42.47 376 GLU A O 1
ATOM 3034 N N . LYS A 1 377 ? -47.387 -17.255 92.549 1.00 51.88 377 LYS A N 1
ATOM 3035 C CA . LYS A 1 377 ? -46.196 -17.798 91.841 1.00 51.88 377 LYS A CA 1
ATOM 3036 C C . LYS A 1 377 ? -46.425 -18.284 90.406 1.00 51.88 377 LYS A C 1
ATOM 3038 O O . LYS A 1 377 ? -45.466 -18.341 89.640 1.00 51.88 377 LYS A O 1
ATOM 3043 N N . ASP A 1 378 ? -47.658 -18.583 90.005 1.00 48.19 378 ASP A N 1
ATOM 3044 C CA . ASP A 1 378 ? -47.883 -19.348 88.768 1.00 48.19 378 ASP A CA 1
ATOM 3045 C C . ASP A 1 378 ? -47.744 -18.524 87.474 1.00 48.19 378 ASP A C 1
ATOM 3047 O O . ASP A 1 378 ? -47.247 -19.032 86.472 1.00 48.19 378 ASP A O 1
ATOM 3051 N N . LYS A 1 379 ? -48.060 -17.220 87.493 1.00 57.25 379 LYS A N 1
ATOM 3052 C CA . LYS A 1 379 ? -47.948 -16.348 86.300 1.00 57.25 379 LYS A CA 1
ATOM 3053 C C . LYS A 1 379 ? -46.512 -16.207 85.775 1.00 57.25 379 LYS A C 1
ATOM 3055 O O . LYS A 1 379 ? -46.307 -16.024 84.579 1.00 57.25 379 LYS A O 1
ATOM 3060 N N . GLN A 1 380 ? -45.518 -16.309 86.658 1.00 59.47 380 GLN A N 1
ATOM 3061 C CA . GLN A 1 380 ? -44.104 -16.147 86.306 1.00 59.47 380 GLN A CA 1
ATOM 3062 C C . GLN A 1 380 ? -43.536 -17.384 85.585 1.00 59.47 380 GLN A C 1
ATOM 3064 O O . GLN A 1 380 ? -42.567 -17.282 84.835 1.00 59.47 380 GLN A O 1
ATOM 3069 N N . VAL A 1 381 ? -44.164 -18.551 85.773 1.00 61.84 381 VAL A N 1
ATOM 3070 C CA . VAL A 1 381 ? -43.744 -19.827 85.177 1.00 61.84 381 VAL A CA 1
ATOM 3071 C C . VAL A 1 381 ? -44.094 -19.900 83.689 1.00 61.84 381 VAL A C 1
ATOM 3073 O O . VAL A 1 381 ? -43.308 -20.426 82.903 1.00 61.84 381 VAL A O 1
ATOM 3076 N N . ASP A 1 382 ? -45.241 -19.358 83.274 1.00 64.69 382 ASP A N 1
ATOM 3077 C CA . ASP A 1 382 ? -45.677 -19.424 81.872 1.00 64.69 382 ASP A CA 1
ATOM 3078 C C . ASP A 1 382 ? -44.959 -18.414 80.967 1.00 64.69 382 ASP A C 1
ATOM 3080 O O . ASP A 1 382 ? -44.702 -18.704 79.798 1.00 64.69 382 ASP A O 1
ATOM 3084 N N . GLN A 1 383 ? -44.537 -17.274 81.517 1.00 70.94 383 GLN A N 1
ATOM 3085 C CA . GLN A 1 383 ? -43.780 -16.263 80.776 1.00 70.94 383 GLN A CA 1
ATOM 3086 C C . GLN A 1 383 ? -42.379 -16.775 80.381 1.00 70.94 383 GLN A C 1
ATOM 3088 O O . GLN A 1 383 ? -41.956 -16.608 79.237 1.00 70.94 383 GLN A O 1
ATOM 3093 N N . LEU A 1 384 ? -41.716 -17.521 81.275 1.00 72.25 384 LEU A N 1
ATOM 3094 C CA . LEU A 1 384 ? -40.420 -18.163 81.012 1.00 72.25 384 LEU A CA 1
ATOM 3095 C C . LEU A 1 384 ? -40.495 -19.281 79.953 1.00 72.25 384 LEU A C 1
ATOM 3097 O O . LEU A 1 384 ? -39.540 -19.485 79.203 1.00 72.25 384 LEU A O 1
ATOM 3101 N N . LYS A 1 385 ? -41.628 -19.994 79.839 1.00 72.94 385 LYS A N 1
ATOM 3102 C CA . LYS A 1 385 ? -41.822 -21.026 78.797 1.00 72.94 385 LYS A CA 1
ATOM 3103 C C . LYS A 1 385 ? -41.834 -20.423 77.389 1.00 72.94 385 LYS A C 1
ATOM 3105 O O . LYS A 1 385 ? -41.281 -21.024 76.468 1.00 72.94 385 LYS A O 1
ATOM 3110 N N . TYR A 1 386 ? -42.442 -19.246 77.224 1.00 79.00 386 TYR A N 1
ATOM 3111 C CA . TYR A 1 386 ? -42.510 -18.554 75.935 1.00 79.00 386 TYR A CA 1
ATOM 3112 C C . TYR A 1 386 ? -41.125 -18.082 75.464 1.00 79.00 386 TYR A C 1
ATOM 3114 O O . TYR A 1 386 ? -40.741 -18.329 74.319 1.00 79.00 386 TYR A O 1
ATOM 3122 N N . GLU A 1 387 ? -40.336 -17.480 76.358 1.00 78.00 387 GLU A N 1
ATOM 3123 C CA . GLU A 1 387 ? -38.965 -17.050 76.047 1.00 78.00 387 GLU A CA 1
ATOM 3124 C C . GLU A 1 387 ? -38.056 -18.235 75.691 1.00 78.00 387 GLU A C 1
ATOM 3126 O O . GLU A 1 387 ? -37.331 -18.179 74.696 1.00 78.00 387 GLU A O 1
ATOM 3131 N N . MET A 1 388 ? -38.160 -19.346 76.430 1.00 75.62 388 MET A N 1
ATOM 3132 C CA . MET A 1 388 ? -37.412 -20.573 76.137 1.00 75.62 388 MET A CA 1
ATOM 3133 C C . MET A 1 388 ? -37.718 -21.115 74.730 1.00 75.62 388 MET A C 1
ATOM 3135 O O . MET A 1 388 ? -36.802 -21.511 74.007 1.00 75.62 388 MET A O 1
ATOM 3139 N N . MET A 1 389 ? -38.989 -21.097 74.314 1.00 81.56 389 MET A N 1
ATOM 3140 C CA . MET A 1 389 ? -39.408 -21.568 72.989 1.00 81.56 389 MET A CA 1
ATOM 3141 C C . MET A 1 389 ? -38.901 -20.660 71.856 1.00 81.56 389 MET A C 1
ATOM 3143 O O . MET A 1 389 ? -38.495 -21.166 70.807 1.00 81.56 389 MET A O 1
ATOM 3147 N N . LYS A 1 390 ? -38.856 -19.338 72.071 1.00 83.19 390 LYS A N 1
ATOM 3148 C CA . LYS A 1 390 ? -38.288 -18.377 71.111 1.00 83.19 390 LYS A CA 1
ATOM 3149 C C . LYS A 1 390 ? -36.782 -18.593 70.915 1.00 83.19 390 LYS A C 1
ATOM 3151 O O . LYS A 1 390 ? -36.333 -18.761 69.783 1.00 83.19 390 LYS A O 1
ATOM 3156 N N . ILE A 1 391 ? -36.020 -18.675 72.008 1.00 81.81 391 ILE A N 1
ATOM 3157 C CA . ILE A 1 391 ? -34.563 -18.909 71.972 1.00 81.81 391 ILE A CA 1
ATOM 3158 C C . ILE A 1 391 ? -34.240 -20.242 71.274 1.00 81.81 391 ILE A C 1
ATOM 3160 O O . ILE A 1 391 ? -33.268 -20.347 70.525 1.00 81.81 391 ILE A O 1
ATOM 3164 N N . GLN A 1 392 ? -35.081 -21.266 71.454 1.00 81.00 392 GLN A N 1
ATOM 3165 C CA . GLN A 1 392 ? -34.907 -22.566 70.801 1.00 81.00 392 GLN A CA 1
ATOM 3166 C C . GLN A 1 392 ? -35.135 -22.530 69.275 1.00 81.00 392 GLN A C 1
ATOM 3168 O O . GLN A 1 392 ? -34.576 -23.368 68.562 1.00 81.00 392 GLN A O 1
ATOM 3173 N N . ALA A 1 393 ? -35.921 -21.579 68.759 1.00 80.25 393 ALA A N 1
ATOM 3174 C CA . ALA A 1 393 ? -36.080 -21.358 67.321 1.00 80.25 393 ALA A CA 1
ATOM 3175 C C . ALA A 1 393 ? -34.858 -20.635 66.726 1.00 80.25 393 ALA A C 1
ATOM 3177 O O . ALA A 1 393 ? -34.264 -21.128 65.766 1.00 80.25 393 ALA A O 1
ATOM 3178 N N . GLU A 1 394 ? -34.423 -19.540 67.357 1.00 81.25 394 GLU A N 1
ATOM 3179 C CA . GLU A 1 394 ? -33.239 -18.760 66.954 1.00 81.25 394 GLU A CA 1
ATOM 3180 C C . GLU A 1 394 ? -31.957 -19.622 66.961 1.00 81.25 394 GLU A C 1
ATOM 3182 O O . GLU A 1 394 ? -31.122 -19.536 66.056 1.00 81.25 394 GLU A O 1
ATOM 3187 N N . LEU A 1 395 ? -31.832 -20.545 67.924 1.00 83.31 395 LEU A N 1
ATOM 3188 C CA . LEU A 1 395 ? -30.726 -21.504 67.987 1.00 83.31 395 LEU A CA 1
ATOM 3189 C C . LEU A 1 395 ? -30.686 -22.457 66.776 1.00 83.31 395 LEU A C 1
ATOM 3191 O O . LEU A 1 395 ? -29.601 -22.758 66.278 1.00 83.31 395 LEU A O 1
ATOM 3195 N N . LYS A 1 396 ? -31.842 -22.924 66.282 1.00 85.44 396 LYS A N 1
ATOM 3196 C CA . LYS A 1 396 ? -31.916 -23.804 65.099 1.00 85.44 396 LYS A CA 1
ATOM 3197 C C . LYS A 1 396 ? -31.544 -23.070 63.813 1.00 85.44 396 LYS A C 1
ATOM 3199 O O . LYS A 1 396 ? -30.872 -23.639 62.957 1.00 85.44 396 LYS A O 1
ATOM 3204 N N . GLU A 1 397 ? -31.949 -21.811 63.681 1.00 84.19 397 GLU A N 1
ATOM 3205 C CA . GLU A 1 397 ? -31.592 -20.983 62.527 1.00 84.19 397 GLU A CA 1
ATOM 3206 C C . GLU A 1 397 ? -30.079 -20.712 62.481 1.00 84.19 397 GLU A C 1
ATOM 3208 O O . GLU A 1 397 ? -29.436 -20.931 61.453 1.00 84.19 397 GLU A O 1
ATOM 3213 N N . SER A 1 398 ? -29.481 -20.380 63.630 1.00 79.75 398 SER A N 1
ATOM 3214 C CA . SER A 1 398 ? -28.026 -20.245 63.775 1.00 79.75 398 SER A CA 1
ATOM 3215 C C . SER A 1 398 ? -27.276 -21.549 63.447 1.00 79.75 398 SER A C 1
ATOM 3217 O O . SER A 1 398 ? -26.281 -21.534 62.719 1.00 79.75 398 SER A O 1
ATOM 3219 N N . GLN A 1 399 ? -27.785 -22.709 63.885 1.00 85.69 399 GLN A N 1
ATOM 3220 C CA . GLN A 1 399 ? -27.218 -24.021 63.533 1.00 85.69 399 GLN A CA 1
ATOM 3221 C C . GLN A 1 399 ? -27.234 -24.295 62.019 1.00 85.69 399 GLN A C 1
ATOM 3223 O O . GLN A 1 399 ? -26.243 -24.797 61.483 1.00 85.69 399 GLN A O 1
ATOM 3228 N N . ASN A 1 400 ? -28.309 -23.924 61.315 1.00 86.00 400 ASN A N 1
ATOM 3229 C CA . ASN A 1 400 ? -28.387 -24.052 59.857 1.00 86.00 400 ASN A CA 1
ATOM 3230 C C . ASN A 1 400 ? -27.369 -23.137 59.150 1.00 86.00 400 ASN A C 1
ATOM 3232 O O . ASN A 1 400 ? -26.682 -23.576 58.225 1.00 86.00 400 ASN A O 1
ATOM 3236 N N . LEU A 1 401 ? -27.204 -21.895 59.617 1.00 84.19 401 LEU A N 1
ATOM 3237 C CA . LEU A 1 401 ? -26.228 -20.950 59.061 1.00 84.19 401 LEU A CA 1
ATOM 3238 C C . LEU A 1 401 ? -24.773 -21.430 59.253 1.00 84.19 401 LEU A C 1
ATOM 3240 O O . LEU A 1 401 ? -23.933 -21.295 58.356 1.00 84.19 401 LEU A O 1
ATOM 3244 N N . VAL A 1 402 ? -24.482 -22.071 60.391 1.00 85.56 402 VAL A N 1
ATOM 3245 C CA . VAL A 1 402 ? -23.189 -22.724 60.670 1.00 85.56 402 VAL A CA 1
ATOM 3246 C C . VAL A 1 402 ? -22.955 -23.949 59.773 1.00 85.56 402 VAL A C 1
ATOM 3248 O O . VAL A 1 402 ? -21.818 -24.216 59.383 1.00 85.56 402 VAL A O 1
ATOM 3251 N N . ALA A 1 403 ? -24.000 -24.694 59.403 1.00 87.19 403 ALA A N 1
ATOM 3252 C CA . ALA A 1 403 ? -23.869 -25.816 58.471 1.00 87.19 403 ALA A CA 1
ATOM 3253 C C . ALA A 1 403 ? -23.512 -25.342 57.048 1.00 87.19 403 ALA A C 1
ATOM 3255 O O . ALA A 1 403 ? -22.594 -25.887 56.433 1.00 87.19 403 ALA A O 1
ATOM 3256 N N . VAL A 1 404 ? -24.174 -24.286 56.559 1.00 85.94 404 VAL A N 1
ATOM 3257 C CA . VAL A 1 404 ? -23.908 -23.698 55.232 1.00 85.94 404 VAL A CA 1
ATOM 3258 C C . VAL A 1 404 ? -22.507 -23.086 55.156 1.00 85.94 404 VAL A C 1
ATOM 3260 O O . VAL A 1 404 ? -21.775 -23.338 54.200 1.00 85.94 404 VAL A O 1
ATOM 3263 N N . THR A 1 405 ? -22.079 -22.339 56.178 1.00 81.81 405 THR A N 1
ATOM 3264 C CA . THR A 1 405 ? -20.721 -21.761 56.203 1.00 81.81 405 THR A CA 1
ATOM 3265 C C . THR A 1 405 ? -19.630 -22.835 56.229 1.00 81.81 405 THR A C 1
ATOM 3267 O O . THR A 1 405 ? -18.675 -22.724 55.464 1.00 81.81 405 THR A O 1
ATOM 3270 N N . LYS A 1 406 ? -19.808 -23.934 56.978 1.00 88.75 406 LYS A N 1
ATOM 3271 C CA . LYS A 1 406 ? -18.899 -25.100 56.934 1.00 88.75 406 LYS A CA 1
ATOM 3272 C C . LYS A 1 406 ? -18.855 -25.805 55.575 1.00 88.75 406 LYS A C 1
ATOM 3274 O O . LYS A 1 406 ? -17.833 -26.397 55.233 1.00 88.75 406 LYS A O 1
ATOM 3279 N N . GLN A 1 407 ? -19.940 -25.785 54.802 1.00 88.56 407 GLN A N 1
ATOM 3280 C CA . GLN A 1 407 ? -19.945 -26.343 53.447 1.00 88.56 407 GLN A CA 1
ATOM 3281 C C . GLN A 1 407 ? -19.194 -25.434 52.461 1.00 88.56 407 GLN A C 1
ATOM 3283 O O . GLN A 1 407 ? -18.409 -25.929 51.652 1.00 88.56 407 GLN A O 1
ATOM 3288 N N . ASN A 1 408 ? -19.356 -24.114 52.584 1.00 82.06 408 ASN A N 1
ATOM 3289 C CA . ASN A 1 408 ? -18.600 -23.140 51.795 1.00 82.06 408 ASN A CA 1
ATOM 3290 C C . ASN A 1 408 ? -17.097 -23.176 52.122 1.00 82.06 408 ASN A C 1
ATOM 3292 O O . ASN A 1 408 ? -16.276 -23.121 51.211 1.00 82.06 408 ASN A O 1
ATOM 3296 N N . GLU A 1 409 ? -16.729 -23.334 53.398 1.00 84.94 409 GLU A N 1
ATOM 3297 C CA . GLU A 1 409 ? -15.332 -23.467 53.835 1.00 84.94 409 GLU A CA 1
ATOM 3298 C C . GLU A 1 409 ? -14.631 -24.658 53.159 1.00 84.94 409 GLU A C 1
ATOM 3300 O O . GLU A 1 409 ? -13.536 -24.501 52.621 1.00 84.94 409 GLU A O 1
ATOM 3305 N N . LYS A 1 410 ? -15.288 -25.827 53.102 1.00 90.62 410 LYS A N 1
ATOM 3306 C CA . LYS A 1 410 ? -14.764 -27.013 52.400 1.00 90.62 410 LYS A CA 1
ATOM 3307 C C . LYS A 1 410 ? -14.550 -26.763 50.907 1.00 90.62 410 LYS A C 1
ATOM 3309 O O . LYS A 1 410 ? -13.488 -27.088 50.389 1.00 90.62 410 LYS A O 1
ATOM 3314 N N . SER A 1 411 ? -15.518 -26.135 50.238 1.00 88.62 411 SER A N 1
ATOM 3315 C CA . SER A 1 411 ? -15.407 -25.785 48.814 1.00 88.62 411 SER A CA 1
ATOM 3316 C C . SER A 1 411 ? -14.220 -24.845 48.547 1.00 88.62 411 SER A C 1
ATOM 3318 O O . SER A 1 411 ? -13.438 -25.063 47.623 1.00 88.62 411 SER A O 1
ATOM 3320 N N . ILE A 1 412 ? -14.003 -23.847 49.412 1.00 86.56 412 ILE A N 1
ATOM 3321 C CA . ILE A 1 412 ? -12.845 -22.945 49.317 1.00 86.56 412 ILE A CA 1
ATOM 3322 C C . ILE A 1 412 ? -11.527 -23.704 49.555 1.00 86.56 412 ILE A C 1
ATOM 3324 O O . ILE A 1 412 ? -10.565 -23.484 48.821 1.00 86.56 412 ILE A O 1
ATOM 3328 N N . GLN A 1 413 ? -11.472 -24.624 50.526 1.00 89.94 413 GLN A N 1
ATOM 3329 C CA . GLN A 1 413 ? -10.287 -25.458 50.775 1.00 89.94 413 GLN A CA 1
ATOM 3330 C C . GLN A 1 413 ? -9.942 -26.356 49.572 1.00 89.94 413 GLN A C 1
ATOM 3332 O O . GLN A 1 413 ? -8.772 -26.445 49.196 1.00 89.94 413 GLN A O 1
ATOM 3337 N N . GLU A 1 414 ? -10.940 -26.968 48.927 1.00 90.50 414 GLU A N 1
ATOM 3338 C CA . GLU A 1 414 ? -10.764 -27.761 47.701 1.00 90.50 414 GLU A CA 1
ATOM 3339 C C . GLU A 1 414 ? -10.230 -26.904 46.541 1.00 90.50 414 GLU A C 1
ATOM 3341 O O . GLU A 1 414 ? -9.258 -27.282 45.879 1.00 90.50 414 GLU A O 1
ATOM 3346 N N . ILE A 1 415 ? -10.794 -25.708 46.338 1.00 88.00 415 ILE A N 1
ATOM 3347 C CA . ILE A 1 415 ? -10.325 -24.751 45.327 1.00 88.00 415 ILE A CA 1
ATOM 3348 C C . ILE A 1 415 ? -8.861 -24.364 45.592 1.00 88.00 415 ILE A C 1
ATOM 3350 O O . ILE A 1 415 ? -8.027 -24.497 44.694 1.00 88.00 415 ILE A O 1
ATOM 3354 N N . CYS A 1 416 ? -8.506 -23.976 46.821 1.00 88.38 416 CYS A N 1
ATOM 3355 C CA . CYS A 1 416 ? -7.125 -23.650 47.189 1.00 88.38 416 CYS A CA 1
ATOM 3356 C C . CYS A 1 416 ? -6.160 -24.820 46.925 1.00 88.38 416 CYS A C 1
ATOM 3358 O O . CYS A 1 416 ? -5.113 -24.619 46.309 1.00 88.38 416 CYS A O 1
ATOM 3360 N N . ALA A 1 417 ? -6.529 -26.050 47.298 1.00 89.88 417 ALA A N 1
ATOM 3361 C CA . ALA A 1 417 ? -5.703 -27.234 47.057 1.00 89.88 417 ALA A CA 1
ATOM 3362 C C . ALA A 1 417 ? -5.449 -27.495 45.557 1.00 89.88 417 ALA A C 1
ATOM 3364 O O . ALA A 1 417 ? -4.338 -27.881 45.175 1.00 89.88 417 ALA A O 1
ATOM 3365 N N . THR A 1 418 ? -6.439 -27.249 44.687 1.00 89.38 418 THR A N 1
ATOM 3366 C CA . THR A 1 418 ? -6.251 -27.375 43.228 1.00 89.38 418 THR A CA 1
ATOM 3367 C C . THR A 1 418 ? -5.352 -26.278 42.648 1.00 89.38 418 THR A C 1
ATOM 3369 O O . THR A 1 418 ? -4.470 -26.592 41.845 1.00 89.38 418 THR A O 1
ATOM 3372 N N . PHE A 1 419 ? -5.483 -25.025 43.102 1.00 85.25 419 PHE A N 1
ATOM 3373 C CA . PHE A 1 419 ? -4.588 -23.929 42.702 1.00 85.25 419 PHE A CA 1
ATOM 3374 C C . PHE A 1 419 ? -3.140 -24.158 43.150 1.00 85.25 419 PHE A C 1
ATOM 3376 O O . PHE A 1 419 ? -2.213 -23.966 42.362 1.00 85.25 419 PHE A O 1
ATOM 3383 N N . GLU A 1 420 ? -2.921 -24.620 44.384 1.00 90.38 420 GLU A N 1
ATOM 3384 C CA . GLU A 1 420 ? -1.580 -24.973 44.854 1.00 90.38 420 GLU A CA 1
ATOM 3385 C C . GLU A 1 420 ? -0.955 -26.094 44.019 1.00 90.38 420 GLU A C 1
ATOM 3387 O O . GLU A 1 420 ? 0.230 -26.027 43.690 1.00 90.38 420 GLU A O 1
ATOM 3392 N N . LYS A 1 421 ? -1.733 -27.126 43.661 1.00 92.31 421 LYS A N 1
ATOM 3393 C CA . LYS A 1 421 ? -1.257 -28.199 42.783 1.00 92.31 421 LYS A CA 1
ATOM 3394 C C . LYS A 1 421 ? -0.843 -27.645 41.419 1.00 92.31 421 LYS A C 1
ATOM 3396 O O . LYS A 1 421 ? 0.273 -27.912 40.985 1.00 92.31 421 LYS A O 1
ATOM 3401 N N . HIS A 1 422 ? -1.683 -26.820 40.794 1.00 89.69 422 HIS A N 1
ATOM 3402 C CA . HIS A 1 422 ? -1.368 -26.217 39.499 1.00 89.69 422 HIS A CA 1
ATOM 3403 C C . HIS A 1 422 ? -0.085 -25.367 39.550 1.00 89.69 422 HIS A C 1
ATOM 3405 O O . HIS A 1 422 ? 0.783 -25.515 38.692 1.00 89.69 422 HIS A O 1
ATOM 3411 N N . ASN A 1 423 ? 0.099 -24.555 40.597 1.00 84.88 423 ASN A N 1
ATOM 3412 C CA . ASN A 1 423 ? 1.320 -23.763 40.785 1.00 84.88 423 ASN A CA 1
ATOM 3413 C C . ASN A 1 423 ? 2.576 -24.628 41.005 1.00 84.88 423 ASN A C 1
ATOM 3415 O O . ASN A 1 423 ? 3.649 -24.277 40.508 1.00 84.88 423 ASN A O 1
ATOM 3419 N N . ARG A 1 424 ? 2.470 -25.767 41.711 1.00 92.75 424 ARG A N 1
ATOM 3420 C CA . ARG A 1 424 ? 3.573 -26.741 41.846 1.00 92.75 424 ARG A CA 1
ATOM 3421 C C . ARG A 1 424 ? 3.930 -27.362 40.493 1.00 92.75 424 ARG A C 1
ATOM 3423 O O . ARG A 1 424 ? 5.110 -27.391 40.148 1.00 92.75 424 ARG A O 1
ATOM 3430 N N . ASP A 1 425 ? 2.929 -27.791 39.725 1.00 91.00 425 ASP A N 1
ATOM 3431 C CA . ASP A 1 425 ? 3.115 -28.419 38.412 1.00 91.00 425 ASP A CA 1
ATOM 3432 C C . ASP A 1 425 ? 3.750 -27.435 37.405 1.00 91.00 425 ASP A C 1
ATOM 3434 O O . ASP A 1 425 ? 4.719 -27.780 36.727 1.00 91.00 425 ASP A O 1
ATOM 3438 N N . LEU A 1 426 ? 3.289 -26.177 37.370 1.00 89.38 426 LEU A N 1
ATOM 3439 C CA . LEU A 1 426 ? 3.857 -25.119 36.522 1.00 89.38 426 LEU A CA 1
ATOM 3440 C C . LEU A 1 426 ? 5.313 -24.788 36.906 1.00 89.38 426 LEU A C 1
ATOM 3442 O O . LEU A 1 426 ? 6.183 -24.649 36.045 1.00 89.38 426 LEU A O 1
ATOM 3446 N N . SER A 1 427 ? 5.600 -24.726 38.212 1.00 88.88 427 SER A N 1
ATOM 3447 C CA . SER A 1 427 ? 6.956 -24.495 38.734 1.00 88.88 427 SER A CA 1
ATOM 3448 C C . SER A 1 427 ? 7.913 -25.647 38.409 1.00 88.88 427 SER A C 1
ATOM 3450 O O . SER A 1 427 ? 9.104 -25.421 38.191 1.00 88.88 427 SER A O 1
ATOM 3452 N N . ALA A 1 428 ? 7.417 -26.888 38.369 1.00 91.44 428 ALA A N 1
ATOM 3453 C CA . ALA A 1 428 ? 8.204 -28.045 37.956 1.00 91.44 428 ALA A CA 1
ATOM 3454 C C . ALA A 1 428 ? 8.534 -27.991 36.455 1.00 91.44 428 ALA A C 1
ATOM 3456 O O . ALA A 1 428 ? 9.689 -28.200 36.082 1.00 91.44 428 ALA A O 1
ATOM 3457 N N . GLN A 1 429 ? 7.559 -27.636 35.609 1.00 89.25 429 GLN A N 1
ATOM 3458 C CA . GLN A 1 429 ? 7.766 -27.480 34.164 1.00 89.25 429 GLN A CA 1
ATOM 3459 C C . GLN A 1 429 ? 8.828 -26.416 33.850 1.00 89.25 429 GLN A C 1
ATOM 3461 O O . GLN A 1 429 ? 9.764 -26.702 33.100 1.00 89.25 429 GLN A O 1
ATOM 3466 N N . LEU A 1 430 ? 8.753 -25.237 34.484 1.00 85.88 430 LEU A N 1
ATOM 3467 C CA . LEU A 1 430 ? 9.761 -24.178 34.330 1.00 85.88 430 LEU A CA 1
ATOM 3468 C C . LEU A 1 430 ? 11.176 -24.673 34.662 1.00 85.88 430 LEU A C 1
ATOM 3470 O O . LEU A 1 430 ? 12.067 -24.553 33.826 1.00 85.88 430 LEU A O 1
ATOM 3474 N N . ARG A 1 431 ? 11.368 -25.337 35.810 1.00 90.00 431 ARG A N 1
ATOM 3475 C CA . ARG A 1 431 ? 12.679 -25.893 36.196 1.00 90.00 431 ARG A CA 1
ATOM 3476 C C . ARG A 1 431 ? 13.214 -26.923 35.201 1.00 90.00 431 ARG A C 1
ATOM 3478 O O . ARG A 1 431 ? 14.416 -26.962 34.950 1.00 90.00 431 ARG A O 1
ATOM 3485 N N . THR A 1 432 ? 12.349 -27.761 34.620 1.00 90.81 432 THR A N 1
ATOM 3486 C CA . THR A 1 432 ? 12.786 -28.712 33.581 1.00 90.81 432 THR A CA 1
ATOM 3487 C C . THR A 1 432 ? 13.197 -28.007 32.287 1.00 90.81 432 THR A C 1
ATOM 3489 O O . THR A 1 432 ? 14.202 -28.382 31.683 1.00 90.81 432 THR A O 1
ATOM 3492 N N . ALA A 1 433 ? 12.494 -26.942 31.889 1.00 84.69 433 ALA A N 1
ATOM 3493 C CA . ALA A 1 433 ? 12.874 -26.127 30.739 1.00 84.69 433 ALA A CA 1
ATOM 3494 C C . ALA A 1 433 ? 14.217 -25.408 30.974 1.00 84.69 433 ALA A C 1
ATOM 3496 O O . ALA A 1 433 ? 15.110 -25.504 30.135 1.00 84.69 433 ALA A O 1
ATOM 3497 N N . GLU A 1 434 ? 14.406 -24.780 32.137 1.00 87.50 434 GLU A N 1
ATOM 3498 C CA . GLU A 1 434 ? 15.665 -24.126 32.528 1.00 87.50 434 GLU A CA 1
ATOM 3499 C C . GLU A 1 434 ? 16.850 -25.105 32.507 1.00 87.50 434 GLU A C 1
ATOM 3501 O O . GLU A 1 434 ? 17.883 -24.816 31.898 1.00 87.50 434 GLU A O 1
ATOM 3506 N N . ALA A 1 435 ? 16.687 -26.298 33.090 1.00 90.38 435 ALA A N 1
ATOM 3507 C CA . ALA A 1 435 ? 17.724 -27.329 33.105 1.00 90.38 435 ALA A CA 1
ATOM 3508 C C . ALA A 1 435 ? 18.109 -27.811 31.692 1.00 90.38 435 ALA A C 1
ATOM 3510 O O . ALA A 1 435 ? 19.295 -27.968 31.396 1.00 90.38 435 ALA A O 1
ATOM 3511 N N . THR A 1 436 ? 17.134 -28.009 30.793 1.00 87.44 436 THR A N 1
ATOM 3512 C CA . THR A 1 436 ? 17.430 -28.407 29.400 1.00 87.44 436 THR A CA 1
ATOM 3513 C C . THR A 1 436 ? 18.137 -27.303 28.611 1.00 87.44 436 THR A C 1
ATOM 3515 O O . THR A 1 436 ? 19.039 -27.600 27.825 1.00 87.44 436 THR A O 1
ATOM 3518 N N . GLN A 1 437 ? 17.801 -26.031 28.849 1.00 81.31 437 GLN A N 1
ATOM 3519 C CA . GLN A 1 437 ? 18.498 -24.900 28.233 1.00 81.31 437 GLN A CA 1
ATOM 3520 C C . GLN A 1 437 ? 19.934 -24.761 28.759 1.00 81.31 437 GLN A C 1
ATOM 3522 O O . GLN A 1 437 ? 20.855 -24.627 27.954 1.00 81.31 437 GLN A O 1
ATOM 3527 N N . GLN A 1 438 ? 20.156 -24.877 30.075 1.00 87.75 438 GLN A N 1
ATOM 3528 C CA . GLN A 1 438 ? 21.504 -24.865 30.660 1.00 87.75 438 GLN A CA 1
ATOM 3529 C C . GLN A 1 438 ? 22.390 -25.995 30.124 1.00 87.75 438 GLN A C 1
ATOM 3531 O O . GLN A 1 438 ? 23.543 -25.741 29.773 1.00 87.75 438 GLN A O 1
ATOM 3536 N N . ALA A 1 439 ? 21.859 -27.216 30.001 1.00 89.25 439 ALA A N 1
ATOM 3537 C CA . ALA A 1 439 ? 22.599 -28.341 29.430 1.00 89.25 439 ALA A CA 1
ATOM 3538 C C . ALA A 1 439 ? 23.052 -28.056 27.986 1.00 89.25 439 ALA A C 1
ATOM 3540 O O . ALA A 1 439 ? 24.216 -28.273 27.648 1.00 89.25 439 ALA A O 1
ATOM 3541 N N . LYS A 1 440 ? 22.162 -27.496 27.155 1.00 88.81 440 LYS A N 1
ATOM 3542 C CA . LYS A 1 440 ? 22.463 -27.162 25.755 1.00 88.81 440 LYS A CA 1
ATOM 3543 C C . LYS A 1 440 ? 23.471 -26.015 25.614 1.00 88.81 440 LYS A C 1
ATOM 3545 O O . LYS A 1 440 ? 24.311 -26.050 24.719 1.00 88.81 440 LYS A O 1
ATOM 3550 N N . VAL A 1 441 ? 23.425 -25.019 26.504 1.00 83.69 441 VAL A N 1
ATOM 3551 C CA . VAL A 1 441 ? 24.438 -23.949 26.557 1.00 83.69 441 VAL A CA 1
ATOM 3552 C C . VAL A 1 441 ? 25.808 -24.523 26.927 1.00 83.69 441 VAL A C 1
ATOM 3554 O O . VAL A 1 441 ? 26.780 -24.249 26.228 1.00 83.69 441 VAL A O 1
ATOM 3557 N N . ALA A 1 442 ? 25.887 -25.372 27.957 1.00 87.62 442 ALA A N 1
ATOM 3558 C CA . ALA A 1 442 ? 27.144 -25.997 28.378 1.00 87.62 442 ALA A CA 1
ATOM 3559 C C . ALA A 1 442 ? 27.767 -26.886 27.282 1.00 87.62 442 ALA A C 1
ATOM 3561 O O . ALA A 1 442 ? 28.986 -26.886 27.099 1.00 87.62 442 ALA A O 1
ATOM 3562 N N . GLU A 1 443 ? 26.942 -27.614 26.522 1.00 90.31 443 GLU A N 1
ATOM 3563 C CA . GLU A 1 443 ? 27.394 -28.418 25.384 1.00 90.31 443 GLU A CA 1
ATOM 3564 C C . GLU A 1 443 ? 28.013 -27.553 24.272 1.00 90.31 443 GLU A C 1
ATOM 3566 O O . GLU A 1 443 ? 29.120 -27.842 23.812 1.00 90.31 443 GLU A O 1
ATOM 3571 N N . LEU A 1 444 ? 27.345 -26.460 23.884 1.00 84.31 444 LEU A N 1
ATOM 3572 C CA . LEU A 1 444 ? 27.849 -25.534 22.864 1.00 84.31 444 LEU A CA 1
ATOM 3573 C C . LEU A 1 444 ? 29.149 -24.843 23.303 1.00 84.31 444 LEU A C 1
ATOM 3575 O O . LEU A 1 444 ? 30.084 -24.751 22.508 1.00 84.31 444 LEU A O 1
ATOM 3579 N N . THR A 1 445 ? 29.258 -24.421 24.568 1.00 85.00 445 THR A N 1
ATOM 3580 C CA . THR A 1 445 ? 30.505 -23.855 25.116 1.00 85.00 445 THR A CA 1
ATOM 3581 C C . THR A 1 445 ? 31.670 -24.840 24.984 1.00 85.00 445 THR A C 1
ATOM 3583 O O . THR A 1 445 ? 32.728 -24.473 24.472 1.00 85.00 445 THR A O 1
ATOM 3586 N N . LYS A 1 446 ? 31.461 -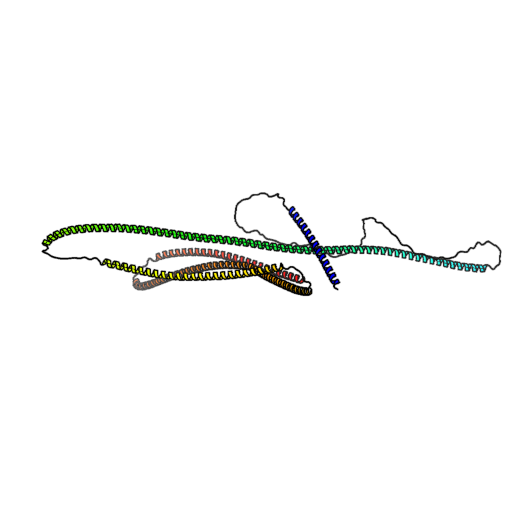26.117 25.333 1.00 89.06 446 LYS A N 1
ATOM 3587 C CA . LYS A 1 446 ? 32.491 -27.161 25.223 1.00 89.06 446 LYS A CA 1
ATOM 3588 C C . LYS A 1 446 ? 32.935 -27.418 23.774 1.00 89.06 446 LYS A C 1
ATOM 3590 O O . LYS A 1 446 ? 34.114 -27.683 23.527 1.00 89.06 446 LYS A O 1
ATOM 3595 N N . GLN A 1 447 ? 32.020 -27.337 22.805 1.00 87.06 447 GLN A N 1
ATOM 3596 C CA . GLN A 1 447 ? 32.361 -27.457 21.380 1.00 87.06 447 GLN A CA 1
ATOM 3597 C C . GLN A 1 447 ? 33.255 -26.293 20.914 1.00 87.06 447 GLN A C 1
ATOM 3599 O O . GLN A 1 447 ? 34.269 -26.528 20.253 1.00 87.06 447 GLN A O 1
ATOM 3604 N N . VAL A 1 448 ? 32.943 -25.055 21.321 1.00 80.88 448 VAL A N 1
ATOM 3605 C CA . VAL A 1 448 ? 33.749 -23.858 21.007 1.00 80.88 448 VAL A CA 1
ATOM 3606 C C . VAL A 1 448 ? 35.149 -23.941 21.620 1.00 80.88 448 VAL A C 1
ATOM 3608 O O . VAL A 1 448 ? 36.133 -23.659 20.933 1.00 80.88 448 VAL A O 1
ATOM 3611 N N . GLU A 1 449 ? 35.269 -24.374 22.876 1.00 85.69 449 GLU A N 1
ATOM 3612 C CA . GLU A 1 449 ? 36.566 -24.577 23.539 1.00 85.69 449 GLU A CA 1
ATOM 3613 C C . GLU A 1 449 ? 37.421 -25.617 22.801 1.00 85.69 449 GLU A C 1
ATOM 3615 O O . GLU A 1 449 ? 38.592 -25.365 22.510 1.00 85.69 449 GLU A O 1
ATOM 3620 N N . THR A 1 450 ? 36.817 -26.748 22.418 1.00 87.25 450 THR A N 1
ATOM 3621 C CA . THR A 1 450 ? 37.504 -27.839 21.706 1.00 87.25 450 THR A CA 1
ATOM 3622 C C . THR A 1 450 ? 38.057 -27.376 20.354 1.00 87.25 450 THR A C 1
ATOM 3624 O O . THR A 1 450 ? 39.220 -27.630 20.040 1.00 87.25 450 THR A O 1
ATOM 3627 N N . LEU A 1 451 ? 37.257 -26.649 19.564 1.00 82.25 451 LEU A N 1
ATOM 3628 C CA . LEU A 1 451 ? 37.694 -26.096 18.275 1.00 82.25 451 LEU A CA 1
ATOM 3629 C C . LEU A 1 451 ? 38.791 -25.037 18.453 1.00 82.25 451 LEU A C 1
ATOM 3631 O O . LEU A 1 451 ? 39.781 -25.041 17.722 1.00 82.25 451 LEU A O 1
ATOM 3635 N N . THR A 1 452 ? 38.662 -24.174 19.463 1.00 80.75 452 THR A N 1
ATOM 3636 C CA . THR A 1 452 ? 39.669 -23.148 19.782 1.00 80.75 452 THR A CA 1
ATOM 3637 C C . THR A 1 452 ? 41.015 -23.779 20.155 1.00 80.75 452 THR A C 1
ATOM 3639 O O . THR A 1 452 ? 42.069 -23.269 19.773 1.00 80.75 452 THR A O 1
ATOM 3642 N N . GLN A 1 453 ? 41.003 -24.905 20.873 1.00 83.12 453 GLN A N 1
ATOM 3643 C CA . GLN A 1 453 ? 42.224 -25.622 21.231 1.00 83.12 453 GLN A CA 1
ATOM 3644 C C . GLN A 1 453 ? 42.873 -26.313 20.019 1.00 83.12 453 GLN A C 1
ATOM 3646 O O . GLN A 1 453 ? 44.083 -26.190 19.837 1.00 83.12 453 GLN A O 1
ATOM 3651 N N . GLN A 1 454 ? 42.084 -26.935 19.135 1.00 82.88 454 GLN A N 1
ATOM 3652 C CA . GLN A 1 454 ? 42.593 -27.537 17.892 1.00 82.88 454 GLN A CA 1
ATOM 3653 C C . GLN A 1 454 ? 43.257 -26.516 16.953 1.00 82.88 454 GLN A C 1
ATOM 3655 O O . GLN A 1 454 ? 44.237 -26.847 16.283 1.00 82.88 454 GLN A O 1
ATOM 3660 N N . VAL A 1 455 ? 42.752 -25.277 16.902 1.00 78.19 455 VAL A N 1
ATOM 3661 C CA . VAL A 1 455 ? 43.387 -24.182 16.147 1.00 78.19 455 VAL A CA 1
ATOM 3662 C C . VAL A 1 455 ? 44.762 -23.853 16.738 1.00 78.19 455 VAL A C 1
ATOM 3664 O O . VAL A 1 455 ? 45.757 -23.914 16.019 1.00 78.19 455 VAL A O 1
ATOM 3667 N N . ARG A 1 456 ? 44.846 -23.626 18.056 1.00 77.69 456 ARG A N 1
ATOM 3668 C CA . ARG A 1 456 ? 46.110 -23.300 18.746 1.00 77.69 456 ARG A CA 1
ATOM 3669 C C . ARG A 1 456 ? 47.165 -24.402 18.641 1.00 77.69 456 ARG A C 1
ATOM 3671 O O . ARG A 1 456 ? 48.352 -24.108 18.521 1.00 77.69 456 ARG A O 1
ATOM 3678 N N . GLU A 1 457 ? 46.757 -25.668 18.693 1.00 78.88 457 GLU A N 1
ATOM 3679 C CA . GLU A 1 457 ? 47.675 -26.805 18.544 1.00 78.88 457 GLU A CA 1
ATOM 3680 C C . GLU A 1 457 ? 48.269 -26.865 17.126 1.00 78.88 457 GLU A C 1
ATOM 3682 O O . GLU A 1 457 ? 49.475 -27.070 16.978 1.00 78.88 457 GLU A O 1
ATOM 3687 N N . LYS A 1 458 ? 47.469 -26.589 16.086 1.00 76.19 458 LYS A N 1
ATOM 3688 C CA . LYS A 1 458 ? 47.959 -26.492 14.699 1.00 76.19 458 LYS A CA 1
ATOM 3689 C C . LYS A 1 458 ? 48.866 -25.280 14.478 1.00 76.19 458 LYS A C 1
ATOM 3691 O O . LYS A 1 458 ? 49.915 -25.427 13.856 1.00 76.19 458 LYS A O 1
ATOM 3696 N N . GLU A 1 459 ? 48.508 -24.115 15.018 1.00 70.44 459 GLU A N 1
ATOM 3697 C CA . GLU A 1 459 ? 49.344 -22.904 14.970 1.00 70.44 459 GLU A CA 1
ATOM 3698 C C . GLU A 1 459 ? 50.714 -23.136 15.623 1.00 70.44 459 GLU A C 1
ATOM 3700 O O . GLU A 1 459 ? 51.740 -22.727 15.080 1.00 70.44 459 GLU A O 1
ATOM 3705 N N . LYS A 1 460 ? 50.753 -23.852 16.755 1.00 72.62 460 LYS A N 1
ATOM 3706 C CA . LYS A 1 460 ? 52.007 -24.172 17.442 1.00 72.62 460 LYS A CA 1
ATOM 3707 C C . LYS A 1 460 ? 52.885 -25.148 16.649 1.00 72.62 460 LYS A C 1
ATOM 3709 O O . LYS A 1 460 ? 54.089 -24.925 16.545 1.00 72.62 460 LYS A O 1
ATOM 3714 N N . LEU A 1 461 ? 52.301 -26.190 16.052 1.00 66.81 461 LEU A N 1
ATOM 3715 C CA . LEU A 1 461 ? 53.039 -27.172 15.241 1.00 66.81 461 LEU A CA 1
ATOM 3716 C C . LEU A 1 461 ? 53.694 -26.556 13.991 1.00 66.81 461 LEU A C 1
ATOM 3718 O O . LEU A 1 461 ? 54.749 -27.022 13.567 1.00 66.81 461 LEU A O 1
ATOM 3722 N N . LEU A 1 462 ? 53.117 -25.483 13.440 1.00 58.16 462 LEU A N 1
ATOM 3723 C CA . LEU A 1 462 ? 53.695 -24.701 12.338 1.00 58.16 462 LEU A CA 1
ATOM 3724 C C . LEU A 1 462 ? 54.881 -23.805 12.752 1.00 58.16 462 LEU A C 1
ATOM 3726 O O . LEU A 1 462 ? 55.595 -23.316 11.881 1.00 58.16 462 LEU A O 1
ATOM 3730 N N . SER A 1 463 ? 55.107 -23.593 14.053 1.00 56.28 463 SER A N 1
ATOM 3731 C CA . SER A 1 463 ? 56.118 -22.661 14.582 1.00 56.28 463 SER A CA 1
ATOM 3732 C C . SER A 1 463 ? 57.463 -23.321 14.942 1.00 56.28 463 SER A C 1
ATOM 3734 O O . SER A 1 463 ? 58.478 -22.638 15.056 1.00 56.28 463 SER A O 1
ATOM 3736 N N . GLU A 1 464 ? 57.499 -24.645 15.145 1.00 52.50 464 GLU A N 1
ATOM 3737 C CA . GLU A 1 464 ? 58.596 -25.317 15.873 1.00 52.50 464 GLU A CA 1
ATOM 3738 C C . GLU A 1 464 ? 59.525 -26.223 15.018 1.00 52.50 464 GLU A C 1
ATOM 3740 O O . GLU A 1 464 ? 60.355 -26.932 15.587 1.00 52.50 464 GLU A O 1
ATOM 3745 N N . GLN A 1 465 ? 59.462 -26.203 13.674 1.00 43.41 465 GLN A N 1
ATOM 3746 C CA . GLN A 1 465 ? 60.372 -26.993 12.808 1.00 43.41 465 GLN A CA 1
ATOM 3747 C C . GLN A 1 465 ? 61.523 -26.185 12.159 1.00 43.41 465 GLN A C 1
ATOM 3749 O O . GLN A 1 465 ? 61.281 -25.409 11.233 1.00 43.41 465 GLN A O 1
ATOM 3754 N N . PRO A 1 466 ? 62.795 -26.420 12.547 1.00 50.12 466 PRO A N 1
ATOM 3755 C CA . PRO A 1 466 ? 63.969 -25.990 11.784 1.00 50.12 466 PRO A CA 1
ATOM 3756 C C . PRO A 1 466 ? 64.324 -26.993 10.666 1.00 50.12 466 PRO A C 1
ATOM 3758 O O . PRO A 1 466 ? 64.149 -28.201 10.813 1.00 50.12 466 PRO A O 1
ATOM 3761 N N . VAL A 1 467 ? 64.851 -26.493 9.543 1.00 50.91 467 VAL A N 1
ATOM 3762 C CA . VAL A 1 467 ? 65.037 -27.261 8.294 1.00 50.91 467 VAL A CA 1
ATOM 3763 C C . VAL A 1 467 ? 66.502 -27.687 8.079 1.00 50.91 467 VAL A C 1
ATOM 3765 O O . VAL A 1 467 ? 67.417 -26.910 8.345 1.00 50.91 467 VAL A O 1
ATOM 3768 N N . THR A 1 468 ? 66.695 -28.876 7.482 1.00 45.78 468 THR A N 1
ATOM 3769 C CA . THR A 1 468 ? 67.956 -29.580 7.100 1.00 45.78 468 THR A CA 1
ATOM 3770 C C . THR A 1 468 ? 68.641 -30.410 8.208 1.00 45.78 468 THR A C 1
ATOM 3772 O O . THR A 1 468 ? 68.601 -30.002 9.367 1.00 45.78 468 THR A O 1
ATOM 3775 N N . PRO A 1 469 ? 69.265 -31.579 7.895 1.00 51.41 469 PRO A N 1
ATOM 3776 C CA . PRO A 1 469 ? 69.674 -32.077 6.569 1.00 51.41 469 PRO A CA 1
ATOM 3777 C C . PRO A 1 469 ? 68.981 -33.370 6.078 1.00 51.41 469 PRO A C 1
ATOM 3779 O O . PRO A 1 469 ? 68.699 -34.283 6.848 1.00 51.41 469 PRO A O 1
ATOM 3782 N N . ARG A 1 470 ? 68.812 -33.486 4.752 1.00 41.31 470 ARG A N 1
ATOM 3783 C CA . ARG A 1 470 ? 68.477 -34.728 4.026 1.00 41.31 470 ARG A CA 1
ATOM 3784 C C . ARG A 1 470 ? 69.159 -34.706 2.647 1.00 41.31 470 ARG A C 1
ATOM 3786 O O . ARG A 1 470 ? 68.764 -33.925 1.792 1.00 41.31 470 ARG A O 1
ATOM 3793 N N . LEU A 1 471 ? 70.169 -35.555 2.432 1.00 47.31 471 LEU A N 1
ATOM 3794 C CA . LEU A 1 471 ? 70.747 -35.848 1.100 1.00 47.31 471 LEU A CA 1
ATOM 3795 C C . LEU A 1 471 ? 70.895 -37.356 0.812 1.00 47.31 471 LEU A C 1
ATOM 3797 O O . LEU A 1 471 ? 71.283 -37.734 -0.286 1.00 47.31 471 LEU A O 1
ATOM 3801 N N . SER A 1 472 ? 70.515 -38.222 1.756 1.00 48.66 472 SER A N 1
ATOM 3802 C CA . SER A 1 472 ? 70.191 -39.635 1.501 1.00 48.66 472 SER A CA 1
ATOM 3803 C C . SER A 1 472 ? 68.784 -39.823 0.930 1.00 48.66 472 SER A C 1
ATOM 3805 O O . SER A 1 472 ? 68.490 -40.854 0.345 1.00 48.66 472 SER A O 1
ATOM 3807 N N . ASN A 1 473 ? 67.914 -38.828 1.097 1.00 51.56 473 ASN A N 1
ATOM 3808 C CA . ASN A 1 473 ? 66.492 -38.933 0.798 1.00 51.56 473 ASN A CA 1
ATOM 3809 C C . ASN A 1 473 ? 66.149 -38.297 -0.556 1.00 51.56 473 ASN A C 1
ATOM 3811 O O . ASN A 1 473 ? 65.072 -37.752 -0.670 1.00 51.56 473 ASN A O 1
ATOM 3815 N N . ALA A 1 474 ? 67.021 -38.249 -1.567 1.00 51.16 474 ALA A N 1
ATOM 3816 C CA . ALA A 1 474 ? 66.649 -37.589 -2.831 1.00 51.16 474 ALA A CA 1
ATOM 3817 C C . ALA A 1 474 ? 65.530 -38.348 -3.578 1.00 51.16 474 ALA A C 1
ATOM 3819 O O . ALA A 1 474 ? 64.608 -37.728 -4.101 1.00 51.16 474 ALA A O 1
ATOM 3820 N N . GLU A 1 475 ? 65.577 -39.682 -3.567 1.00 54.91 475 GLU A N 1
ATOM 3821 C CA . GLU A 1 475 ? 64.538 -40.543 -4.149 1.00 54.91 475 GLU A CA 1
ATOM 3822 C C . GLU A 1 475 ? 63.319 -40.651 -3.220 1.00 54.91 475 GLU A C 1
ATOM 3824 O O . GLU A 1 475 ? 62.196 -40.459 -3.680 1.00 54.91 475 GLU A O 1
ATOM 3829 N N . ASP A 1 476 ? 63.533 -40.814 -1.906 1.00 58.22 476 ASP A N 1
ATOM 3830 C CA . ASP A 1 476 ? 62.454 -40.756 -0.907 1.00 58.22 476 ASP A CA 1
ATOM 3831 C C . ASP A 1 476 ? 61.735 -39.400 -0.921 1.00 58.22 476 ASP A C 1
ATOM 3833 O O . ASP A 1 476 ? 60.519 -39.373 -0.841 1.00 58.22 476 ASP A O 1
ATOM 3837 N N . VAL A 1 477 ? 62.447 -38.275 -1.073 1.00 59.91 477 VAL A N 1
ATOM 3838 C CA . VAL A 1 477 ? 61.856 -36.931 -1.208 1.00 59.91 477 VAL A CA 1
ATOM 3839 C C . VAL A 1 477 ? 61.208 -36.759 -2.574 1.00 59.91 477 VAL A C 1
ATOM 3841 O O . VAL A 1 477 ? 60.233 -36.034 -2.652 1.00 59.91 477 VAL A O 1
ATOM 3844 N N . SER A 1 478 ? 61.657 -37.423 -3.645 1.00 68.62 478 SER A N 1
ATOM 3845 C CA . SER A 1 478 ? 60.900 -37.420 -4.907 1.00 68.62 478 SER A CA 1
ATOM 3846 C C . SER A 1 478 ? 59.563 -38.148 -4.742 1.00 68.62 478 SER A C 1
ATOM 3848 O O . SER A 1 478 ? 58.536 -37.624 -5.162 1.00 68.62 478 SER A O 1
ATOM 3850 N N . GLY A 1 479 ? 59.561 -39.308 -4.075 1.00 74.88 479 GLY A N 1
ATOM 3851 C CA . GLY A 1 479 ? 58.347 -40.050 -3.733 1.00 74.88 479 GLY A CA 1
ATOM 3852 C C . GLY A 1 479 ? 57.443 -39.283 -2.763 1.00 74.88 479 GLY A C 1
ATOM 3853 O O . GLY A 1 479 ? 56.263 -39.118 -3.041 1.00 74.88 479 GLY A O 1
ATOM 3854 N N . GLU A 1 480 ? 57.998 -38.738 -1.676 1.00 77.50 480 GLU A N 1
ATOM 3855 C CA . GLU A 1 480 ? 57.299 -37.847 -0.741 1.00 77.50 480 GLU A CA 1
ATOM 3856 C C . GLU A 1 480 ? 56.785 -36.590 -1.465 1.00 77.50 480 GLU A C 1
ATOM 3858 O O . GLU A 1 480 ? 55.698 -36.141 -1.145 1.00 77.50 480 GLU A O 1
ATOM 3863 N N . VAL A 1 481 ? 57.494 -36.019 -2.449 1.00 76.94 481 VAL A N 1
ATOM 3864 C CA . VAL A 1 481 ? 57.045 -34.835 -3.212 1.00 76.94 481 VAL A CA 1
ATOM 3865 C C . VAL A 1 481 ? 55.924 -35.174 -4.184 1.00 76.94 481 VAL A C 1
ATOM 3867 O O . VAL A 1 481 ? 54.992 -34.381 -4.292 1.00 76.94 481 VAL A O 1
ATOM 3870 N N . ASP A 1 482 ? 55.965 -36.309 -4.880 1.00 80.19 482 ASP A N 1
ATOM 3871 C CA . ASP A 1 482 ? 54.871 -36.713 -5.770 1.00 80.19 482 ASP A CA 1
ATOM 3872 C C . ASP A 1 482 ? 53.639 -37.195 -4.982 1.00 80.19 482 ASP A C 1
ATOM 3874 O O . ASP A 1 482 ? 52.511 -36.866 -5.351 1.00 80.19 482 ASP A O 1
ATOM 3878 N N . GLU A 1 483 ? 53.835 -37.836 -3.829 1.00 84.31 483 GLU A N 1
ATOM 3879 C CA . GLU A 1 483 ? 52.776 -38.150 -2.863 1.00 84.31 483 GLU A CA 1
ATOM 3880 C C . GLU A 1 483 ? 52.197 -36.868 -2.233 1.00 84.31 483 GLU A C 1
ATOM 3882 O O . GLU A 1 483 ? 50.982 -36.690 -2.198 1.00 84.31 483 GLU A O 1
ATOM 3887 N N . LEU A 1 484 ? 53.034 -35.901 -1.833 1.00 82.50 484 LEU A N 1
ATOM 3888 C CA . LEU A 1 484 ? 52.591 -34.581 -1.364 1.00 82.50 484 LEU A CA 1
ATOM 3889 C C . LEU A 1 484 ? 51.898 -33.782 -2.471 1.00 82.50 484 LEU A C 1
ATOM 3891 O O . LEU A 1 484 ? 50.970 -33.040 -2.171 1.00 82.50 484 LEU A O 1
ATOM 3895 N N . ARG A 1 485 ? 52.291 -33.924 -3.742 1.00 84.75 485 ARG A N 1
ATOM 3896 C CA . ARG A 1 485 ? 51.571 -33.341 -4.888 1.00 84.75 485 ARG A CA 1
ATOM 3897 C C . ARG A 1 485 ? 50.211 -33.997 -5.071 1.00 84.75 485 ARG A C 1
ATOM 3899 O O . ARG A 1 485 ? 49.242 -33.280 -5.296 1.00 84.75 485 ARG A O 1
ATOM 3906 N N . HIS A 1 486 ? 50.121 -35.320 -4.939 1.00 88.31 486 HIS A N 1
ATOM 3907 C CA . HIS A 1 486 ? 48.849 -36.033 -5.006 1.00 88.31 486 HIS A CA 1
ATOM 3908 C C . HIS A 1 486 ? 47.917 -35.622 -3.859 1.00 88.31 486 HIS A C 1
ATOM 3910 O O . HIS A 1 486 ? 46.771 -35.255 -4.107 1.00 88.31 486 HIS A O 1
ATOM 3916 N N . GLN A 1 487 ? 48.428 -35.568 -2.627 1.00 88.12 487 GLN A N 1
ATOM 3917 C CA . GLN A 1 487 ? 47.695 -35.088 -1.453 1.00 88.12 487 GLN A CA 1
ATOM 3918 C C . GLN A 1 487 ? 47.311 -33.608 -1.578 1.00 88.12 487 GLN A C 1
ATOM 3920 O O . GLN A 1 487 ? 46.194 -33.238 -1.230 1.00 88.12 487 GLN A O 1
ATOM 3925 N N . LEU A 1 488 ? 48.182 -32.752 -2.118 1.00 83.06 488 LEU A N 1
ATOM 3926 C CA . LEU A 1 488 ? 47.893 -31.336 -2.352 1.00 83.06 488 LEU A CA 1
ATOM 3927 C C . LEU A 1 488 ? 46.820 -31.141 -3.432 1.00 83.06 488 LEU A C 1
ATOM 3929 O O . LEU A 1 488 ? 45.958 -30.280 -3.276 1.00 83.06 488 LEU A O 1
ATOM 3933 N N . GLU A 1 489 ? 46.814 -31.958 -4.485 1.00 89.50 489 GLU A N 1
ATOM 3934 C CA . GLU A 1 489 ? 45.760 -31.938 -5.503 1.00 89.50 489 GLU A CA 1
ATOM 3935 C C . GLU A 1 489 ? 44.438 -32.521 -4.971 1.00 89.50 489 GLU A C 1
ATOM 3937 O O . GLU A 1 489 ? 43.367 -31.973 -5.226 1.00 89.50 489 GLU A O 1
ATOM 3942 N N . GLN A 1 490 ? 44.499 -33.555 -4.127 1.00 90.06 490 GLN A N 1
ATOM 3943 C CA . GLN A 1 490 ? 43.336 -34.087 -3.415 1.00 90.06 490 GLN A CA 1
ATOM 3944 C C . GLN A 1 490 ? 42.745 -33.055 -2.438 1.00 90.06 490 GLN A C 1
ATOM 3946 O O . GLN A 1 490 ? 41.528 -32.892 -2.384 1.00 90.06 490 GLN A O 1
ATOM 3951 N N . VAL A 1 491 ? 43.587 -32.314 -1.709 1.00 88.00 491 VAL A N 1
ATOM 3952 C CA . VAL A 1 491 ? 43.174 -31.209 -0.827 1.00 88.00 491 VAL A CA 1
ATOM 3953 C C . VAL A 1 491 ? 42.609 -30.038 -1.633 1.00 88.00 491 VAL A C 1
ATOM 3955 O O . VAL A 1 491 ? 41.628 -29.440 -1.200 1.00 88.00 491 VAL A O 1
ATOM 3958 N N . ARG A 1 492 ? 43.155 -29.727 -2.816 1.00 88.94 492 ARG A N 1
ATOM 3959 C CA . ARG A 1 492 ? 42.585 -28.722 -3.732 1.00 88.94 492 ARG A CA 1
ATOM 3960 C C . ARG A 1 492 ? 41.202 -29.117 -4.230 1.00 88.94 492 ARG A C 1
ATOM 3962 O O . ARG A 1 492 ? 40.302 -28.285 -4.193 1.00 88.94 492 ARG A O 1
ATOM 3969 N N . GLU A 1 493 ? 41.000 -30.364 -4.647 1.00 90.94 493 GLU A N 1
ATOM 3970 C CA . GLU A 1 493 ? 39.682 -30.821 -5.094 1.00 90.94 493 GLU A CA 1
ATOM 3971 C C . GLU A 1 493 ? 38.686 -30.911 -3.924 1.00 90.94 493 GLU A C 1
ATOM 3973 O O . GLU A 1 493 ? 37.536 -30.508 -4.079 1.00 90.94 493 GLU A O 1
ATOM 3978 N N . GLN A 1 494 ? 39.116 -31.321 -2.723 1.00 89.75 494 GLN A N 1
ATOM 3979 C CA . GLN A 1 494 ? 38.288 -31.243 -1.507 1.00 89.75 494 GLN A CA 1
ATOM 3980 C C . GLN A 1 494 ? 37.929 -29.796 -1.135 1.00 89.75 494 GLN A C 1
ATOM 3982 O O . GLN A 1 494 ? 36.790 -29.524 -0.750 1.00 89.75 494 GLN A O 1
ATOM 3987 N N . LEU A 1 495 ? 38.866 -28.852 -1.275 1.00 88.19 495 LEU A N 1
ATOM 3988 C CA . LEU A 1 495 ? 38.616 -27.427 -1.066 1.00 88.19 495 LEU A CA 1
ATOM 3989 C C . LEU A 1 495 ? 37.592 -26.908 -2.083 1.00 88.19 495 LEU A C 1
ATOM 3991 O O . LEU A 1 495 ? 36.593 -26.322 -1.675 1.00 88.19 495 LEU A O 1
ATOM 3995 N N . ARG A 1 496 ? 37.773 -27.217 -3.372 1.00 91.31 496 ARG A N 1
ATOM 3996 C CA . ARG A 1 496 ? 36.860 -26.836 -4.461 1.00 91.31 496 ARG A CA 1
ATOM 3997 C C . ARG A 1 496 ? 35.459 -27.435 -4.285 1.00 91.31 496 ARG A C 1
ATOM 3999 O O . ARG A 1 496 ? 34.459 -26.777 -4.565 1.00 91.31 496 ARG A O 1
ATOM 4006 N N . GLN A 1 497 ? 35.365 -28.669 -3.786 1.00 91.06 497 GLN A N 1
ATOM 4007 C CA . GLN A 1 497 ? 34.091 -29.300 -3.427 1.00 91.06 497 GLN A CA 1
ATOM 4008 C C . GLN A 1 497 ? 33.437 -28.600 -2.227 1.00 91.06 497 GLN A C 1
ATOM 4010 O O . GLN A 1 497 ? 32.254 -28.276 -2.299 1.00 91.06 497 GLN A O 1
ATOM 4015 N N . SER A 1 498 ? 34.201 -28.272 -1.179 1.00 87.56 498 SER A N 1
ATOM 4016 C CA . SER A 1 498 ? 33.708 -27.501 -0.028 1.00 87.56 498 SER A CA 1
ATOM 4017 C C . SER A 1 498 ? 33.262 -26.084 -0.412 1.00 87.56 498 SER A C 1
ATOM 4019 O O . SER A 1 498 ? 32.278 -25.580 0.126 1.00 87.56 498 SER A O 1
ATOM 4021 N N . GLU A 1 499 ? 33.952 -25.428 -1.345 1.00 86.69 499 GLU A N 1
ATOM 4022 C CA . GLU A 1 499 ? 33.564 -24.129 -1.906 1.00 86.69 499 GLU A CA 1
ATOM 4023 C C . GLU A 1 499 ? 32.251 -24.237 -2.690 1.00 86.69 499 GLU A C 1
ATOM 4025 O O . GLU A 1 499 ? 31.312 -23.504 -2.390 1.00 86.69 499 GLU A O 1
ATOM 4030 N N . MET A 1 500 ? 32.116 -25.225 -3.579 1.00 91.62 500 MET A N 1
ATOM 4031 C CA . MET A 1 500 ? 30.861 -25.497 -4.293 1.00 91.62 500 MET A CA 1
ATOM 4032 C C . MET A 1 500 ? 29.696 -25.839 -3.338 1.00 91.62 500 MET A C 1
ATOM 4034 O O . MET A 1 500 ? 28.548 -25.470 -3.594 1.00 91.62 500 MET A O 1
ATOM 4038 N N . GLU A 1 501 ? 29.946 -26.556 -2.241 1.00 89.25 501 GLU A N 1
ATOM 4039 C CA . GLU A 1 501 ? 28.932 -26.832 -1.213 1.00 89.25 501 GLU A CA 1
ATOM 4040 C C . GLU A 1 501 ? 28.526 -25.567 -0.448 1.00 89.25 501 GLU A C 1
ATOM 4042 O O . GLU A 1 501 ? 27.332 -25.348 -0.228 1.00 89.25 501 GLU A O 1
ATOM 4047 N N . LYS A 1 502 ? 29.483 -24.690 -0.114 1.00 86.00 502 LYS A N 1
ATOM 4048 C CA . LYS A 1 502 ? 29.204 -23.372 0.478 1.00 86.00 502 LYS A CA 1
ATOM 4049 C C . LYS A 1 502 ? 28.401 -22.490 -0.473 1.00 86.00 502 LYS A C 1
ATOM 4051 O O . LYS A 1 502 ? 27.430 -21.887 -0.032 1.00 86.00 502 LYS A O 1
ATOM 4056 N N . GLU A 1 503 ? 28.740 -22.444 -1.761 1.00 90.38 503 GLU A N 1
ATOM 4057 C CA . GLU A 1 503 ? 27.973 -21.703 -2.771 1.00 90.38 503 GLU A CA 1
ATOM 4058 C C . GLU A 1 503 ? 26.532 -22.214 -2.876 1.00 90.38 503 GLU A C 1
ATOM 4060 O O . GLU A 1 503 ? 25.594 -21.417 -2.860 1.00 90.38 503 GLU A O 1
ATOM 4065 N N . LYS A 1 504 ? 26.326 -23.539 -2.900 1.00 91.62 504 LYS A N 1
ATOM 4066 C CA . LYS A 1 504 ? 24.982 -24.145 -2.884 1.00 91.62 504 LYS A CA 1
ATOM 4067 C C . LYS A 1 504 ? 24.210 -23.798 -1.610 1.00 91.62 504 LYS A C 1
ATOM 4069 O O . LYS A 1 504 ? 23.028 -23.464 -1.697 1.00 91.62 504 LYS A O 1
ATOM 4074 N N . ALA A 1 505 ? 24.863 -23.833 -0.448 1.00 89.81 505 ALA A N 1
ATOM 4075 C CA . ALA A 1 505 ? 24.255 -23.428 0.816 1.00 89.81 505 ALA A CA 1
ATOM 4076 C C . ALA A 1 505 ? 23.859 -21.941 0.790 1.00 89.81 505 ALA A C 1
ATOM 4078 O O . ALA A 1 505 ? 22.701 -21.616 1.047 1.00 89.81 505 ALA A O 1
ATOM 4079 N N . VAL A 1 506 ? 24.765 -21.044 0.384 1.00 90.81 506 VAL A N 1
ATOM 4080 C CA . VAL A 1 506 ? 24.503 -19.600 0.237 1.00 90.81 506 VAL A CA 1
ATOM 4081 C C . VAL A 1 506 ? 23.367 -19.331 -0.754 1.00 90.81 506 VAL A C 1
ATOM 4083 O O . VAL A 1 506 ? 22.475 -18.544 -0.445 1.00 90.81 506 VAL A O 1
ATOM 4086 N N . ALA A 1 507 ? 23.326 -20.021 -1.896 1.00 91.25 507 ALA A N 1
ATOM 4087 C CA . ALA A 1 507 ? 22.235 -19.907 -2.863 1.00 91.25 507 ALA A CA 1
ATOM 4088 C C . ALA A 1 507 ? 20.887 -20.388 -2.288 1.00 91.25 507 ALA A C 1
ATOM 4090 O O . ALA A 1 507 ? 19.851 -19.769 -2.545 1.00 91.25 507 ALA A O 1
ATOM 4091 N N . SER A 1 508 ? 20.886 -21.453 -1.476 1.00 90.75 508 SER A N 1
ATOM 4092 C CA . SER A 1 508 ? 19.676 -21.921 -0.787 1.00 90.75 508 SER A CA 1
ATOM 4093 C C . SER A 1 508 ? 19.182 -20.924 0.268 1.00 90.75 508 SER A C 1
ATOM 4095 O O . SER A 1 508 ? 17.999 -20.585 0.256 1.00 90.75 508 SER A O 1
ATOM 4097 N N . TYR A 1 509 ? 20.080 -20.350 1.078 1.00 93.12 509 TYR A N 1
ATOM 4098 C CA . TYR A 1 509 ? 19.741 -19.291 2.032 1.00 93.12 509 TYR A CA 1
ATOM 4099 C C . TYR A 1 509 ? 19.256 -18.015 1.340 1.00 93.12 509 TYR A C 1
ATOM 4101 O O . TYR A 1 509 ? 18.295 -17.403 1.795 1.00 93.12 509 TYR A O 1
ATOM 4109 N N . PHE A 1 510 ? 19.861 -17.618 0.216 1.00 91.00 510 PHE A N 1
ATOM 4110 C CA . PHE A 1 510 ? 19.397 -16.469 -0.564 1.00 91.00 510 PHE A CA 1
ATOM 4111 C C . PHE A 1 510 ? 17.976 -16.690 -1.103 1.00 91.00 510 PHE A C 1
ATOM 4113 O O . PHE A 1 510 ? 17.131 -15.801 -1.009 1.00 91.00 510 PHE A O 1
ATOM 4120 N N . ARG A 1 511 ? 17.677 -17.897 -1.602 1.00 95.44 511 ARG A N 1
ATOM 4121 C CA . ARG A 1 511 ? 16.326 -18.281 -2.034 1.00 95.44 511 ARG A CA 1
ATOM 4122 C C . ARG A 1 511 ? 15.324 -18.264 -0.876 1.00 95.44 511 ARG A C 1
ATOM 4124 O O . ARG A 1 511 ? 14.208 -17.789 -1.061 1.00 95.44 511 ARG A O 1
ATOM 4131 N N . GLU A 1 512 ? 15.698 -18.769 0.295 1.00 93.06 512 GLU A N 1
ATOM 4132 C CA . GLU A 1 512 ? 14.842 -18.766 1.489 1.00 93.06 512 GLU A CA 1
ATOM 4133 C C . GLU A 1 512 ? 14.581 -17.336 1.994 1.00 93.06 512 GLU A C 1
ATOM 4135 O O . GLU A 1 512 ? 13.433 -16.968 2.234 1.00 93.06 512 GLU A O 1
ATOM 4140 N N . LEU A 1 513 ? 15.604 -16.475 2.014 1.00 93.31 513 LEU A N 1
ATOM 4141 C CA . LEU A 1 513 ? 15.462 -15.041 2.291 1.00 93.31 513 LEU A CA 1
ATOM 4142 C C . LEU A 1 513 ? 14.561 -14.331 1.269 1.00 93.31 513 LEU A C 1
ATOM 4144 O O . LEU A 1 513 ? 13.763 -13.479 1.655 1.00 93.31 513 LEU A O 1
ATOM 4148 N N . GLN A 1 514 ? 14.641 -14.684 -0.017 1.00 94.00 514 GLN A N 1
ATOM 4149 C CA . GLN A 1 514 ? 13.761 -14.134 -1.052 1.00 94.00 514 GLN A CA 1
ATOM 4150 C C . GLN A 1 514 ? 12.303 -14.589 -0.869 1.00 94.00 514 GLN A C 1
ATOM 4152 O O . GLN A 1 514 ? 11.387 -13.784 -1.038 1.00 94.00 514 GLN A O 1
ATOM 4157 N N . LEU A 1 515 ? 12.070 -15.849 -0.483 1.00 92.12 515 LEU A N 1
ATOM 4158 C CA . LEU A 1 515 ? 10.735 -16.342 -0.131 1.00 92.12 515 LEU A CA 1
ATOM 4159 C C . LEU A 1 515 ? 10.190 -15.613 1.104 1.00 92.12 515 LEU A C 1
ATOM 4161 O O . LEU A 1 515 ? 9.093 -15.066 1.039 1.00 92.12 515 LEU A O 1
ATOM 4165 N N . HIS A 1 516 ? 10.983 -15.471 2.168 1.00 92.50 516 HIS A N 1
ATOM 4166 C CA . HIS A 1 516 ? 10.596 -14.691 3.346 1.00 92.50 516 HIS A CA 1
ATOM 4167 C C . HIS A 1 516 ? 10.348 -13.207 3.042 1.00 92.50 516 HIS A C 1
ATOM 4169 O O . HIS A 1 516 ? 9.453 -12.607 3.636 1.00 92.50 516 HIS A O 1
ATOM 4175 N N . ALA A 1 517 ? 11.085 -12.601 2.107 1.00 91.38 517 ALA A N 1
ATOM 4176 C CA . ALA A 1 517 ? 10.814 -11.241 1.649 1.00 91.38 517 ALA A CA 1
ATOM 4177 C C . ALA A 1 517 ? 9.459 -11.147 0.924 1.00 91.38 517 ALA A C 1
ATOM 4179 O O . ALA A 1 517 ? 8.699 -10.212 1.177 1.00 91.38 517 ALA A O 1
ATOM 4180 N N . ASN A 1 518 ? 9.120 -12.130 0.085 1.00 91.56 518 ASN A N 1
ATOM 4181 C CA . ASN A 1 518 ? 7.817 -12.209 -0.581 1.00 91.56 518 ASN A CA 1
ATOM 4182 C C . ASN A 1 518 ? 6.671 -12.436 0.423 1.00 91.56 518 ASN A C 1
ATOM 4184 O O . ASN A 1 518 ? 5.644 -11.761 0.339 1.00 91.56 518 ASN A O 1
ATOM 4188 N N . ASP A 1 519 ? 6.854 -13.324 1.403 1.00 91.50 519 ASP A N 1
ATOM 4189 C CA . ASP A 1 519 ? 5.882 -13.578 2.475 1.00 91.50 519 ASP A CA 1
ATOM 4190 C C . ASP A 1 519 ? 5.675 -12.328 3.346 1.00 91.50 519 ASP A C 1
ATOM 4192 O O . ASP A 1 519 ? 4.547 -11.926 3.631 1.00 91.50 519 ASP A O 1
ATOM 4196 N N . SER A 1 520 ? 6.763 -11.639 3.695 1.00 90.94 520 SER A N 1
ATOM 4197 C CA . SER A 1 520 ? 6.738 -10.368 4.427 1.00 90.94 520 SER A CA 1
ATOM 4198 C C . SER A 1 520 ? 6.036 -9.247 3.641 1.00 90.94 520 SER A C 1
ATOM 4200 O O . SER A 1 520 ? 5.386 -8.391 4.236 1.00 90.94 520 SER A O 1
ATOM 4202 N N . GLN A 1 521 ? 6.082 -9.273 2.303 1.00 91.12 521 GLN A N 1
ATOM 4203 C CA . GLN A 1 521 ? 5.313 -8.367 1.436 1.00 91.12 521 GLN A CA 1
ATOM 4204 C C . GLN A 1 521 ? 3.847 -8.793 1.222 1.00 91.12 521 GLN A C 1
ATOM 4206 O O . GLN A 1 521 ? 3.023 -7.955 0.842 1.00 91.12 521 GLN A O 1
ATOM 4211 N N . SER A 1 522 ? 3.495 -10.066 1.434 1.00 90.38 522 SER A N 1
ATOM 4212 C CA . SER A 1 522 ? 2.120 -10.568 1.288 1.00 90.38 522 SER A CA 1
ATOM 4213 C C . SER A 1 522 ? 1.304 -10.413 2.579 1.00 90.38 522 SER A C 1
ATOM 4215 O O . SER A 1 522 ? 0.136 -10.024 2.527 1.00 90.38 522 SER A O 1
ATOM 4217 N N . LEU A 1 523 ? 1.935 -10.595 3.743 1.00 92.44 523 LEU A N 1
ATOM 4218 C CA . LEU A 1 523 ? 1.332 -10.425 5.067 1.00 92.44 523 LEU A CA 1
ATOM 4219 C C . LEU A 1 523 ? 0.633 -9.063 5.308 1.00 92.44 523 LEU A C 1
ATOM 4221 O O . LEU A 1 523 ? -0.474 -9.079 5.856 1.00 92.44 523 LEU A O 1
ATOM 4225 N N . PRO A 1 524 ? 1.180 -7.888 4.913 1.00 90.38 524 PRO A N 1
ATOM 4226 C CA . PRO A 1 524 ? 0.479 -6.607 5.044 1.00 90.38 524 PRO A CA 1
ATOM 4227 C C . PRO A 1 524 ? -0.774 -6.520 4.163 1.00 90.38 524 PRO A C 1
ATOM 4229 O O . PRO A 1 524 ? -1.757 -5.916 4.575 1.00 90.38 524 PRO A O 1
ATOM 4232 N N . LYS A 1 525 ? -0.784 -7.166 2.987 1.00 92.38 525 LYS A N 1
ATOM 4233 C CA . LYS A 1 525 ? -1.965 -7.210 2.107 1.00 92.38 525 LYS A CA 1
ATOM 4234 C C . LYS A 1 525 ? -3.067 -8.056 2.738 1.00 92.38 525 LYS A C 1
ATOM 4236 O O . LYS A 1 525 ? -4.181 -7.579 2.906 1.00 92.38 525 LYS A O 1
ATOM 4241 N N . LEU A 1 526 ? -2.722 -9.257 3.207 1.00 91.56 526 LEU A N 1
ATOM 4242 C CA . LEU A 1 526 ? -3.665 -10.144 3.896 1.00 91.56 526 LEU A CA 1
ATOM 4243 C C . LEU A 1 526 ? -4.193 -9.537 5.205 1.00 91.56 526 LEU A C 1
ATOM 4245 O O . LEU A 1 526 ? -5.360 -9.723 5.541 1.00 91.56 526 LEU A O 1
ATOM 4249 N N . THR A 1 527 ? -3.373 -8.791 5.954 1.00 92.56 527 THR A N 1
ATOM 4250 C CA . THR A 1 527 ? -3.850 -8.090 7.160 1.00 92.56 527 THR A CA 1
ATOM 4251 C C . THR A 1 527 ? -4.693 -6.857 6.836 1.00 92.56 527 THR A C 1
ATOM 4253 O O . THR A 1 527 ? -5.655 -6.604 7.563 1.00 92.56 527 THR A O 1
ATOM 4256 N N . GLN A 1 528 ? -4.421 -6.148 5.734 1.00 94.62 528 GLN A N 1
ATOM 4257 C CA . GLN A 1 528 ? -5.309 -5.107 5.213 1.00 94.62 528 GLN A CA 1
ATOM 4258 C C . GLN A 1 528 ? -6.665 -5.699 4.799 1.00 94.62 528 GLN A C 1
ATOM 4260 O O . GLN A 1 528 ? -7.685 -5.279 5.343 1.00 94.62 528 GLN A O 1
ATOM 4265 N N . GLU A 1 529 ? -6.688 -6.717 3.936 1.00 93.75 529 GLU A N 1
ATOM 4266 C CA . GLU A 1 529 ? -7.904 -7.427 3.501 1.00 93.75 529 GLU A CA 1
ATOM 4267 C C . GLU A 1 529 ? -8.710 -7.965 4.697 1.00 93.75 529 GLU A C 1
ATOM 4269 O O . GLU A 1 529 ? -9.930 -7.829 4.757 1.00 93.75 529 GLU A O 1
ATOM 4274 N N . LEU A 1 530 ? -8.035 -8.509 5.714 1.00 93.62 530 LEU A N 1
ATOM 4275 C CA . LEU A 1 530 ? -8.661 -8.964 6.956 1.00 93.62 530 LEU A CA 1
ATOM 4276 C C . LEU A 1 530 ? -9.215 -7.802 7.801 1.00 93.62 530 LEU A C 1
ATOM 4278 O O . LEU A 1 530 ? -10.213 -7.981 8.502 1.00 93.62 530 LEU A O 1
ATOM 4282 N N . SER A 1 531 ? -8.612 -6.611 7.746 1.00 93.31 531 SER A N 1
ATOM 4283 C CA . SER A 1 531 ? -9.151 -5.404 8.391 1.00 93.31 531 SER A CA 1
ATOM 4284 C C . SER A 1 531 ? -10.381 -4.847 7.657 1.00 93.31 531 SER A C 1
ATOM 4286 O O . SER A 1 531 ? -11.343 -4.440 8.307 1.00 93.31 531 SER A O 1
ATOM 4288 N N . GLU A 1 532 ? -10.401 -4.927 6.324 1.00 95.31 532 GLU A N 1
ATOM 4289 C CA . GLU A 1 532 ? -11.522 -4.536 5.461 1.00 95.31 532 GLU A CA 1
ATOM 4290 C C . GLU A 1 532 ? -12.693 -5.530 5.566 1.00 95.31 532 GLU A C 1
ATOM 4292 O O . GLU A 1 532 ? -13.853 -5.131 5.690 1.00 95.31 532 GLU A O 1
ATOM 4297 N N . MET A 1 533 ? -12.415 -6.835 5.651 1.00 93.12 533 MET A N 1
ATOM 4298 C CA . MET A 1 533 ? -13.433 -7.840 5.975 1.00 93.12 533 MET A CA 1
ATOM 4299 C C . MET A 1 533 ? -13.988 -7.658 7.394 1.00 93.12 533 MET A C 1
ATOM 4301 O O . MET A 1 533 ? -15.184 -7.830 7.612 1.00 93.12 533 MET A O 1
ATOM 4305 N N . LYS A 1 534 ? -13.166 -7.254 8.373 1.00 93.62 534 LYS A N 1
ATOM 4306 C CA . LYS A 1 534 ? -13.657 -6.938 9.727 1.00 93.62 534 LYS A CA 1
ATOM 4307 C C . LYS A 1 534 ? -14.528 -5.685 9.761 1.00 93.62 534 LYS A C 1
ATOM 4309 O O . LYS A 1 534 ? -15.538 -5.688 10.462 1.00 93.62 534 LYS A O 1
ATOM 4314 N N . SER A 1 535 ? -14.169 -4.627 9.033 1.00 92.12 535 SER A N 1
ATOM 4315 C CA . SER A 1 535 ? -14.975 -3.401 8.995 1.00 92.12 535 SER A CA 1
ATOM 4316 C C . SER A 1 535 ? -16.307 -3.623 8.272 1.00 92.12 535 SER A C 1
ATOM 4318 O O . SER A 1 535 ? -17.343 -3.207 8.787 1.00 92.12 535 SER A O 1
ATOM 4320 N N . THR A 1 536 ? -16.305 -4.366 7.160 1.00 93.94 536 THR A N 1
ATOM 4321 C CA . THR A 1 536 ? -17.532 -4.743 6.434 1.00 93.94 536 THR A CA 1
ATOM 4322 C C . THR A 1 536 ? -18.426 -5.690 7.242 1.00 93.94 536 THR A C 1
ATOM 4324 O O . THR A 1 536 ? -19.638 -5.477 7.298 1.00 93.94 536 THR A O 1
ATOM 4327 N N . LEU A 1 537 ? -17.860 -6.670 7.960 1.00 92.75 537 LEU A N 1
ATOM 4328 C CA . LEU A 1 537 ? -18.613 -7.486 8.924 1.00 92.75 537 LEU A CA 1
ATOM 4329 C C . LEU A 1 537 ? -19.236 -6.632 10.034 1.00 92.75 537 LEU A C 1
ATOM 4331 O O . LEU A 1 537 ? -20.412 -6.811 10.339 1.00 92.75 537 LEU A O 1
ATOM 4335 N N . GLN A 1 538 ? -18.501 -5.669 10.598 1.00 94.62 538 GLN A N 1
ATOM 4336 C CA . GLN A 1 538 ? -19.049 -4.771 11.617 1.00 94.62 538 GLN A CA 1
ATOM 4337 C C . GLN A 1 538 ? -20.187 -3.898 11.065 1.00 94.62 538 GLN A C 1
ATOM 4339 O O . GLN A 1 538 ? -21.183 -3.700 11.762 1.00 94.62 538 GLN A O 1
ATOM 4344 N N . THR A 1 539 ? -20.091 -3.398 9.826 1.00 92.44 539 THR A N 1
ATOM 4345 C CA . THR A 1 539 ? -21.203 -2.656 9.208 1.00 92.44 539 THR A CA 1
ATOM 4346 C C . THR A 1 539 ? -22.417 -3.547 8.964 1.00 92.44 539 THR A C 1
ATOM 4348 O O . THR A 1 539 ? -23.525 -3.134 9.290 1.00 92.44 539 THR A O 1
ATOM 4351 N N . LEU A 1 540 ? -22.225 -4.786 8.497 1.00 90.75 540 LEU A N 1
ATOM 4352 C CA . LEU A 1 540 ? -23.318 -5.742 8.287 1.00 90.75 540 LEU A CA 1
ATOM 4353 C C . LEU A 1 540 ? -23.981 -6.173 9.605 1.00 90.75 540 LEU A C 1
ATOM 4355 O O . LEU A 1 540 ? -25.200 -6.311 9.658 1.00 90.75 540 LEU A O 1
ATOM 4359 N N . GLU A 1 541 ? -23.216 -6.341 10.686 1.00 94.19 541 GLU A N 1
ATOM 4360 C CA . GLU A 1 541 ? -23.753 -6.636 12.021 1.00 94.19 541 GLU A CA 1
ATOM 4361 C C . GLU A 1 541 ? -24.573 -5.447 12.561 1.00 94.19 541 GLU A C 1
ATOM 4363 O O . GLU A 1 541 ? -25.668 -5.640 13.091 1.00 94.19 541 GLU A O 1
ATOM 4368 N N . ASN A 1 542 ? -24.103 -4.210 12.352 1.00 92.44 542 ASN A N 1
ATOM 4369 C CA . ASN A 1 542 ? -24.842 -2.994 12.707 1.00 92.44 542 ASN A CA 1
ATOM 4370 C C . ASN A 1 542 ? -26.140 -2.851 11.884 1.00 92.44 542 ASN A C 1
ATOM 4372 O O . ASN A 1 542 ? -27.192 -2.527 12.435 1.00 92.44 542 ASN A O 1
ATOM 4376 N N . GLU A 1 543 ? -26.092 -3.112 10.574 1.00 92.94 543 GLU A N 1
ATOM 4377 C CA . GLU A 1 543 ? -27.265 -3.092 9.690 1.00 92.94 543 GLU A CA 1
ATOM 4378 C C . GLU A 1 543 ? -28.279 -4.175 10.071 1.00 92.94 543 GLU A C 1
ATOM 4380 O O . GLU A 1 543 ? -29.470 -3.886 10.190 1.00 92.94 543 GLU A O 1
ATOM 4385 N N . LYS A 1 544 ? -27.816 -5.397 10.354 1.00 92.81 544 LYS A N 1
ATOM 4386 C CA . LYS A 1 544 ? -28.628 -6.503 10.877 1.00 92.81 544 LYS A CA 1
ATOM 4387 C C . LYS A 1 544 ? -29.323 -6.118 12.183 1.00 92.81 544 LYS A C 1
ATOM 4389 O O . LYS A 1 544 ? -30.530 -6.318 12.293 1.00 92.81 544 LYS A O 1
ATOM 4394 N N . GLN A 1 545 ? -28.611 -5.520 13.143 1.00 93.44 545 GLN A N 1
ATOM 4395 C CA . GLN A 1 545 ? -29.213 -5.030 14.390 1.00 93.44 545 GLN A CA 1
ATOM 4396 C C . GLN A 1 545 ? -30.257 -3.933 14.131 1.00 93.44 545 GLN A C 1
ATOM 4398 O O . GLN A 1 545 ? -31.345 -3.976 14.704 1.00 93.44 545 GLN A O 1
ATOM 4403 N N . ALA A 1 546 ? -29.983 -2.991 13.223 1.00 92.62 546 ALA A N 1
ATOM 4404 C CA . ALA A 1 546 ? -30.928 -1.937 12.854 1.00 92.62 546 ALA A CA 1
ATOM 4405 C C . ALA A 1 546 ? -32.183 -2.478 12.138 1.00 92.62 546 ALA A C 1
ATOM 4407 O O . ALA A 1 546 ? -33.290 -1.993 12.378 1.00 92.62 546 ALA A O 1
ATOM 4408 N N . VAL A 1 547 ? -32.040 -3.494 11.280 1.00 92.00 547 VAL A N 1
ATOM 4409 C CA . VAL A 1 547 ? -33.166 -4.199 10.644 1.00 92.00 547 VAL A CA 1
ATOM 4410 C C . VAL A 1 547 ? -33.958 -4.996 11.679 1.00 92.00 547 VAL A C 1
ATOM 4412 O O . VAL A 1 547 ? -35.185 -4.939 11.669 1.00 92.00 547 VAL A O 1
ATOM 4415 N N . GLN A 1 548 ? -33.289 -5.676 12.610 1.00 94.81 548 GLN A N 1
ATOM 4416 C CA . GLN A 1 548 ? -33.945 -6.448 13.664 1.00 94.81 548 GLN A CA 1
ATOM 4417 C C . GLN A 1 548 ? -34.719 -5.546 14.641 1.00 94.81 548 GLN A C 1
ATOM 4419 O O . GLN A 1 548 ? -35.836 -5.890 15.015 1.00 94.81 548 GLN A O 1
ATOM 4424 N N . ALA A 1 549 ? -34.199 -4.360 14.975 1.00 93.44 549 ALA A N 1
ATOM 4425 C CA . ALA A 1 549 ? -34.918 -3.352 15.759 1.00 93.44 549 ALA A CA 1
ATOM 4426 C C . ALA A 1 549 ? -36.146 -2.779 15.021 1.00 93.44 549 ALA A C 1
ATOM 4428 O O . ALA A 1 549 ? -37.191 -2.556 15.627 1.00 93.44 549 ALA A O 1
ATOM 4429 N N . LYS A 1 550 ? -36.057 -2.580 13.697 1.00 94.62 550 LYS A N 1
ATOM 4430 C CA . LYS A 1 550 ? -37.220 -2.199 12.876 1.00 94.62 550 LYS A CA 1
ATOM 4431 C C . LYS A 1 550 ? -38.257 -3.320 12.798 1.00 94.62 550 LYS A C 1
ATOM 4433 O O . LYS A 1 550 ? -39.449 -3.036 12.829 1.00 94.62 550 LYS A O 1
ATOM 4438 N N . LEU A 1 551 ? -37.821 -4.578 12.715 1.00 94.50 551 LEU A N 1
ATOM 4439 C CA . LEU A 1 551 ? -38.717 -5.732 12.697 1.00 94.50 551 LEU A CA 1
ATOM 4440 C C . LEU A 1 551 ? -39.498 -5.841 14.011 1.00 94.50 551 LEU A C 1
ATOM 4442 O O . LEU A 1 551 ? -40.721 -5.910 13.965 1.00 94.50 551 LEU A O 1
ATOM 4446 N N . THR A 1 552 ? -38.832 -5.764 15.168 1.00 94.69 552 THR A N 1
ATOM 4447 C CA . THR A 1 552 ? -39.517 -5.820 16.472 1.00 94.69 552 THR A CA 1
ATOM 4448 C C . THR A 1 552 ? -40.447 -4.626 16.700 1.00 94.69 552 THR A C 1
ATOM 4450 O O . THR A 1 552 ? -41.516 -4.793 17.289 1.00 94.69 552 THR A O 1
ATOM 4453 N N . GLN A 1 553 ? -40.107 -3.437 16.185 1.00 95.44 553 GLN A N 1
ATOM 4454 C CA . GLN A 1 553 ? -41.024 -2.294 16.165 1.00 95.44 553 GLN A CA 1
ATOM 4455 C C . GLN A 1 553 ? -42.278 -2.593 15.325 1.00 95.44 553 GLN A C 1
ATOM 4457 O O . GLN A 1 553 ? -43.392 -2.405 15.809 1.00 95.44 553 GLN A O 1
ATOM 4462 N N . VAL A 1 554 ? -42.123 -3.096 14.095 1.00 94.56 554 VAL A N 1
ATOM 4463 C CA . VAL A 1 554 ? -43.257 -3.440 13.218 1.00 94.56 554 VAL A CA 1
ATOM 4464 C C . VAL A 1 554 ? -44.111 -4.563 13.817 1.00 94.56 554 VAL A C 1
ATOM 4466 O O . VAL A 1 554 ? -45.336 -4.485 13.770 1.00 94.56 554 VAL A O 1
ATOM 4469 N N . GLU A 1 555 ? -43.504 -5.574 14.442 1.00 95.38 555 GLU A N 1
ATOM 4470 C CA . GLU A 1 555 ? -44.220 -6.622 15.182 1.00 95.38 555 GLU A CA 1
ATOM 4471 C C . GLU A 1 555 ? -45.038 -6.049 16.350 1.00 95.38 555 GLU A C 1
ATOM 4473 O O . GLU A 1 555 ? -46.177 -6.468 16.569 1.00 95.38 555 GLU A O 1
ATOM 4478 N N . HIS A 1 556 ? -44.495 -5.069 17.078 1.00 95.19 556 HIS A N 1
ATOM 4479 C CA . HIS A 1 556 ? -45.207 -4.378 18.152 1.00 95.19 556 HIS A CA 1
ATOM 4480 C C . HIS A 1 556 ? -46.369 -3.524 17.617 1.00 95.19 556 HIS A C 1
ATOM 4482 O O . HIS A 1 556 ? -47.477 -3.596 18.144 1.00 95.19 556 HIS A O 1
ATOM 4488 N N . GLU A 1 557 ? -46.156 -2.753 16.547 1.00 94.44 557 GLU A N 1
ATOM 4489 C CA . GLU A 1 557 ? -47.203 -1.953 15.893 1.00 94.44 557 GLU A CA 1
ATOM 4490 C C . GLU A 1 557 ? -48.326 -2.823 15.306 1.00 94.44 557 GLU A C 1
ATOM 4492 O O . GLU A 1 557 ? -49.503 -2.473 15.408 1.00 94.44 557 GLU A O 1
ATOM 4497 N N . LEU A 1 558 ? -47.988 -3.979 14.723 1.00 93.31 558 LEU A N 1
ATOM 4498 C CA . LEU A 1 558 ? -48.967 -4.958 14.249 1.00 93.31 558 LEU A CA 1
ATOM 4499 C C . LEU A 1 558 ? -49.743 -5.587 15.410 1.00 93.31 558 LEU A C 1
ATOM 4501 O O . LEU A 1 558 ? -50.962 -5.712 15.315 1.00 93.31 558 LEU A O 1
ATOM 4505 N N . ARG A 1 559 ? -49.073 -5.934 16.516 1.00 96.69 559 ARG A N 1
ATOM 4506 C CA . ARG A 1 559 ? -49.729 -6.474 17.717 1.00 96.69 559 ARG A CA 1
ATOM 4507 C C . ARG A 1 559 ? -50.671 -5.455 18.365 1.00 96.69 559 ARG A C 1
ATOM 4509 O O . ARG A 1 559 ? -51.757 -5.838 18.789 1.00 96.69 559 ARG A O 1
ATOM 4516 N N . ALA A 1 560 ? -50.292 -4.177 18.399 1.00 95.25 560 ALA A N 1
ATOM 4517 C CA . ALA A 1 560 ? -51.160 -3.095 18.865 1.00 95.25 560 ALA A CA 1
ATOM 4518 C C . ALA A 1 560 ? -52.424 -2.989 17.994 1.00 95.25 560 ALA A C 1
ATOM 4520 O O . ALA A 1 560 ? -53.529 -3.132 18.509 1.00 95.25 560 ALA A O 1
ATOM 4521 N N . LYS A 1 561 ? -52.266 -2.901 16.664 1.00 93.50 561 LYS A N 1
ATOM 4522 C CA . LYS A 1 561 ? -53.394 -2.860 15.713 1.00 93.50 561 LYS A CA 1
ATOM 4523 C C . LYS A 1 561 ? -54.290 -4.102 15.780 1.00 93.50 561 LYS A C 1
ATOM 4525 O O . LYS A 1 561 ? -55.499 -3.990 15.609 1.00 93.50 561 LYS A O 1
ATOM 4530 N N . GLN A 1 562 ? -53.729 -5.287 16.033 1.00 94.50 562 GLN A N 1
ATOM 4531 C CA . GLN A 1 562 ? -54.514 -6.504 16.285 1.00 94.50 562 GLN A CA 1
ATOM 4532 C C . GLN A 1 562 ? -55.351 -6.387 17.568 1.00 94.50 562 GLN A C 1
ATOM 4534 O O . GLN A 1 562 ? -56.508 -6.804 17.570 1.00 94.50 562 GLN A O 1
ATOM 4539 N N . GLY A 1 563 ? -54.792 -5.795 18.628 1.00 94.69 563 GLY A N 1
ATOM 4540 C CA . GLY A 1 563 ? -55.517 -5.473 19.857 1.00 94.69 563 GLY A CA 1
ATOM 4541 C C . GLY A 1 563 ? -56.677 -4.506 19.613 1.00 94.69 563 GLY A C 1
ATOM 4542 O O . GLY A 1 563 ? -57.798 -4.803 20.018 1.00 94.69 563 GLY A O 1
ATOM 4543 N N . ASP A 1 564 ? -56.433 -3.414 18.883 1.00 93.81 564 ASP A N 1
ATOM 4544 C CA . ASP A 1 564 ? -57.461 -2.425 18.527 1.00 93.81 564 ASP A CA 1
ATOM 4545 C C . ASP A 1 564 ? -58.610 -3.062 17.722 1.00 93.81 564 ASP A C 1
ATOM 4547 O O . ASP A 1 564 ? -59.785 -2.818 17.997 1.00 93.81 564 ASP A O 1
ATOM 4551 N N . VAL A 1 565 ? -58.287 -3.932 16.756 1.00 94.81 565 VAL A N 1
ATOM 4552 C CA . VAL A 1 565 ? -59.282 -4.643 15.935 1.00 94.81 565 VAL A CA 1
ATOM 4553 C C . VAL A 1 565 ? -60.099 -5.647 16.754 1.00 94.81 565 VAL A C 1
ATOM 4555 O O . VAL A 1 565 ? -61.311 -5.734 16.560 1.00 94.81 565 VAL A O 1
ATOM 4558 N N . GLU A 1 566 ? -59.491 -6.399 17.676 1.00 95.44 566 GLU A N 1
ATOM 4559 C CA . GLU A 1 566 ? -60.254 -7.293 18.560 1.00 95.44 566 GLU A CA 1
ATOM 4560 C C . GLU A 1 566 ? -61.102 -6.509 19.577 1.00 95.44 566 GLU A C 1
ATOM 4562 O O . GLU A 1 566 ? -62.237 -6.911 19.838 1.00 95.44 566 GLU A O 1
ATOM 4567 N N . ALA A 1 567 ? -60.625 -5.364 20.078 1.00 95.25 567 ALA A N 1
ATOM 4568 C CA . ALA A 1 567 ? -61.405 -4.474 20.939 1.00 95.25 567 ALA A CA 1
ATOM 4569 C C . ALA A 1 567 ? -62.638 -3.916 20.205 1.00 95.25 567 ALA A C 1
ATOM 4571 O O . ALA A 1 567 ? -63.763 -4.038 20.700 1.00 95.25 567 ALA A O 1
ATOM 4572 N N . GLU A 1 568 ? -62.464 -3.409 18.983 1.00 94.06 568 GLU A N 1
ATOM 4573 C CA . GLU A 1 568 ? -63.565 -2.921 18.145 1.00 94.06 568 GLU A CA 1
ATOM 4574 C C . GLU A 1 568 ? -64.556 -4.042 17.795 1.00 94.06 568 GLU A C 1
ATOM 4576 O O . GLU A 1 568 ? -65.770 -3.873 17.886 1.00 94.06 568 GLU A O 1
ATOM 4581 N N . LYS A 1 569 ? -64.059 -5.243 17.490 1.00 94.06 569 LYS A N 1
ATOM 4582 C CA . LYS A 1 569 ? -64.883 -6.436 17.253 1.00 94.06 569 LYS A CA 1
ATOM 4583 C C . LYS A 1 569 ? -65.667 -6.861 18.499 1.00 94.06 569 LYS A C 1
ATOM 4585 O O . LYS A 1 569 ? -66.793 -7.337 18.358 1.00 94.06 569 LYS A O 1
ATOM 4590 N N . THR A 1 570 ? -65.120 -6.712 19.711 1.00 95.38 570 THR A N 1
ATOM 4591 C CA . THR A 1 570 ? -65.892 -6.933 20.947 1.00 95.38 570 THR A CA 1
ATOM 4592 C C . THR A 1 570 ? -66.936 -5.845 21.182 1.00 95.38 570 THR A C 1
ATOM 4594 O O . THR A 1 570 ? -68.063 -6.192 21.528 1.00 95.38 570 THR A O 1
ATOM 4597 N N . ARG A 1 571 ? -66.621 -4.576 20.891 1.00 96.25 571 ARG A N 1
ATOM 4598 C CA . ARG A 1 571 ? -67.562 -3.449 20.970 1.00 96.25 571 ARG A CA 1
ATOM 4599 C C . ARG A 1 571 ? -68.747 -3.634 20.018 1.00 96.25 571 ARG A C 1
ATOM 4601 O O . ARG A 1 571 ? -69.887 -3.648 20.460 1.00 96.25 571 ARG A O 1
ATOM 4608 N N . VAL A 1 572 ? -68.487 -3.916 18.741 1.00 94.56 572 VAL A N 1
ATOM 4609 C CA . VAL A 1 572 ? -69.532 -4.180 17.732 1.00 94.56 572 VAL A CA 1
ATOM 4610 C C . VAL A 1 572 ? -70.374 -5.413 18.086 1.00 94.56 572 VAL A C 1
ATOM 4612 O O . VAL A 1 572 ? -71.570 -5.444 17.807 1.00 94.56 572 VAL A O 1
ATOM 4615 N N . ARG A 1 573 ? -69.791 -6.436 18.729 1.00 95.62 573 ARG A N 1
ATOM 4616 C CA . ARG A 1 573 ? -70.554 -7.586 19.252 1.00 95.62 573 ARG A CA 1
ATOM 4617 C C . ARG A 1 573 ? -71.461 -7.209 20.423 1.00 95.62 573 ARG A C 1
ATOM 4619 O O . ARG A 1 573 ? -72.570 -7.725 20.480 1.00 95.62 573 ARG A O 1
ATOM 4626 N N . GLN A 1 574 ? -71.006 -6.343 21.329 1.00 95.38 574 GLN A N 1
ATOM 4627 C CA . GLN A 1 574 ? -71.829 -5.820 22.424 1.00 95.38 574 GLN A CA 1
ATOM 4628 C C . GLN A 1 574 ? -72.980 -4.974 21.874 1.00 95.38 574 GLN A C 1
ATOM 4630 O O . GLN A 1 574 ? -74.127 -5.265 22.185 1.00 95.38 574 GLN A O 1
ATOM 4635 N N . GLU A 1 575 ? -72.704 -4.039 20.961 1.00 95.25 575 GLU A N 1
ATOM 4636 C CA . GLU A 1 575 ? -73.728 -3.226 20.285 1.00 95.25 575 GLU A CA 1
ATOM 4637 C C . GLU A 1 575 ? -74.751 -4.093 19.527 1.00 95.25 575 GLU A C 1
ATOM 4639 O O . GLU A 1 575 ? -75.952 -3.837 19.588 1.00 95.25 575 GLU A O 1
ATOM 4644 N N . LEU A 1 576 ? -74.314 -5.171 18.860 1.00 93.38 576 LEU A N 1
ATOM 4645 C CA . LEU A 1 576 ? -75.218 -6.141 18.228 1.00 93.38 576 LEU A CA 1
ATOM 4646 C C . LEU A 1 576 ? -76.110 -6.882 19.231 1.00 93.38 576 LEU A C 1
ATOM 4648 O O . LEU A 1 576 ? -77.268 -7.155 18.917 1.00 93.38 576 LEU A O 1
ATOM 4652 N N . GLU A 1 577 ? -75.592 -7.228 20.408 1.00 95.75 577 GLU A N 1
ATOM 4653 C CA . GLU A 1 577 ? -76.355 -7.934 21.441 1.00 95.75 577 GLU A CA 1
ATOM 4654 C C . GLU A 1 577 ? -77.300 -6.986 22.201 1.00 95.75 577 GLU A C 1
ATOM 4656 O O . GLU A 1 577 ? -78.432 -7.352 22.514 1.00 95.75 577 GLU A O 1
ATOM 4661 N N . GLU A 1 578 ? -76.907 -5.726 22.398 1.00 94.69 578 GLU A N 1
ATOM 4662 C CA . GLU A 1 578 ? -77.795 -4.650 22.849 1.00 94.69 578 GLU A CA 1
ATOM 4663 C C . GLU A 1 578 ? -78.932 -4.420 21.845 1.00 94.69 578 GLU A C 1
ATOM 4665 O O . GLU A 1 578 ? -80.097 -4.405 22.228 1.00 94.69 578 GLU A O 1
ATOM 4670 N N . VAL A 1 579 ? -78.642 -4.348 20.542 1.00 94.44 579 VAL A N 1
ATOM 4671 C CA . VAL A 1 579 ? -79.679 -4.245 19.501 1.00 94.44 579 VAL A CA 1
ATOM 4672 C C . VAL A 1 579 ? -80.548 -5.507 19.431 1.00 94.44 579 VAL A C 1
ATOM 4674 O O . VAL A 1 579 ? -81.746 -5.408 19.171 1.00 94.44 579 VAL A O 1
ATOM 4677 N N . ARG A 1 580 ? -80.011 -6.706 19.684 1.00 94.56 580 ARG A N 1
ATOM 4678 C CA . ARG A 1 580 ? -80.820 -7.938 19.776 1.00 94.56 580 ARG A CA 1
ATOM 4679 C C . ARG A 1 580 ? -81.744 -7.927 20.980 1.00 94.56 580 ARG A C 1
ATOM 4681 O O . ARG A 1 580 ? -82.928 -8.183 20.808 1.00 94.56 580 ARG A O 1
ATOM 4688 N N . THR A 1 581 ? -81.240 -7.589 22.163 1.00 95.06 581 THR A N 1
ATOM 4689 C CA . THR A 1 581 ? -82.062 -7.496 23.378 1.00 95.06 581 THR A CA 1
ATOM 4690 C C . THR A 1 581 ? -83.105 -6.385 23.268 1.00 95.06 581 THR A C 1
ATOM 4692 O O . THR A 1 581 ? -84.244 -6.608 23.662 1.00 95.06 581 THR A O 1
ATOM 4695 N N . GLN A 1 582 ? -82.782 -5.248 22.642 1.00 93.38 582 GLN A N 1
ATOM 4696 C CA . GLN A 1 582 ? -83.756 -4.211 22.278 1.00 93.38 582 GLN A CA 1
ATOM 4697 C C . GLN A 1 582 ? -84.801 -4.717 21.275 1.00 93.38 582 GLN A C 1
ATOM 4699 O O . GLN A 1 582 ? -85.981 -4.430 21.432 1.00 93.38 582 GLN A O 1
ATOM 4704 N N . ASN A 1 583 ? -84.414 -5.499 20.264 1.00 91.19 583 ASN A N 1
ATOM 4705 C CA . ASN A 1 583 ? -85.384 -6.118 19.358 1.00 91.19 583 ASN A CA 1
ATOM 4706 C C . ASN A 1 583 ? -86.255 -7.154 20.084 1.00 91.19 583 ASN A C 1
ATOM 4708 O O . ASN A 1 583 ? -87.454 -7.189 19.852 1.00 91.19 583 ASN A O 1
ATOM 4712 N N . GLU A 1 584 ? -85.707 -7.967 20.989 1.00 93.81 584 GLU A N 1
ATOM 4713 C CA . GLU A 1 584 ? -86.489 -8.901 21.807 1.00 93.81 584 GLU A CA 1
ATOM 4714 C C . GLU A 1 584 ? -87.458 -8.188 22.754 1.00 93.81 584 GLU A C 1
ATOM 4716 O O . GLU A 1 584 ? -88.587 -8.650 22.916 1.00 93.81 584 GLU A O 1
ATOM 4721 N N . THR A 1 585 ? -87.057 -7.077 23.382 1.00 91.50 585 THR A N 1
ATOM 4722 C CA . THR A 1 585 ? -87.972 -6.279 24.209 1.00 91.50 585 THR A CA 1
ATOM 4723 C C . THR A 1 585 ? -88.997 -5.545 23.359 1.00 91.50 585 THR A C 1
ATOM 4725 O O . THR A 1 585 ? -90.142 -5.479 23.780 1.00 91.50 585 THR A O 1
ATOM 4728 N N . LEU A 1 586 ? -88.657 -5.085 22.151 1.00 91.44 586 LEU A N 1
ATOM 4729 C CA . LEU A 1 586 ? -89.629 -4.549 21.194 1.00 91.44 586 LEU A CA 1
ATOM 4730 C C . LEU A 1 586 ? -90.594 -5.623 20.681 1.00 91.44 586 LEU A C 1
ATOM 4732 O O . LEU A 1 586 ? -91.773 -5.331 20.549 1.00 91.44 586 LEU A O 1
ATOM 4736 N N . TYR A 1 587 ? -90.152 -6.862 20.440 1.00 91.69 587 TYR A N 1
ATOM 4737 C CA . TYR A 1 587 ? -91.046 -7.968 20.083 1.00 91.69 587 TYR A CA 1
ATOM 4738 C C . TYR A 1 587 ? -91.964 -8.352 21.247 1.00 91.69 587 TYR A C 1
ATOM 4740 O O . TYR A 1 587 ? -93.152 -8.551 21.021 1.00 91.69 587 TYR A O 1
ATOM 4748 N N . LYS A 1 588 ? -91.453 -8.398 22.486 1.00 91.38 588 LYS A N 1
ATOM 4749 C CA . LYS A 1 588 ? -92.280 -8.598 23.691 1.00 91.38 588 LYS A CA 1
ATOM 4750 C C . LYS A 1 588 ? -93.266 -7.452 23.882 1.00 91.38 588 LYS A C 1
ATOM 4752 O O . LYS A 1 588 ? -94.445 -7.712 24.040 1.00 91.38 588 LYS A O 1
ATOM 4757 N N . ALA A 1 589 ? -92.819 -6.204 23.768 1.00 85.75 589 ALA A N 1
ATOM 4758 C CA . ALA A 1 589 ? -93.677 -5.027 23.850 1.00 85.75 589 ALA A CA 1
ATOM 4759 C C . ALA A 1 589 ? -94.686 -4.961 22.695 1.00 85.75 589 ALA A C 1
ATOM 4761 O O . ALA A 1 589 ? -95.775 -4.445 22.887 1.00 85.75 589 ALA A O 1
ATOM 4762 N N . LEU A 1 590 ? -94.370 -5.493 21.509 1.00 88.31 590 LEU A N 1
ATOM 4763 C CA . LEU A 1 590 ? -95.304 -5.611 20.387 1.00 88.31 590 LEU A CA 1
ATOM 4764 C C . LEU A 1 590 ? -96.307 -6.752 20.593 1.00 88.31 590 LEU A C 1
ATOM 4766 O O . LEU A 1 590 ? -97.444 -6.618 20.163 1.00 88.31 590 LEU A O 1
ATOM 4770 N N . ASP A 1 591 ? -95.928 -7.846 21.254 1.00 87.69 591 ASP A N 1
ATOM 4771 C CA . ASP A 1 591 ? -96.842 -8.928 21.642 1.00 87.69 591 ASP A CA 1
ATOM 4772 C C . ASP A 1 591 ? -97.738 -8.505 22.822 1.00 87.69 591 ASP A C 1
ATOM 4774 O O . ASP A 1 591 ? -98.944 -8.736 22.813 1.00 87.69 591 ASP A O 1
ATOM 4778 N N . GLU A 1 592 ? -97.193 -7.758 23.783 1.00 85.38 592 GLU A N 1
ATOM 4779 C CA . GLU A 1 592 ? -97.928 -7.060 24.843 1.00 85.38 592 GLU A CA 1
ATOM 4780 C C . GLU A 1 592 ? -98.845 -5.976 24.265 1.00 85.38 592 GLU A C 1
ATOM 4782 O O . GLU A 1 592 ? -100.001 -5.908 24.653 1.00 85.38 592 GLU A O 1
ATOM 4787 N N . LEU A 1 593 ? -98.401 -5.182 23.284 1.00 83.38 593 LEU A N 1
ATOM 4788 C CA . LEU A 1 593 ? -99.247 -4.219 22.567 1.00 83.38 593 LEU A CA 1
ATOM 4789 C C . LEU A 1 593 ? -100.204 -4.887 21.581 1.00 83.38 593 LEU A C 1
ATOM 4791 O O . LEU A 1 593 ? -101.197 -4.273 21.230 1.00 83.38 593 LEU A O 1
ATOM 4795 N N . SER A 1 594 ? -99.957 -6.116 21.131 1.00 84.75 594 SER A N 1
ATOM 4796 C CA . SER A 1 594 ? -100.887 -6.893 20.306 1.00 84.75 594 SER A CA 1
ATOM 4797 C C . SER A 1 594 ? -101.963 -7.517 21.186 1.00 84.75 594 SER A C 1
ATOM 4799 O O . SER A 1 594 ? -103.147 -7.416 20.888 1.00 84.75 594 SER A O 1
ATOM 4801 N N . THR A 1 595 ? -101.595 -8.104 22.324 1.00 80.25 595 THR A N 1
ATOM 4802 C CA . THR A 1 595 ? -102.547 -8.610 23.321 1.00 80.25 595 THR A CA 1
ATOM 4803 C C . THR A 1 595 ? -103.327 -7.471 23.969 1.00 80.25 595 THR A C 1
ATOM 4805 O O . THR A 1 595 ? -104.549 -7.581 24.045 1.00 80.25 595 THR A O 1
ATOM 4808 N N . GLN A 1 596 ? -102.683 -6.347 24.304 1.00 79.25 596 GLN A N 1
ATOM 4809 C CA . GLN A 1 596 ? -103.365 -5.104 24.659 1.00 79.25 596 GLN A CA 1
ATOM 4810 C C . GLN A 1 596 ? -104.194 -4.594 23.491 1.00 79.25 596 GLN A C 1
ATOM 4812 O O . GLN A 1 596 ? -105.361 -4.405 23.701 1.00 79.25 596 GLN A O 1
ATOM 4817 N N . CYS A 1 597 ? -103.722 -4.461 22.249 1.00 71.56 597 CYS A N 1
ATOM 4818 C CA . CYS A 1 597 ? -104.567 -3.999 21.132 1.00 71.56 597 CYS A CA 1
ATOM 4819 C C . CYS A 1 597 ? -105.708 -4.973 20.786 1.00 71.56 597 CYS A C 1
ATOM 4821 O O . CYS A 1 597 ? -106.696 -4.546 20.212 1.00 71.56 597 CYS A O 1
ATOM 4823 N N . ASN A 1 598 ? -105.654 -6.244 21.189 1.00 71.56 598 ASN A N 1
ATOM 4824 C CA . ASN A 1 598 ? -106.805 -7.150 21.149 1.00 71.56 598 ASN A CA 1
ATOM 4825 C C . ASN A 1 598 ? -107.755 -6.905 22.343 1.00 71.56 598 ASN A C 1
ATOM 4827 O O . ASN A 1 598 ? -108.966 -6.799 22.152 1.00 71.56 598 ASN A O 1
ATOM 4831 N N . GLN A 1 599 ? -107.231 -6.716 23.560 1.00 64.50 599 GLN A N 1
ATOM 4832 C CA . GLN A 1 599 ? -107.993 -6.252 24.738 1.00 64.50 599 GLN A CA 1
ATOM 4833 C C . GLN A 1 599 ? -108.570 -4.841 24.539 1.00 64.50 599 GLN A C 1
ATOM 4835 O O . GLN A 1 599 ? -109.640 -4.540 25.036 1.00 64.50 599 GLN A O 1
ATOM 4840 N N . SER A 1 600 ? -107.920 -4.019 23.729 1.00 56.56 600 SER A N 1
ATOM 4841 C CA . SER A 1 600 ? -108.237 -2.653 23.349 1.00 56.56 600 SER A CA 1
ATOM 4842 C C . SER A 1 600 ? -108.797 -2.578 21.939 1.00 56.56 600 SER A C 1
ATOM 4844 O O . SER A 1 600 ? -109.078 -1.497 21.476 1.00 56.56 600 SER A O 1
ATOM 4846 N N . LEU A 1 601 ? -109.061 -3.688 21.259 1.00 56.44 601 LEU A N 1
ATOM 4847 C CA . LEU A 1 601 ? -110.105 -3.741 20.238 1.00 56.44 601 LEU A CA 1
ATOM 4848 C C . LEU A 1 601 ? -111.424 -4.060 20.943 1.00 56.44 601 LEU A C 1
ATOM 4850 O O . LEU A 1 601 ? -112.424 -3.421 20.636 1.00 56.44 601 LEU A O 1
ATOM 4854 N N . ASN A 1 602 ? -111.387 -4.889 21.996 1.00 50.22 602 ASN A N 1
ATOM 4855 C CA . ASN A 1 602 ? -112.489 -5.000 22.956 1.00 50.22 602 ASN A CA 1
ATOM 4856 C C . ASN A 1 602 ? -112.709 -3.691 23.767 1.00 50.22 602 ASN A C 1
ATOM 4858 O O . ASN A 1 602 ? -113.846 -3.380 24.113 1.00 50.22 602 ASN A O 1
ATOM 4862 N N . GLU A 1 603 ? -111.669 -2.888 24.049 1.00 43.88 603 GLU A N 1
ATOM 4863 C CA . GLU A 1 603 ? -111.800 -1.582 24.738 1.00 43.88 603 GLU A CA 1
ATOM 4864 C C . GLU A 1 603 ? -111.750 -0.342 23.818 1.00 43.88 603 GLU A C 1
ATOM 4866 O O . GLU A 1 603 ? -112.132 0.714 24.290 1.00 43.88 603 GLU A O 1
ATOM 4871 N N . ILE A 1 604 ? -111.391 -0.401 22.523 1.00 44.72 604 ILE A N 1
ATOM 4872 C CA . ILE A 1 604 ? -111.540 0.727 21.550 1.00 44.72 604 ILE A CA 1
ATOM 4873 C C . ILE A 1 604 ? -112.784 0.543 20.656 1.00 44.72 604 ILE A C 1
ATOM 4875 O O . ILE A 1 604 ? -113.241 1.491 20.017 1.00 44.72 604 ILE A O 1
ATOM 4879 N N . GLU A 1 605 ? -113.500 -0.579 20.805 1.00 48.19 605 GLU A N 1
ATOM 4880 C CA . GLU A 1 605 ? -114.971 -0.526 20.826 1.00 48.19 605 GLU A CA 1
ATOM 4881 C C . GLU A 1 605 ? -115.476 0.525 21.857 1.00 48.19 605 GLU A C 1
ATOM 4883 O O . GLU A 1 605 ? -116.575 1.053 21.709 1.00 48.19 605 GLU A O 1
ATOM 4888 N N . ASN A 1 606 ? -114.637 0.930 22.830 1.00 40.06 606 ASN A N 1
ATOM 4889 C CA . ASN A 1 606 ? -114.877 1.984 23.823 1.00 40.06 606 ASN A CA 1
ATOM 4890 C C . ASN A 1 606 ? -113.747 3.054 23.935 1.00 40.06 606 ASN A C 1
ATOM 4892 O O . ASN A 1 606 ? -113.235 3.315 25.024 1.00 40.06 606 ASN A O 1
ATOM 4896 N N . SER A 1 607 ? -113.488 3.789 22.841 1.00 30.98 607 SER A N 1
ATOM 4897 C CA . SER A 1 607 ? -112.879 5.151 22.788 1.00 30.98 607 SER A CA 1
ATOM 4898 C C . SER A 1 607 ? -111.382 5.331 22.467 1.00 30.98 607 SER A C 1
ATOM 4900 O O . SER A 1 607 ? -110.545 4.459 22.651 1.00 30.98 607 SER A O 1
ATOM 4902 N N . SER A 1 608 ? -111.063 6.518 21.933 1.00 34.91 608 SER A N 1
ATOM 4903 C CA . SER A 1 608 ? -109.779 6.908 21.338 1.00 34.91 608 SER A CA 1
ATOM 4904 C C . SER A 1 608 ? -109.318 8.296 21.810 1.00 34.91 608 SER A C 1
ATOM 4906 O O . SER A 1 608 ? -110.149 9.188 21.972 1.00 34.91 608 SER A O 1
ATOM 4908 N N . SER A 1 609 ? -108.001 8.522 21.949 1.00 33.72 609 SER A N 1
ATOM 4909 C CA . SER A 1 609 ? -107.360 9.831 21.693 1.00 33.72 609 SER A CA 1
ATOM 4910 C C . SER A 1 609 ? -105.821 9.746 21.659 1.00 33.72 609 SER A C 1
ATOM 4912 O O . SER A 1 609 ? -105.228 8.774 22.112 1.00 33.72 609 SER A O 1
ATOM 4914 N N . PHE A 1 610 ? -105.187 10.781 21.105 1.00 35.22 610 PHE A N 1
ATOM 4915 C CA . PHE A 1 610 ? -103.797 10.867 20.636 1.00 35.22 610 PHE A CA 1
ATOM 4916 C C . PHE A 1 610 ? -103.105 12.107 21.242 1.00 35.22 610 PHE A C 1
ATOM 4918 O O . PHE A 1 610 ? -103.755 13.151 21.283 1.00 35.22 610 PHE A O 1
ATOM 4925 N N . SER A 1 611 ? -101.804 12.070 21.587 1.00 45.66 611 SER A N 1
ATOM 4926 C CA . SER A 1 611 ? -100.924 13.270 21.570 1.00 45.66 611 SER A CA 1
ATOM 4927 C C . SER A 1 611 ? -99.429 13.001 21.850 1.00 45.66 611 SER A C 1
ATOM 4929 O O . SER A 1 611 ? -99.076 12.018 22.485 1.00 45.66 611 SER A O 1
ATOM 4931 N N . GLU A 1 612 ? -98.599 13.984 21.458 1.00 47.50 612 GLU A N 1
ATOM 4932 C CA . GLU A 1 612 ? -97.259 14.356 21.986 1.00 47.50 612 GLU A CA 1
ATOM 4933 C C . GLU A 1 612 ? -95.978 13.913 21.233 1.00 47.50 612 GLU A C 1
ATOM 4935 O O . GLU A 1 612 ? -94.985 14.641 21.275 1.00 47.50 612 GLU A O 1
ATOM 4940 N N . ASP A 1 613 ? -95.983 12.857 20.415 1.00 54.03 613 ASP A N 1
ATOM 4941 C CA . ASP A 1 613 ? -94.739 12.370 19.767 1.00 54.03 613 ASP A CA 1
ATOM 4942 C C . ASP A 1 613 ? -94.125 13.319 18.701 1.00 54.03 613 ASP A C 1
ATOM 4944 O O . ASP A 1 613 ? -92.909 13.354 18.475 1.00 54.03 613 ASP A O 1
ATOM 4948 N N . THR A 1 614 ? -94.947 14.142 18.039 1.00 55.97 614 THR A N 1
ATOM 4949 C CA . THR A 1 614 ? -94.544 14.921 16.848 1.00 55.97 614 THR A CA 1
ATOM 4950 C C . THR A 1 614 ? -93.482 15.994 17.124 1.00 55.97 614 THR A C 1
ATOM 4952 O O . THR A 1 614 ? -92.743 16.382 16.218 1.00 55.97 614 THR A O 1
ATOM 4955 N N . LEU A 1 615 ? -93.381 16.498 18.360 1.00 52.91 615 LEU A N 1
ATOM 4956 C CA . LEU A 1 615 ? -92.420 17.552 18.711 1.00 52.91 615 LEU A CA 1
ATOM 4957 C C . LEU A 1 615 ? -91.003 16.999 18.920 1.00 52.91 615 LEU A C 1
ATOM 4959 O O . LEU A 1 615 ? -90.027 17.639 18.525 1.00 52.91 615 LEU A O 1
ATOM 4963 N N . ARG A 1 616 ? -90.886 15.780 19.458 1.00 58.91 616 ARG A N 1
ATOM 4964 C CA . ARG A 1 616 ? -89.603 15.140 19.784 1.00 58.91 616 ARG A CA 1
ATOM 4965 C C . ARG A 1 616 ? -88.842 14.678 18.535 1.00 58.91 616 ARG A C 1
ATOM 4967 O O . ARG A 1 616 ? -87.612 14.718 18.497 1.00 58.91 616 ARG A O 1
ATOM 4974 N N . GLY A 1 617 ? -89.568 14.323 17.472 1.00 63.22 617 GLY A N 1
ATOM 4975 C CA . GLY A 1 617 ? -88.986 14.004 16.163 1.00 63.22 617 GLY A CA 1
ATOM 4976 C C . GLY A 1 617 ? -88.187 15.160 15.543 1.00 63.22 617 GLY A C 1
ATOM 4977 O O . GLY A 1 617 ? -87.131 14.929 14.954 1.00 63.22 617 GLY A O 1
ATOM 4978 N N . ASN A 1 618 ? -88.629 16.411 15.722 1.00 59.44 618 ASN A N 1
ATOM 4979 C CA . ASN A 1 618 ? -87.962 17.574 15.126 1.00 59.44 618 ASN A CA 1
ATOM 4980 C C . ASN A 1 618 ? -86.591 17.880 15.755 1.00 59.44 618 ASN A C 1
ATOM 4982 O O . ASN A 1 618 ? -85.665 18.253 15.032 1.00 59.44 618 ASN A O 1
ATOM 4986 N N . GLU A 1 619 ? -86.410 17.680 17.065 1.00 63.84 619 GLU A N 1
ATOM 4987 C CA . GLU A 1 619 ? -85.092 17.848 17.701 1.00 63.84 619 GLU A CA 1
ATOM 4988 C C . GLU A 1 619 ? -84.089 16.784 17.230 1.00 63.84 619 GLU A C 1
ATOM 4990 O O . GLU A 1 619 ? -82.938 17.109 16.918 1.00 63.84 619 GLU A O 1
ATOM 4995 N N . ASN A 1 620 ? -84.544 15.536 17.078 1.00 73.44 620 ASN A N 1
ATOM 4996 C CA . ASN A 1 620 ? -83.729 14.438 16.552 1.00 73.44 620 ASN A CA 1
ATOM 4997 C C . ASN A 1 620 ? -83.298 14.683 15.094 1.00 73.44 620 ASN A C 1
ATOM 4999 O O . ASN A 1 620 ? -82.151 14.427 14.730 1.00 73.44 620 ASN A O 1
ATOM 5003 N N . VAL A 1 621 ? -84.168 15.251 14.252 1.00 75.81 621 VAL A N 1
ATOM 5004 C CA . VAL A 1 621 ? -83.793 15.644 12.881 1.00 75.81 621 VAL A CA 1
ATOM 5005 C C . VAL A 1 621 ? -82.717 16.741 12.888 1.00 75.81 621 VAL A C 1
ATOM 5007 O O . VAL A 1 621 ? -81.774 16.690 12.095 1.00 75.81 621 VAL A O 1
ATOM 5010 N N . ILE A 1 622 ? -82.789 17.710 13.806 1.00 76.44 622 ILE A N 1
ATOM 5011 C CA . ILE A 1 622 ? -81.787 18.784 13.918 1.00 76.44 622 ILE A CA 1
ATOM 5012 C C . ILE A 1 622 ? -80.425 18.248 14.393 1.00 76.44 622 ILE A C 1
ATOM 5014 O O . ILE A 1 622 ? -79.391 18.706 13.891 1.00 76.44 622 ILE A O 1
ATOM 5018 N N . SER A 1 623 ? -80.384 17.282 15.319 1.00 79.88 623 SER A N 1
ATOM 5019 C CA . SER A 1 623 ? -79.122 16.659 15.749 1.00 79.88 623 SER A CA 1
ATOM 5020 C C . SER A 1 623 ? -78.484 15.844 14.617 1.00 79.88 623 SER A C 1
ATOM 5022 O O . SER A 1 623 ? -77.298 16.029 14.331 1.00 79.88 623 SER A O 1
ATOM 5024 N N . VAL A 1 624 ? -79.274 15.057 13.877 1.00 82.50 624 VAL A N 1
ATOM 5025 C CA . VAL A 1 624 ? -78.821 14.328 12.678 1.00 82.50 624 VAL A CA 1
ATOM 5026 C C . VAL A 1 624 ? -78.260 15.286 11.621 1.00 82.50 624 VAL A C 1
ATOM 5028 O O . VAL A 1 624 ? -77.167 15.054 11.107 1.00 82.50 624 VAL A O 1
ATOM 5031 N N . ILE A 1 625 ? -78.920 16.418 11.347 1.00 78.88 625 ILE A N 1
ATOM 5032 C CA . ILE A 1 625 ? -78.406 17.433 10.407 1.00 78.88 625 ILE A CA 1
ATOM 5033 C C . ILE A 1 625 ? -77.063 18.022 10.880 1.00 78.88 625 ILE A C 1
ATOM 5035 O O . ILE A 1 625 ? -76.179 18.263 10.052 1.00 78.88 625 ILE A O 1
ATOM 5039 N N . LYS A 1 626 ? -76.867 18.241 12.189 1.00 84.94 626 LYS A N 1
ATOM 5040 C CA . LYS A 1 626 ? -75.573 18.693 12.736 1.00 84.94 626 LYS A CA 1
ATOM 5041 C C . LYS A 1 626 ? -74.482 17.633 12.554 1.00 84.94 626 LYS A C 1
ATOM 5043 O O . LYS A 1 626 ? -73.409 17.973 12.055 1.00 84.94 626 LYS A O 1
ATOM 5048 N N . HIS A 1 627 ? -74.760 16.367 12.870 1.00 85.62 627 HIS A N 1
ATOM 5049 C CA . HIS A 1 627 ? -73.805 15.270 12.680 1.00 85.62 627 HIS A CA 1
ATOM 5050 C C . HIS A 1 627 ? -73.446 15.051 11.205 1.00 85.62 627 HIS A C 1
ATOM 5052 O O . HIS A 1 627 ? -72.265 14.943 10.884 1.00 85.62 627 HIS A O 1
ATOM 5058 N N . LEU A 1 628 ? -74.420 15.090 10.288 1.00 86.38 628 LEU A N 1
ATOM 5059 C CA . LEU A 1 628 ? -74.168 14.986 8.846 1.00 86.38 628 LEU A CA 1
ATOM 5060 C C . LEU A 1 628 ? -73.305 16.146 8.324 1.00 86.38 628 LEU A C 1
ATOM 5062 O O . LEU A 1 628 ? -72.408 15.929 7.509 1.00 86.38 628 LEU A O 1
ATOM 5066 N N . ARG A 1 629 ? -73.507 17.376 8.819 1.00 89.50 629 ARG A N 1
ATOM 5067 C CA . ARG A 1 629 ? -72.632 18.521 8.497 1.00 89.50 629 ARG A CA 1
ATOM 5068 C C . ARG A 1 629 ? -71.214 18.326 9.034 1.00 89.50 629 ARG A C 1
ATOM 5070 O O . ARG A 1 629 ? -70.260 18.613 8.313 1.00 89.50 629 ARG A O 1
ATOM 5077 N N . GLN A 1 630 ? -71.065 17.813 10.255 1.00 91.81 630 GLN A N 1
ATOM 5078 C CA . GLN A 1 630 ? -69.758 17.514 10.843 1.00 91.81 630 GLN A CA 1
ATOM 5079 C C . GLN A 1 630 ? -69.030 16.407 10.064 1.00 91.81 630 GLN A C 1
ATOM 5081 O O . GLN A 1 630 ? -67.877 16.601 9.689 1.00 91.81 630 GLN A O 1
ATOM 5086 N N . GLN A 1 631 ? -69.708 15.305 9.725 1.00 87.69 631 GLN A N 1
ATOM 5087 C CA . GLN A 1 631 ? -69.158 14.242 8.875 1.00 87.69 631 GLN A CA 1
ATOM 5088 C C . GLN A 1 631 ? -68.781 14.755 7.479 1.00 87.69 631 GLN A C 1
ATOM 5090 O O . GLN A 1 631 ? -67.697 14.452 6.993 1.00 87.69 631 GLN A O 1
ATOM 5095 N N . THR A 1 632 ? -69.614 15.599 6.860 1.00 91.19 632 THR A N 1
ATOM 5096 C CA . THR A 1 632 ? -69.293 16.233 5.566 1.00 91.19 632 THR A CA 1
ATOM 5097 C C . THR A 1 632 ? -68.049 17.124 5.669 1.00 91.19 632 THR A C 1
ATOM 5099 O O . THR A 1 632 ? -67.245 17.174 4.739 1.00 91.19 632 THR A O 1
ATOM 5102 N N . SER A 1 633 ? -67.860 17.817 6.797 1.00 89.94 633 SER A N 1
ATOM 5103 C CA . SER A 1 633 ? -66.660 18.621 7.051 1.00 89.94 633 SER A CA 1
ATOM 5104 C C . SER A 1 633 ? -65.414 17.756 7.251 1.00 89.94 633 SER A C 1
ATOM 5106 O O . SER A 1 633 ? -64.372 18.076 6.684 1.00 89.94 633 SER A O 1
ATOM 5108 N N . LEU A 1 634 ? -65.513 16.665 8.016 1.00 89.31 634 LEU A N 1
ATOM 5109 C CA . LEU A 1 634 ? -64.405 15.732 8.251 1.00 89.31 634 LEU A CA 1
ATOM 5110 C C . LEU A 1 634 ? -63.985 15.037 6.950 1.00 89.31 634 LEU A C 1
ATOM 5112 O O . LEU A 1 634 ? -62.835 15.162 6.549 1.00 89.31 634 LEU A O 1
ATOM 5116 N N . ALA A 1 635 ? -64.933 14.474 6.195 1.00 91.19 635 ALA A N 1
ATOM 5117 C CA . ALA A 1 635 ? -64.663 13.852 4.897 1.00 91.19 635 ALA A CA 1
ATOM 5118 C C . ALA A 1 635 ? -64.018 14.820 3.881 1.00 91.19 635 ALA A C 1
ATOM 5120 O O . ALA A 1 635 ? -63.266 14.402 2.998 1.00 91.19 635 ALA A O 1
ATOM 5121 N N . ARG A 1 636 ? -64.283 16.131 3.997 1.00 91.06 636 ARG A N 1
ATOM 5122 C CA . ARG A 1 636 ? -63.631 17.167 3.182 1.00 91.06 636 ARG A CA 1
ATOM 5123 C C . ARG A 1 636 ? -62.176 17.406 3.594 1.00 91.06 636 ARG A C 1
ATOM 5125 O O . ARG A 1 636 ? -61.342 17.605 2.713 1.00 91.06 636 ARG A O 1
ATOM 5132 N N . ILE A 1 637 ? -61.883 17.374 4.895 1.00 91.25 637 ILE A N 1
ATOM 5133 C CA . ILE A 1 637 ? -60.521 17.461 5.442 1.00 91.25 637 ILE A CA 1
ATOM 5134 C C . ILE A 1 637 ? -59.730 16.205 5.060 1.00 91.25 637 ILE A C 1
ATOM 5136 O O . ILE A 1 637 ? -58.640 16.328 4.510 1.00 91.25 637 ILE A O 1
ATOM 5140 N N . ASP A 1 638 ? -60.305 15.014 5.234 1.00 91.88 638 ASP A N 1
ATOM 5141 C CA . ASP A 1 638 ? -59.663 13.743 4.876 1.00 91.88 638 ASP A CA 1
ATOM 5142 C C . ASP A 1 638 ? -59.353 13.673 3.378 1.00 91.88 638 ASP A C 1
ATOM 5144 O O . ASP A 1 638 ? -58.237 13.336 2.984 1.00 91.88 638 ASP A O 1
ATOM 5148 N N . LYS A 1 639 ? -60.294 14.099 2.522 1.00 92.81 639 LYS A N 1
ATOM 5149 C CA . LYS A 1 639 ? -60.042 14.245 1.083 1.00 92.81 639 LYS A CA 1
ATOM 5150 C C . LYS A 1 639 ? -58.871 15.196 0.801 1.00 92.81 639 LYS A C 1
ATOM 5152 O O . LYS A 1 639 ? -58.024 14.875 -0.029 1.00 92.81 639 LYS A O 1
ATOM 5157 N N . GLN A 1 640 ? -58.812 16.348 1.470 1.00 93.31 640 GLN A N 1
ATOM 5158 C CA . GLN A 1 640 ? -57.725 17.313 1.287 1.00 93.31 640 GLN A CA 1
ATOM 5159 C C . GLN A 1 640 ? -56.372 16.749 1.760 1.00 93.31 640 GLN A C 1
ATOM 5161 O O . GLN A 1 640 ? -55.361 16.977 1.095 1.00 93.31 640 GLN A O 1
ATOM 5166 N N . ASN A 1 641 ? -56.353 15.976 2.850 1.00 88.94 641 ASN A N 1
ATOM 5167 C CA . ASN A 1 641 ? -55.162 15.284 3.347 1.00 88.94 641 ASN A CA 1
ATOM 5168 C C . ASN A 1 641 ? -54.674 14.236 2.336 1.00 88.94 641 ASN A C 1
ATOM 5170 O O . ASN A 1 641 ? -53.519 14.295 1.918 1.00 88.94 641 ASN A O 1
ATOM 5174 N N . ILE A 1 642 ? -55.568 13.376 1.835 1.00 92.69 642 ILE A N 1
ATOM 5175 C CA . ILE A 1 642 ? -55.260 12.389 0.787 1.00 92.69 642 ILE A CA 1
ATOM 5176 C C . ILE A 1 642 ? -54.739 13.083 -0.485 1.00 92.69 642 ILE A C 1
ATOM 5178 O O . ILE A 1 642 ? -53.775 12.625 -1.094 1.00 92.69 642 ILE A O 1
ATOM 5182 N N . GLU A 1 643 ? -55.314 14.220 -0.892 1.00 92.50 643 GLU A N 1
ATOM 5183 C CA . GLU A 1 643 ? -54.824 15.008 -2.034 1.00 92.50 643 GLU A CA 1
ATOM 5184 C C . GLU A 1 643 ? -53.451 15.662 -1.783 1.00 92.50 643 GLU A C 1
ATOM 5186 O O . GLU A 1 643 ? -52.700 15.895 -2.736 1.00 92.50 643 GLU A O 1
ATOM 5191 N N . CYS A 1 644 ? -53.099 15.984 -0.535 1.00 93.44 644 CYS A N 1
ATOM 5192 C CA . CYS A 1 644 ? -51.758 16.434 -0.148 1.00 93.44 644 CYS A CA 1
ATOM 5193 C C . CYS A 1 644 ? -50.751 15.274 -0.175 1.00 93.44 644 CYS A C 1
ATOM 5195 O O . CYS A 1 644 ? -49.724 15.383 -0.844 1.00 93.44 644 CYS A O 1
ATOM 5197 N N . GLU A 1 645 ? -51.064 14.145 0.461 1.00 90.06 645 GLU A N 1
ATOM 5198 C CA . GLU A 1 645 ? -50.227 12.937 0.468 1.00 90.06 645 GLU A CA 1
ATOM 5199 C C . GLU A 1 645 ? -49.977 12.415 -0.951 1.00 90.06 645 GLU A C 1
ATOM 5201 O O . GLU A 1 645 ? -48.842 12.129 -1.323 1.00 90.06 645 GLU A O 1
ATOM 5206 N N . ASN A 1 646 ? -51.008 12.386 -1.801 1.00 90.69 646 ASN A N 1
ATOM 5207 C CA . ASN A 1 646 ? -50.885 11.973 -3.199 1.00 90.69 646 ASN A CA 1
ATOM 5208 C C . ASN A 1 646 ? -49.940 12.890 -4.002 1.00 90.69 646 ASN A C 1
ATOM 5210 O O . ASN A 1 646 ? -49.239 12.416 -4.897 1.00 90.69 646 ASN A O 1
ATOM 5214 N N . ARG A 1 647 ? -49.882 14.192 -3.678 1.00 92.62 647 ARG A N 1
ATOM 5215 C CA . ARG A 1 647 ? -48.920 15.137 -4.274 1.00 92.62 647 ARG A CA 1
ATOM 5216 C C . ARG A 1 647 ? -47.491 14.888 -3.787 1.00 92.62 647 ARG A C 1
ATOM 5218 O O . ARG A 1 647 ? -46.585 14.893 -4.618 1.00 92.62 647 ARG A O 1
ATOM 5225 N N . VAL A 1 648 ? -47.295 14.619 -2.494 1.00 93.50 648 VAL A N 1
ATOM 5226 C CA . VAL A 1 648 ? -45.978 14.260 -1.931 1.00 93.50 648 VAL A CA 1
ATOM 5227 C C . VAL A 1 648 ? -45.470 12.958 -2.557 1.00 93.50 648 VAL A C 1
ATOM 5229 O O . VAL A 1 648 ? -44.408 12.954 -3.172 1.00 93.50 648 VAL A O 1
ATOM 5232 N N . LEU A 1 649 ? -46.281 11.896 -2.547 1.00 92.06 649 LEU A N 1
ATOM 5233 C CA . LEU A 1 649 ? -45.930 10.597 -3.134 1.00 92.06 649 LEU A CA 1
ATOM 5234 C C . LEU A 1 649 ? -45.612 10.684 -4.636 1.00 92.06 649 LEU A C 1
ATOM 5236 O O . LEU A 1 649 ? -44.709 9.998 -5.112 1.00 92.06 649 LEU A O 1
ATOM 5240 N N . LYS A 1 650 ? -46.306 11.543 -5.398 1.00 94.44 650 LYS A N 1
ATOM 5241 C CA . LYS A 1 650 ? -45.965 11.816 -6.808 1.00 94.44 650 LYS A CA 1
ATOM 5242 C C . LYS A 1 650 ? -44.606 12.503 -6.955 1.00 94.44 650 LYS A C 1
ATOM 5244 O O . LYS A 1 650 ? -43.823 12.089 -7.807 1.00 94.44 650 LYS A O 1
ATOM 5249 N N . SER A 1 651 ? -44.317 13.503 -6.121 1.00 90.81 651 SER A N 1
ATOM 5250 C CA . SER A 1 651 ? -43.019 14.191 -6.097 1.00 90.81 651 SER A CA 1
ATOM 5251 C C . SER A 1 651 ? -41.871 13.230 -5.763 1.00 90.81 651 SER A C 1
ATOM 5253 O O . SER A 1 651 ? -40.846 13.227 -6.446 1.00 90.81 651 SER A O 1
ATOM 5255 N N . ASP A 1 652 ? -42.056 12.359 -4.770 1.00 90.69 652 ASP A N 1
ATOM 5256 C CA . ASP A 1 652 ? -41.057 11.357 -4.384 1.00 90.69 652 ASP A CA 1
ATOM 5257 C C . ASP A 1 652 ? -40.842 10.310 -5.483 1.00 90.69 652 ASP A C 1
ATOM 5259 O O . ASP A 1 652 ? -39.705 9.963 -5.805 1.00 90.69 652 ASP A O 1
ATOM 5263 N N . LEU A 1 653 ? -41.919 9.859 -6.134 1.00 92.06 653 LEU A N 1
ATOM 5264 C CA . LEU A 1 653 ? -41.860 8.944 -7.275 1.00 92.06 653 LEU A CA 1
ATOM 5265 C C . LEU A 1 653 ? -41.100 9.569 -8.459 1.00 92.06 653 LEU A C 1
ATOM 5267 O O . LEU A 1 653 ? -40.276 8.897 -9.084 1.00 92.06 653 LEU A O 1
ATOM 5271 N N . GLU A 1 654 ? -41.314 10.853 -8.756 1.00 94.31 654 GLU A N 1
ATOM 5272 C CA . GLU A 1 654 ? -40.523 11.578 -9.758 1.00 94.31 654 GLU A CA 1
ATOM 5273 C C . GLU A 1 654 ? -39.047 11.714 -9.367 1.00 94.31 654 GLU A C 1
ATOM 5275 O O . GLU A 1 654 ? -38.175 11.493 -10.210 1.00 94.31 654 GLU A O 1
ATOM 5280 N N . MET A 1 655 ? -38.747 12.033 -8.105 1.00 93.31 655 MET A N 1
ATOM 5281 C CA . MET A 1 655 ? -37.371 12.120 -7.606 1.00 93.31 655 MET A CA 1
ATOM 5282 C C . MET A 1 655 ? -36.646 10.772 -7.725 1.00 93.31 655 MET A C 1
ATOM 5284 O O . MET A 1 655 ? -35.506 10.718 -8.189 1.00 93.31 655 MET A O 1
ATOM 5288 N N . LEU A 1 656 ? -37.312 9.675 -7.353 1.00 89.56 656 LEU A N 1
ATOM 5289 C CA . LEU A 1 656 ? -36.778 8.318 -7.472 1.00 89.56 656 LEU A CA 1
ATOM 5290 C C . LEU A 1 656 ? -36.570 7.911 -8.936 1.00 89.56 656 LEU A C 1
ATOM 5292 O O . LEU A 1 656 ? -35.542 7.315 -9.251 1.00 89.56 656 LEU A O 1
ATOM 5296 N N . LYS A 1 657 ? -37.474 8.291 -9.851 1.00 93.69 657 LYS A N 1
ATOM 5297 C CA . LYS A 1 657 ? -37.277 8.093 -11.299 1.00 93.69 657 LYS A CA 1
ATOM 5298 C C . LYS A 1 657 ? -36.058 8.846 -11.836 1.00 93.69 657 LYS A C 1
ATOM 5300 O O . LYS A 1 657 ? -35.315 8.274 -12.627 1.00 93.69 657 LYS A O 1
ATOM 5305 N N . ARG A 1 658 ? -35.820 10.092 -11.405 1.00 94.44 658 ARG A N 1
ATOM 5306 C CA . ARG A 1 658 ? -34.624 10.862 -11.806 1.00 94.44 658 ARG A CA 1
ATOM 5307 C C . ARG A 1 658 ? -33.342 10.182 -11.316 1.00 94.44 658 ARG A C 1
ATOM 5309 O O . ARG A 1 658 ? -32.495 9.856 -12.139 1.00 94.44 658 ARG A O 1
ATOM 5316 N N . LYS A 1 659 ? -33.275 9.818 -10.030 1.00 90.00 659 LYS A N 1
ATOM 5317 C CA . LYS A 1 659 ? -32.145 9.064 -9.445 1.00 90.00 659 LYS A CA 1
ATOM 5318 C C . LYS A 1 659 ? -31.892 7.719 -10.141 1.00 90.00 659 LYS A C 1
ATOM 5320 O O . LYS A 1 659 ? -30.743 7.328 -10.336 1.00 90.00 659 LYS A O 1
ATOM 5325 N N . LEU A 1 660 ? -32.951 7.005 -10.533 1.00 91.12 660 LEU A N 1
ATOM 5326 C CA . LEU A 1 660 ? -32.840 5.754 -11.289 1.00 91.12 660 LEU A CA 1
ATOM 5327 C C . LEU A 1 660 ? -32.263 5.985 -12.695 1.00 91.12 660 LEU A C 1
ATOM 5329 O O . LEU A 1 660 ? -31.436 5.196 -13.149 1.00 91.12 660 LEU A O 1
ATOM 5333 N N . ASN A 1 661 ? -32.670 7.055 -13.381 1.00 93.62 661 ASN A N 1
ATOM 5334 C CA . ASN A 1 661 ? -32.127 7.409 -14.693 1.00 93.62 661 ASN A CA 1
ATOM 5335 C C . ASN A 1 661 ? -30.650 7.825 -14.593 1.00 93.62 661 ASN A C 1
ATOM 5337 O O . ASN A 1 661 ? -29.827 7.264 -15.310 1.00 93.62 661 ASN A O 1
ATOM 5341 N N . GLU A 1 662 ? -30.300 8.702 -13.647 1.00 93.12 662 GLU A N 1
ATOM 5342 C CA . GLU A 1 662 ? -28.917 9.124 -13.365 1.00 93.12 662 GLU A CA 1
ATOM 5343 C C . GLU A 1 662 ? -27.999 7.917 -13.082 1.00 93.12 662 GLU A C 1
ATOM 5345 O O . GLU A 1 662 ? -26.913 7.797 -13.649 1.00 93.12 662 GLU A O 1
ATOM 5350 N N . SER A 1 663 ? -28.460 6.963 -12.265 1.00 88.62 663 SER A N 1
ATOM 5351 C CA . SER A 1 663 ? -27.725 5.722 -11.975 1.00 88.62 663 SER A CA 1
ATOM 5352 C C . SER A 1 663 ? -27.530 4.841 -13.221 1.00 88.62 663 SER A C 1
ATOM 5354 O O . SER A 1 663 ? -26.441 4.310 -13.450 1.00 88.62 663 SER A O 1
ATOM 5356 N N . ASN A 1 664 ? -28.549 4.728 -14.081 1.00 91.19 664 ASN A N 1
ATOM 5357 C CA . ASN A 1 664 ? -28.443 3.998 -15.348 1.00 91.19 664 ASN A CA 1
ATOM 5358 C C . ASN A 1 664 ? -27.491 4.678 -16.349 1.00 91.19 664 ASN A C 1
ATOM 5360 O O . ASN A 1 664 ? -26.767 3.988 -17.070 1.00 91.19 664 ASN A O 1
ATOM 5364 N N . GLU A 1 665 ? -27.462 6.011 -16.396 1.00 94.44 665 GLU A N 1
ATOM 5365 C CA . GLU A 1 665 ? -26.523 6.774 -17.225 1.00 94.44 665 GLU A CA 1
ATOM 5366 C C . GLU A 1 665 ? -25.074 6.556 -16.769 1.00 94.44 665 GLU A C 1
ATOM 5368 O O . GLU A 1 665 ? -24.221 6.221 -17.596 1.00 94.44 665 GLU A O 1
ATOM 5373 N N . LEU A 1 666 ? -24.806 6.621 -15.459 1.00 90.56 666 LEU A N 1
ATOM 5374 C CA . LEU A 1 666 ? -23.491 6.312 -14.880 1.00 90.56 666 LEU A CA 1
ATOM 5375 C C . LEU A 1 666 ? -23.058 4.862 -15.152 1.00 90.56 666 LEU A C 1
ATOM 5377 O O . LEU A 1 666 ? -21.923 4.621 -15.569 1.00 90.56 666 LEU A O 1
ATOM 5381 N N . LEU A 1 667 ? -23.965 3.891 -14.996 1.00 90.06 667 LEU A N 1
ATOM 5382 C CA . LEU A 1 667 ? -23.693 2.483 -15.300 1.00 90.06 667 LEU A CA 1
ATOM 5383 C C . LEU A 1 667 ? -23.339 2.271 -16.781 1.00 90.06 667 LEU A C 1
ATOM 5385 O O . LEU A 1 667 ? -22.453 1.479 -17.110 1.00 90.06 667 LEU A O 1
ATOM 5389 N N . ASN A 1 668 ? -24.010 2.979 -17.691 1.00 90.88 668 ASN A N 1
ATOM 5390 C CA . ASN A 1 668 ? -23.709 2.917 -19.119 1.00 90.88 668 ASN A CA 1
ATOM 5391 C C . ASN A 1 668 ? -22.397 3.637 -19.475 1.00 90.88 668 ASN A C 1
ATOM 5393 O O . ASN A 1 668 ? -21.673 3.163 -20.354 1.00 90.88 668 ASN A O 1
ATOM 5397 N N . ALA A 1 669 ? -22.042 4.716 -18.771 1.00 91.56 669 ALA A N 1
ATOM 5398 C CA . ALA A 1 669 ? -20.747 5.379 -18.914 1.00 91.56 669 ALA A CA 1
ATOM 5399 C C . ALA A 1 669 ? -19.583 4.449 -18.520 1.00 91.56 669 ALA A C 1
ATOM 5401 O O . ALA A 1 669 ? -18.661 4.265 -19.317 1.00 91.56 669 ALA A O 1
ATOM 5402 N N . GLU A 1 670 ? -19.655 3.778 -17.363 1.00 85.94 670 GLU A N 1
ATOM 5403 C CA . GLU A 1 670 ? -18.632 2.802 -16.949 1.00 85.94 670 GLU A CA 1
ATOM 5404 C C . GLU A 1 670 ? -18.591 1.566 -17.865 1.00 85.94 670 GLU A C 1
ATOM 5406 O O . GLU A 1 670 ? -17.510 1.111 -18.237 1.00 85.94 670 GLU A O 1
ATOM 5411 N N . ARG A 1 671 ? -19.738 1.064 -18.348 1.00 91.88 671 ARG A N 1
ATOM 5412 C CA . ARG A 1 671 ? -19.761 -0.002 -19.375 1.00 91.88 671 ARG A CA 1
ATOM 5413 C C . ARG A 1 671 ? -19.045 0.406 -20.664 1.00 91.88 671 ARG A C 1
ATOM 5415 O O . ARG A 1 671 ? -18.350 -0.417 -21.258 1.00 91.88 671 ARG A O 1
ATOM 5422 N N . ASN A 1 672 ? -19.204 1.651 -21.112 1.00 92.00 672 ASN A N 1
ATOM 5423 C CA . ASN A 1 672 ? -18.520 2.153 -22.304 1.00 92.00 672 ASN A CA 1
ATOM 5424 C C . ASN A 1 672 ? -17.017 2.347 -22.060 1.00 92.00 672 ASN A C 1
ATOM 5426 O O . ASN A 1 672 ? -16.214 1.963 -22.907 1.00 92.00 672 ASN A O 1
ATOM 5430 N N . LYS A 1 673 ? -16.631 2.863 -20.889 1.00 93.56 673 LYS A N 1
ATOM 5431 C CA . LYS A 1 673 ? -15.233 2.990 -20.455 1.00 93.56 673 LYS A CA 1
ATOM 5432 C C . LYS A 1 673 ? -14.534 1.630 -20.372 1.00 93.56 673 LYS A C 1
ATOM 5434 O O . LYS A 1 673 ? -13.456 1.475 -20.938 1.00 93.56 673 LYS A O 1
ATOM 5439 N N . ASN A 1 674 ? -15.178 0.613 -19.798 1.00 89.75 674 ASN A N 1
ATOM 5440 C CA . ASN A 1 674 ? -14.640 -0.750 -19.766 1.00 89.75 674 ASN A CA 1
ATOM 5441 C C . ASN A 1 674 ? -14.456 -1.343 -21.171 1.00 89.75 674 ASN A C 1
ATOM 5443 O O . ASN A 1 674 ? -13.401 -1.905 -21.440 1.00 89.75 674 ASN A O 1
ATOM 5447 N N . LYS A 1 675 ? -15.399 -1.137 -22.104 1.00 91.94 675 LYS A N 1
ATOM 5448 C CA . LYS A 1 675 ? -15.232 -1.549 -23.516 1.00 91.94 675 LYS A CA 1
ATOM 5449 C C . LYS A 1 675 ? -14.082 -0.832 -24.232 1.00 91.94 675 LYS A C 1
ATOM 5451 O O . LYS A 1 675 ? -13.500 -1.388 -25.161 1.00 91.94 675 LYS A O 1
ATOM 5456 N N . VAL A 1 676 ? -13.771 0.412 -23.857 1.00 91.44 676 VAL A N 1
ATOM 5457 C CA . VAL A 1 676 ? -12.589 1.122 -24.376 1.00 91.44 676 VAL A CA 1
ATOM 5458 C C . VAL A 1 676 ? -11.315 0.515 -23.789 1.00 91.44 676 VAL A C 1
ATOM 5460 O O . VAL A 1 676 ? -10.407 0.208 -24.555 1.00 91.44 676 VAL A O 1
ATOM 5463 N N . ASN A 1 677 ? -11.281 0.267 -22.476 1.00 89.81 677 ASN A N 1
ATOM 5464 C CA . ASN A 1 677 ? -10.142 -0.349 -21.789 1.00 89.81 677 ASN A CA 1
ATOM 5465 C C . ASN A 1 677 ? -9.833 -1.763 -22.316 1.00 89.81 677 ASN A C 1
ATOM 5467 O O . ASN A 1 677 ? -8.676 -2.101 -22.548 1.00 89.81 677 ASN A O 1
ATOM 5471 N N . GLU A 1 678 ? -10.863 -2.575 -22.557 1.00 92.00 678 GLU A N 1
ATOM 5472 C CA . GLU A 1 678 ? -10.756 -3.909 -23.160 1.00 92.00 678 GLU A CA 1
ATOM 5473 C C . GLU A 1 678 ? -10.095 -3.834 -24.548 1.00 92.00 678 GLU A C 1
ATOM 5475 O O . GLU A 1 678 ? -9.100 -4.508 -24.803 1.00 92.00 678 GLU A O 1
ATOM 5480 N N . LYS A 1 679 ? -10.547 -2.907 -25.404 1.00 91.38 679 LYS A N 1
ATOM 5481 C CA . LYS A 1 679 ? -9.944 -2.662 -26.726 1.00 91.38 679 LYS A CA 1
ATOM 5482 C C . LYS A 1 679 ? -8.531 -2.081 -26.672 1.00 91.38 679 LYS A C 1
ATOM 5484 O O . LYS A 1 679 ? -7.761 -2.293 -27.607 1.00 91.38 679 LYS A O 1
ATOM 5489 N N . THR A 1 680 ? -8.169 -1.314 -25.641 1.00 90.19 680 THR A N 1
ATOM 5490 C CA . THR A 1 680 ? -6.775 -0.871 -25.481 1.00 90.19 680 THR A CA 1
ATOM 5491 C C . THR A 1 680 ? -5.889 -2.020 -25.020 1.00 90.19 680 THR A C 1
ATOM 5493 O O . THR A 1 680 ? -4.798 -2.165 -25.558 1.00 90.19 680 THR A O 1
ATOM 5496 N N . LEU A 1 681 ? -6.359 -2.878 -24.107 1.00 89.94 681 LEU A N 1
ATOM 5497 C CA . LEU A 1 681 ? -5.639 -4.086 -23.686 1.00 89.94 681 LEU A CA 1
ATOM 5498 C C . LEU A 1 681 ? -5.430 -5.065 -24.850 1.00 89.94 681 LEU A C 1
ATOM 5500 O O . LEU A 1 681 ? -4.319 -5.554 -25.027 1.00 89.94 681 LEU A O 1
ATOM 5504 N N . GLU A 1 682 ? -6.445 -5.279 -25.690 1.00 90.94 682 GLU A N 1
ATOM 5505 C CA . GLU A 1 682 ? -6.343 -6.093 -26.910 1.00 90.94 682 GLU A CA 1
ATOM 5506 C C . GLU A 1 682 ? -5.254 -5.554 -27.858 1.00 90.94 682 GLU A C 1
ATOM 5508 O O . GLU A 1 682 ? -4.353 -6.290 -28.258 1.00 90.94 682 GLU A O 1
ATOM 5513 N N . LYS A 1 683 ? -5.242 -4.239 -28.121 1.00 89.88 683 LYS A N 1
ATOM 5514 C CA . LYS A 1 683 ? -4.182 -3.588 -28.914 1.00 89.88 683 LYS A CA 1
ATOM 5515 C C . LYS A 1 683 ? -2.801 -3.660 -28.265 1.00 89.88 683 LYS A C 1
ATOM 5517 O O . LYS A 1 683 ? -1.811 -3.801 -28.976 1.00 89.88 683 LYS A O 1
ATOM 5522 N N . HIS A 1 684 ? -2.707 -3.552 -26.940 1.00 87.19 684 HIS A N 1
ATOM 5523 C CA . HIS A 1 684 ? -1.437 -3.734 -26.239 1.00 87.19 684 HIS A CA 1
ATOM 5524 C C . HIS A 1 684 ? -0.934 -5.177 -26.378 1.00 87.19 684 HIS A C 1
ATOM 5526 O O . HIS A 1 684 ? 0.243 -5.365 -26.665 1.00 87.19 684 HIS A O 1
ATOM 5532 N N . ALA A 1 685 ? -1.811 -6.181 -26.289 1.00 90.31 685 ALA A N 1
ATOM 5533 C CA . ALA A 1 685 ? -1.456 -7.578 -26.531 1.00 90.31 685 ALA A CA 1
ATOM 5534 C C . ALA A 1 685 ? -1.031 -7.840 -27.993 1.00 90.31 685 ALA A C 1
ATOM 5536 O O . ALA A 1 685 ? -0.090 -8.594 -28.229 1.00 90.31 685 ALA A O 1
ATOM 5537 N N . GLU A 1 686 ? -1.662 -7.197 -28.982 1.00 90.44 686 GLU A N 1
ATOM 5538 C CA . GLU A 1 686 ? -1.202 -7.240 -30.381 1.00 90.44 686 GLU A CA 1
ATOM 5539 C C . GLU A 1 686 ? 0.176 -6.591 -30.581 1.00 90.44 686 GLU A C 1
ATOM 5541 O O . GLU A 1 686 ? 0.975 -7.079 -31.381 1.00 90.44 686 GLU A O 1
ATOM 5546 N N . LEU A 1 687 ? 0.460 -5.483 -29.887 1.00 91.00 687 LEU A N 1
ATOM 5547 C CA . LEU A 1 687 ? 1.766 -4.823 -29.941 1.00 91.00 687 LEU A CA 1
ATOM 5548 C C . LEU A 1 687 ? 2.853 -5.675 -29.283 1.00 91.00 687 LEU A C 1
ATOM 5550 O O . LEU A 1 687 ? 3.920 -5.810 -29.871 1.00 91.00 687 LEU A O 1
ATOM 5554 N N . VAL A 1 688 ? 2.570 -6.297 -28.134 1.00 89.50 688 VAL A N 1
ATOM 5555 C CA . VAL A 1 688 ? 3.485 -7.248 -27.481 1.00 89.50 688 VAL A CA 1
ATOM 5556 C C . VAL A 1 688 ? 3.801 -8.412 -28.420 1.00 89.50 688 VAL A C 1
ATOM 5558 O O . VAL A 1 688 ? 4.968 -8.624 -28.719 1.00 89.50 688 VAL A O 1
ATOM 5561 N N . LYS A 1 689 ? 2.793 -9.052 -29.031 1.00 89.75 689 LYS A N 1
ATOM 5562 C CA . LYS A 1 689 ? 3.013 -10.115 -30.034 1.00 89.75 689 LYS A CA 1
ATOM 5563 C C . LYS A 1 689 ? 3.854 -9.671 -31.234 1.00 89.75 689 LYS A C 1
ATOM 5565 O O . LYS A 1 689 ? 4.589 -10.472 -31.801 1.00 89.75 689 LYS A O 1
ATOM 5570 N N . LYS A 1 690 ? 3.742 -8.408 -31.661 1.00 90.94 690 LYS A N 1
ATOM 5571 C CA . LYS A 1 690 ? 4.591 -7.853 -32.730 1.00 90.94 690 LYS A CA 1
ATOM 5572 C C . LYS A 1 690 ? 6.022 -7.604 -32.266 1.00 90.94 690 LYS A C 1
ATOM 5574 O O . LYS A 1 690 ? 6.921 -7.774 -33.077 1.00 90.94 690 LYS A O 1
ATOM 5579 N N . ILE A 1 691 ? 6.229 -7.205 -31.013 1.00 87.00 691 ILE A N 1
ATOM 5580 C CA . ILE A 1 691 ? 7.563 -7.056 -30.416 1.00 87.00 691 ILE A CA 1
ATOM 5581 C C . ILE A 1 691 ? 8.217 -8.435 -30.289 1.00 87.00 691 ILE A C 1
ATOM 5583 O O . ILE A 1 691 ? 9.265 -8.633 -30.887 1.00 87.00 691 ILE A O 1
ATOM 5587 N N . GLU A 1 692 ? 7.535 -9.408 -29.678 1.00 85.81 692 GLU A N 1
ATOM 5588 C CA . GLU A 1 692 ? 7.982 -10.809 -29.577 1.00 85.81 692 GLU A CA 1
ATOM 5589 C C . GLU A 1 692 ? 8.341 -11.392 -30.959 1.00 85.81 692 GLU A C 1
ATOM 5591 O O . GLU A 1 692 ? 9.374 -12.032 -31.129 1.00 85.81 692 GLU A O 1
ATOM 5596 N N . MET A 1 693 ? 7.526 -11.132 -31.991 1.00 83.62 693 MET A N 1
ATOM 5597 C CA . MET A 1 693 ? 7.806 -11.599 -33.355 1.00 83.62 693 MET A CA 1
ATOM 5598 C C . MET A 1 693 ? 8.959 -10.843 -34.040 1.00 83.62 693 MET A C 1
ATOM 5600 O O . MET A 1 693 ? 9.618 -11.419 -34.899 1.00 83.62 693 MET A O 1
ATOM 5604 N N . MET A 1 694 ? 9.221 -9.578 -33.689 1.00 78.00 694 MET A N 1
ATOM 5605 C CA . MET A 1 694 ? 10.405 -8.847 -34.165 1.00 78.00 694 MET A CA 1
ATOM 5606 C C . MET A 1 694 ? 11.683 -9.298 -33.452 1.00 78.00 694 MET A C 1
ATOM 5608 O O . MET A 1 694 ? 12.727 -9.344 -34.094 1.00 78.00 694 MET A O 1
ATOM 5612 N N . GLU A 1 695 ? 11.605 -9.657 -32.170 1.00 75.75 695 GLU A N 1
ATOM 5613 C CA . GLU A 1 695 ? 12.711 -10.255 -31.412 1.00 75.75 695 GLU A CA 1
ATOM 5614 C C . GLU A 1 695 ? 13.087 -11.615 -32.022 1.00 75.75 695 GLU A C 1
ATOM 5616 O O . GLU A 1 695 ? 14.222 -11.793 -32.449 1.00 75.75 695 GLU A O 1
ATOM 5621 N N . VAL A 1 696 ? 12.106 -12.499 -32.255 1.00 78.81 696 VAL A N 1
ATOM 5622 C CA . VAL A 1 696 ? 12.290 -13.798 -32.950 1.00 78.81 696 VAL A CA 1
ATOM 5623 C C . VAL A 1 696 ? 12.748 -13.663 -34.417 1.00 78.81 696 VAL A C 1
ATOM 5625 O O . VAL A 1 696 ? 13.194 -14.637 -35.014 1.00 78.81 696 VAL A O 1
ATOM 5628 N N . MET A 1 697 ? 12.628 -12.479 -35.025 1.00 67.94 697 MET A N 1
ATOM 5629 C CA . MET A 1 697 ? 13.167 -12.169 -36.360 1.00 67.94 697 MET A CA 1
ATOM 5630 C C . MET A 1 697 ? 14.540 -11.474 -36.331 1.00 67.94 697 MET A C 1
ATOM 5632 O O . MET A 1 697 ? 15.095 -11.209 -37.401 1.00 67.94 697 MET A O 1
ATOM 5636 N N . SER A 1 698 ? 15.033 -11.096 -35.150 1.00 66.50 698 SER A N 1
ATOM 5637 C CA . SER A 1 698 ? 16.324 -10.418 -34.963 1.00 66.50 698 SER A CA 1
ATOM 5638 C C . SER A 1 698 ? 17.423 -11.365 -34.465 1.00 66.50 698 SER A C 1
ATOM 5640 O O . SER A 1 698 ? 18.597 -11.051 -34.666 1.00 66.50 698 SER A O 1
ATOM 5642 N N . ASP A 1 699 ? 17.030 -12.493 -33.863 1.00 44.34 699 ASP A N 1
ATOM 5643 C CA . ASP A 1 699 ? 17.855 -13.691 -33.637 1.00 44.34 699 ASP A CA 1
ATOM 5644 C C . ASP A 1 699 ? 17.959 -14.570 -34.909 1.00 44.34 699 ASP A C 1
ATOM 5646 O O . ASP A 1 699 ? 19.043 -15.165 -35.124 1.00 44.34 699 ASP A O 1
#

Sequence (699 aa):
MDQSKDELIAKYESEKTTLEQQDEITFKATLTQREERMKEVLKENLELKPTQEDLPSRLMGKSTPCLRAQNAWLPSADKPHIRFYIYCQWYRTLPRTRSVRGITRDGSTAESSSSDQQERHGQRLIELLVLPQEGMPKSSINSPKSNVSIFARSQLEELRGQLVTENEYKEEMLTTLRHNAELTSGQLATLEKTSQSYRESLIKNETVVSALHEQLKTVSKQLATAEIQSDQYRREVEHLNEKLRDMTSSREVLTREKNMHAQLMSHIEAIKTQMQLSESMGKAKLESKLEDALKEVNGLRHKLTEEQNMHVSKVEMLNKNLDTLKTRVEEETEAKTMARQELEKIREVVKVMEKEMAELRIELDNAKTMSVSSGEKDKQVDQLKYEMMKIQAELKESQNLVAVTKQNEKSIQEICATFEKHNRDLSAQLRTAEATQQAKVAELTKQVETLTQQVREKEKLLSEQPVTPRLSNAEDVSGEVDELRHQLEQVREQLRQSEMEKEKAVASYFRELQLHANDSQSLPKLTQELSEMKSTLQTLENEKQAVQAKLTQVEHELRAKQGDVEAEKTRVRQELEEVRTQNETLYKALDELSTQCNQSLNEIENSSSFSEDTLRGNENVISVIKHLRQQTSLARIDKQNIECENRVLKSDLEMLKRKLNESNELLNAERNKNKVNEKTLEKHAELVKKIEMMEVMSD

Radius of gyration: 79.51 Å; chains: 1; bounding box: 206×84×284 Å